Protein AF-A0A7S4MD15-F1 (afdb_monomer)

Structure (mmCIF, N/CA/C/O backbone):
data_AF-A0A7S4MD15-F1
#
_entry.id   AF-A0A7S4MD15-F1
#
loop_
_atom_site.group_PDB
_atom_site.id
_atom_site.type_symbol
_atom_site.label_atom_id
_atom_site.label_alt_id
_atom_site.label_comp_id
_atom_site.label_asym_id
_atom_site.label_entity_id
_atom_site.label_seq_id
_atom_site.pdbx_PDB_ins_code
_atom_site.Cartn_x
_atom_site.Cartn_y
_atom_site.Cartn_z
_atom_site.occupancy
_atom_site.B_iso_or_equiv
_atom_site.auth_seq_id
_atom_site.auth_comp_id
_atom_site.auth_asym_id
_atom_site.auth_atom_id
_atom_site.pdbx_PDB_model_num
ATOM 1 N N . MET A 1 1 ? -12.686 -16.341 -34.103 1.00 61.38 1 MET A N 1
ATOM 2 C CA . MET A 1 1 ? -11.749 -16.685 -33.010 1.00 61.38 1 MET A CA 1
ATOM 3 C C . MET A 1 1 ? -11.426 -15.470 -32.142 1.00 61.38 1 MET A C 1
ATOM 5 O O . MET A 1 1 ? -11.755 -15.505 -30.967 1.00 61.38 1 MET A O 1
ATOM 9 N N . THR A 1 2 ? -10.901 -14.372 -32.701 1.00 49.69 2 THR A N 1
ATOM 10 C CA . THR A 1 2 ? -10.567 -13.130 -31.967 1.00 49.69 2 THR A CA 1
ATOM 11 C C . THR A 1 2 ? -11.712 -12.609 -31.090 1.00 49.69 2 THR A C 1
ATOM 13 O O . THR A 1 2 ? -11.538 -12.438 -29.891 1.00 49.69 2 THR A O 1
ATOM 16 N N . THR A 1 3 ? -12.925 -12.476 -31.640 1.00 55.09 3 THR A N 1
ATOM 17 C CA . THR A 1 3 ? -14.119 -12.029 -30.894 1.00 55.09 3 THR A CA 1
ATOM 18 C C . THR A 1 3 ? -14.516 -12.965 -29.745 1.00 55.09 3 THR A C 1
ATOM 20 O O . THR A 1 3 ? -15.057 -12.510 -28.748 1.00 55.09 3 THR A O 1
ATOM 23 N N . ALA A 1 4 ? -14.245 -14.269 -29.855 1.00 62.50 4 ALA A N 1
ATOM 24 C CA . ALA A 1 4 ? -14.555 -15.234 -28.798 1.00 62.50 4 ALA A CA 1
ATOM 25 C C . ALA A 1 4 ? -13.522 -15.184 -27.659 1.00 62.50 4 ALA A C 1
ATOM 27 O O . ALA A 1 4 ? -13.896 -15.294 -26.497 1.00 62.50 4 ALA A O 1
ATOM 28 N N . LEU A 1 5 ? -12.244 -14.962 -27.989 1.00 56.09 5 LEU A N 1
ATOM 29 C CA . LEU A 1 5 ? -11.154 -14.868 -27.014 1.00 56.09 5 LEU A CA 1
ATOM 30 C C . LEU A 1 5 ? -11.167 -13.540 -26.239 1.00 56.09 5 LEU A C 1
ATOM 32 O O . LEU A 1 5 ? -10.925 -13.555 -25.039 1.00 56.09 5 LEU A O 1
ATOM 36 N N . ILE A 1 6 ? -11.534 -12.425 -26.884 1.00 55.38 6 ILE A N 1
ATOM 37 C CA . ILE A 1 6 ? -11.714 -11.112 -26.225 1.00 55.38 6 ILE A CA 1
ATOM 38 C C . ILE A 1 6 ? -12.856 -11.141 -25.189 1.00 55.38 6 ILE A C 1
ATOM 40 O O . ILE A 1 6 ? -12.842 -10.393 -24.218 1.00 55.38 6 ILE A O 1
ATOM 44 N N . ASN A 1 7 ? -13.847 -12.023 -25.358 1.00 52.41 7 ASN A N 1
ATOM 45 C CA . ASN A 1 7 ? -14.974 -12.151 -24.428 1.00 52.41 7 ASN A CA 1
ATOM 46 C C . ASN A 1 7 ? -14.646 -12.960 -23.157 1.00 52.41 7 ASN A C 1
ATOM 48 O O . ASN A 1 7 ? -15.477 -13.035 -22.245 1.00 52.41 7 ASN A O 1
ATOM 52 N N . LEU A 1 8 ? -13.455 -13.561 -23.060 1.00 55.12 8 LEU A N 1
ATOM 53 C CA . LEU A 1 8 ? -12.979 -14.170 -21.820 1.00 55.12 8 LEU A CA 1
ATOM 54 C C . LEU A 1 8 ? -12.539 -13.043 -20.879 1.00 55.12 8 LEU A C 1
ATOM 56 O O . LEU A 1 8 ? -11.544 -12.374 -21.131 1.00 55.12 8 LEU A O 1
ATOM 60 N N . ARG A 1 9 ? -13.287 -12.832 -19.783 1.00 44.56 9 ARG A N 1
ATOM 61 C CA . ARG A 1 9 ? -13.148 -11.683 -18.856 1.00 44.56 9 ARG A CA 1
ATOM 62 C C . ARG A 1 9 ? -11.728 -11.441 -18.304 1.00 44.56 9 ARG A C 1
ATOM 64 O O . ARG A 1 9 ? -11.487 -10.373 -17.750 1.00 44.56 9 ARG A O 1
ATOM 71 N N . SER A 1 10 ? -10.821 -12.410 -18.438 1.00 50.78 10 SER A N 1
ATOM 72 C CA . SER A 1 10 ? -9.427 -12.394 -17.979 1.00 50.78 10 SER A CA 1
ATOM 73 C C . SER A 1 10 ? -8.385 -12.013 -19.045 1.00 50.78 10 SER A C 1
ATOM 75 O O . SER A 1 10 ? -7.219 -11.864 -18.693 1.00 50.78 10 SER A O 1
ATOM 77 N N . ILE A 1 11 ? -8.750 -11.854 -20.323 1.00 53.38 11 ILE A N 1
ATOM 78 C CA . ILE A 1 11 ? -7.788 -11.651 -21.420 1.00 53.38 11 ILE A CA 1
ATOM 79 C C . ILE A 1 11 ? -8.135 -10.355 -22.152 1.00 53.38 11 ILE A C 1
ATOM 81 O O . ILE A 1 11 ? -9.026 -10.320 -22.994 1.00 53.38 11 ILE A O 1
ATOM 85 N N . TRP A 1 12 ? -7.441 -9.271 -21.803 1.00 48.28 12 TRP A N 1
ATOM 86 C CA . TRP A 1 12 ? -7.848 -7.917 -22.197 1.00 48.28 12 TRP A CA 1
ATOM 87 C C . TRP A 1 12 ? -7.183 -7.344 -23.447 1.00 48.28 12 TRP A C 1
ATOM 89 O O . TRP A 1 12 ? -7.439 -6.193 -23.751 1.00 48.28 12 TRP A O 1
ATOM 99 N N . ASN A 1 13 ? -6.391 -8.122 -24.191 1.00 59.69 13 ASN A N 1
ATOM 100 C CA . ASN A 1 13 ? -6.026 -7.847 -25.587 1.00 59.69 13 ASN A CA 1
ATOM 101 C C . ASN A 1 13 ? -5.335 -9.084 -26.178 1.00 59.69 13 ASN A C 1
ATOM 103 O O . ASN A 1 13 ? -4.403 -9.630 -25.580 1.00 59.69 13 ASN A O 1
ATOM 107 N N . VAL A 1 14 ? -5.836 -9.560 -27.319 1.00 63.28 14 VAL A N 1
ATOM 108 C CA . VAL A 1 14 ? -5.324 -10.757 -27.990 1.00 63.28 14 VAL A CA 1
ATOM 109 C C . VAL A 1 14 ? -5.261 -10.527 -29.493 1.00 63.28 14 VAL A C 1
ATOM 111 O O . VAL A 1 14 ? -6.265 -10.212 -30.142 1.00 63.28 14 VAL A O 1
ATOM 114 N N . THR A 1 15 ? -4.080 -10.731 -30.056 1.00 72.69 15 THR A N 1
ATOM 115 C CA . THR A 1 15 ? -3.855 -10.691 -31.493 1.00 72.69 15 THR A CA 1
ATOM 116 C C . THR A 1 15 ? -3.943 -12.113 -32.035 1.00 72.69 15 THR A C 1
ATOM 118 O O . THR A 1 15 ? -3.223 -13.009 -31.601 1.00 72.69 15 THR A O 1
ATOM 121 N N . VAL A 1 16 ? -4.854 -12.348 -32.983 1.00 74.50 16 VAL A N 1
ATOM 122 C CA . VAL A 1 16 ? -4.986 -13.650 -33.653 1.00 74.50 16 VAL A CA 1
ATOM 123 C C . VAL A 1 16 ? -4.600 -13.497 -35.113 1.00 74.50 16 VAL A C 1
ATOM 125 O O . VAL A 1 16 ? -5.238 -12.745 -35.851 1.00 74.50 16 VAL A O 1
ATOM 128 N N . THR A 1 17 ? -3.591 -14.245 -35.544 1.00 75.88 17 THR A N 1
ATOM 129 C CA . THR A 1 17 ? -3.115 -14.248 -36.930 1.00 75.88 17 THR A CA 1
ATOM 130 C C . THR A 1 17 ? -3.320 -15.628 -37.538 1.00 75.88 17 THR A C 1
ATOM 132 O O . THR A 1 17 ? -2.905 -16.632 -36.968 1.00 75.88 17 THR A O 1
ATOM 135 N N . SER A 1 18 ? -3.952 -15.704 -38.708 1.00 78.75 18 SER A N 1
ATOM 136 C CA . SER A 1 18 ? -4.009 -16.955 -39.473 1.00 78.75 18 SER A CA 1
ATOM 137 C C . SER A 1 18 ? -2.627 -17.247 -40.059 1.00 78.75 18 SER A C 1
ATOM 139 O O . SER A 1 18 ? -2.087 -16.405 -40.773 1.00 78.75 18 SER A O 1
ATOM 141 N N . ILE A 1 19 ? -2.057 -18.415 -39.760 1.00 72.88 19 ILE A N 1
ATOM 142 C CA . ILE A 1 19 ? -0.758 -18.854 -40.301 1.00 72.88 19 ILE A CA 1
ATOM 143 C C . ILE A 1 19 ? -0.983 -19.700 -41.556 1.00 72.88 19 ILE A C 1
ATOM 145 O O . ILE A 1 19 ? -0.360 -19.462 -42.587 1.00 72.88 19 ILE A O 1
ATOM 149 N N . VAL A 1 20 ? -1.904 -20.662 -41.476 1.00 75.25 20 VAL A N 1
ATOM 150 C CA . VAL A 1 20 ? -2.281 -21.545 -42.585 1.00 75.25 20 VAL A CA 1
ATOM 151 C C . VAL A 1 20 ? -3.797 -21.627 -42.625 1.00 75.25 20 VAL A C 1
ATOM 153 O O . VAL A 1 20 ? -4.434 -21.817 -41.592 1.00 75.25 20 VAL A O 1
ATOM 156 N N . HIS A 1 21 ? -4.372 -21.464 -43.808 1.00 76.31 21 HIS A N 1
ATOM 157 C CA . HIS A 1 21 ? -5.778 -21.747 -44.055 1.00 76.31 21 HIS A CA 1
ATOM 158 C C . HIS A 1 21 ? -5.893 -22.301 -45.471 1.00 76.31 21 HIS A C 1
ATOM 160 O O . HIS A 1 21 ? -5.922 -21.549 -46.447 1.00 76.31 21 HIS A O 1
ATOM 166 N N . ASP A 1 22 ? -5.869 -23.623 -45.575 1.00 73.06 22 ASP A N 1
ATOM 167 C CA . ASP A 1 22 ? -6.112 -24.343 -46.819 1.00 73.06 22 ASP A CA 1
ATOM 168 C C . ASP A 1 22 ? -7.320 -25.278 -46.659 1.00 73.06 22 ASP A C 1
ATOM 170 O O . ASP A 1 22 ? -7.957 -25.326 -45.607 1.00 73.06 22 ASP A O 1
ATOM 174 N N . GLY A 1 23 ? -7.677 -26.001 -47.722 1.00 66.19 23 GLY A N 1
ATOM 175 C CA . GLY A 1 23 ? -8.837 -26.899 -47.713 1.00 66.19 23 GLY A CA 1
ATOM 176 C C . GLY A 1 23 ? -8.727 -28.092 -46.752 1.00 66.19 23 GLY A C 1
ATOM 177 O O . GLY A 1 23 ? -9.689 -28.847 -46.645 1.00 66.19 23 GLY A O 1
ATOM 178 N N . PHE A 1 24 ? -7.587 -28.287 -46.077 1.00 68.56 24 PHE A N 1
ATOM 179 C CA . PHE A 1 24 ? -7.312 -29.457 -45.234 1.00 68.56 24 PHE A CA 1
ATOM 180 C C . PHE A 1 24 ? -6.833 -29.100 -43.820 1.00 68.56 24 PHE A C 1
ATOM 182 O O . PHE A 1 24 ? -6.907 -29.935 -42.919 1.00 68.56 24 PHE A O 1
ATOM 189 N N . SER A 1 25 ? -6.332 -27.885 -43.604 1.00 73.94 25 SER A N 1
ATOM 190 C CA . SER A 1 25 ? -5.732 -27.452 -42.351 1.00 73.94 25 SER A CA 1
ATOM 191 C C . SER A 1 25 ? -6.003 -25.978 -42.078 1.00 73.94 25 SER A C 1
ATOM 193 O O . SER A 1 25 ? -6.014 -25.119 -42.962 1.00 73.94 25 SER A O 1
ATOM 195 N N . SER A 1 26 ? -6.228 -25.673 -40.806 1.00 75.44 26 SER A N 1
ATOM 196 C CA . SER A 1 26 ? -6.315 -24.302 -40.329 1.00 75.44 26 SER A CA 1
ATOM 197 C C . SER A 1 26 ? -5.453 -24.146 -39.089 1.00 75.44 26 SER A C 1
ATOM 199 O O . SER A 1 26 ? -5.591 -24.897 -38.123 1.00 75.44 26 SER A O 1
ATOM 201 N N . GLN A 1 27 ? -4.542 -23.181 -39.135 1.00 76.62 27 GLN A N 1
ATOM 202 C CA . GLN A 1 27 ? -3.613 -22.873 -38.062 1.00 76.62 27 GLN A CA 1
ATOM 203 C C . GLN A 1 27 ? -3.693 -21.390 -37.728 1.00 76.62 27 GLN A C 1
ATOM 205 O O . GLN A 1 27 ? -3.542 -20.528 -38.597 1.00 76.62 27 GLN A O 1
ATOM 210 N N . TRP A 1 28 ? -3.845 -21.099 -36.442 1.00 75.38 28 TRP A N 1
ATOM 211 C CA . TRP A 1 28 ? -3.885 -19.743 -35.915 1.00 75.38 28 TRP A CA 1
ATOM 212 C C . TRP A 1 28 ? -2.765 -19.544 -34.900 1.00 75.38 28 TRP A C 1
ATOM 214 O O . TRP A 1 28 ? -2.524 -20.400 -34.048 1.00 75.38 28 TRP A O 1
ATOM 224 N N . LYS A 1 29 ? -2.093 -18.399 -34.989 1.00 75.19 29 LYS A N 1
ATOM 225 C CA . LYS A 1 29 ? -1.221 -17.863 -33.949 1.00 75.19 29 LYS A CA 1
ATOM 226 C C . LYS A 1 29 ? -2.071 -16.993 -33.036 1.00 75.19 29 LYS A C 1
ATOM 228 O O . LYS A 1 29 ? -2.796 -16.134 -33.531 1.00 75.19 29 LYS A O 1
ATOM 233 N N . VAL A 1 30 ? -1.978 -17.213 -31.731 1.00 71.69 30 VAL A N 1
ATOM 234 C CA . VAL A 1 30 ? -2.624 -16.378 -30.716 1.00 71.69 30 VAL A CA 1
ATOM 235 C C . VAL A 1 30 ? -1.515 -15.741 -29.892 1.00 71.69 30 VAL A C 1
ATOM 237 O O . VAL A 1 30 ? -0.723 -16.453 -29.277 1.00 71.69 30 VAL A O 1
ATOM 240 N N . GLU A 1 31 ? -1.437 -14.418 -29.920 1.00 66.31 31 GLU A N 1
ATOM 241 C CA . GLU A 1 31 ? -0.481 -13.623 -29.154 1.00 66.31 31 GLU A CA 1
ATOM 242 C C . GLU A 1 31 ? -1.244 -12.777 -28.141 1.00 66.31 31 GLU A C 1
ATOM 244 O O . GLU A 1 31 ? -2.257 -12.159 -28.468 1.00 66.31 31 GLU A O 1
ATOM 249 N N . PHE A 1 32 ? -0.777 -12.784 -26.897 1.00 64.75 32 PHE A N 1
ATOM 250 C CA . PHE A 1 32 ? -1.325 -11.946 -25.842 1.00 64.75 32 PHE A CA 1
ATOM 251 C C . PHE A 1 32 ? -0.464 -10.700 -25.728 1.00 64.75 32 PHE A C 1
ATOM 253 O O . PHE A 1 32 ? 0.747 -10.800 -25.534 1.00 64.75 32 PHE A O 1
ATOM 260 N N . ASP A 1 33 ? -1.093 -9.534 -25.824 1.00 55.00 33 ASP A N 1
ATOM 261 C CA . ASP A 1 33 ? -0.360 -8.266 -25.876 1.00 55.00 33 ASP A CA 1
ATOM 262 C C . ASP A 1 33 ? 0.156 -7.833 -24.484 1.00 55.00 33 ASP A C 1
ATOM 264 O O . ASP A 1 33 ? 0.935 -6.892 -24.369 1.00 55.00 33 ASP A O 1
ATOM 268 N N . ASN A 1 34 ? -0.251 -8.542 -23.421 1.00 50.91 34 ASN A N 1
ATOM 269 C CA . ASN A 1 34 ? 0.148 -8.319 -22.030 1.00 50.91 34 ASN A CA 1
ATOM 270 C C . ASN A 1 34 ? 0.521 -9.640 -21.335 1.00 50.91 34 ASN A C 1
ATOM 272 O O . ASN A 1 34 ? 0.054 -10.715 -21.714 1.00 50.91 34 ASN A O 1
ATOM 276 N N . ASN A 1 35 ? 1.317 -9.560 -20.262 1.00 55.25 35 ASN A N 1
ATOM 277 C CA . ASN A 1 35 ? 1.574 -10.710 -19.394 1.00 55.25 35 ASN A CA 1
ATOM 278 C C . ASN A 1 35 ? 0.301 -11.063 -18.605 1.00 55.25 35 ASN A C 1
ATOM 280 O O . ASN A 1 35 ? -0.037 -10.401 -17.628 1.00 55.25 35 ASN A O 1
ATOM 284 N N . ILE A 1 36 ? -0.397 -12.110 -19.041 1.00 49.56 36 ILE A N 1
ATOM 285 C CA . ILE A 1 36 ? -1.657 -12.585 -18.447 1.00 49.56 36 ILE A CA 1
ATOM 286 C C . ILE A 1 36 ? -1.459 -13.649 -17.353 1.00 49.56 36 ILE A C 1
ATOM 288 O O . ILE A 1 36 ? -2.423 -14.268 -16.904 1.00 49.56 36 ILE A O 1
ATOM 292 N N . GLY A 1 37 ? -0.218 -13.858 -16.900 1.00 48.72 37 GLY A N 1
ATOM 293 C CA . GLY A 1 37 ? 0.111 -14.854 -15.882 1.00 48.72 37 GLY A CA 1
ATOM 294 C C . GLY A 1 37 ? -0.018 -16.298 -16.384 1.00 48.72 37 GLY A C 1
ATOM 295 O O . GLY A 1 37 ? 0.007 -16.571 -17.584 1.00 48.72 37 GLY A O 1
ATOM 296 N N . ASN A 1 38 ? -0.120 -17.252 -15.453 1.00 56.00 38 ASN A N 1
ATOM 297 C CA . ASN A 1 38 ? -0.305 -18.661 -15.796 1.00 56.00 38 ASN A CA 1
ATOM 298 C C . ASN A 1 38 ? -1.757 -18.917 -16.235 1.00 56.00 38 ASN A C 1
ATOM 300 O O . ASN A 1 38 ? -2.657 -18.981 -15.401 1.00 56.00 38 ASN A O 1
ATOM 304 N N . ILE A 1 39 ? -1.971 -19.098 -17.537 1.00 54.91 39 ILE A N 1
ATOM 305 C CA . ILE A 1 39 ? -3.289 -19.378 -18.131 1.00 54.91 39 ILE A CA 1
ATOM 306 C C . ILE A 1 39 ? -3.748 -20.837 -17.996 1.00 54.91 39 ILE A C 1
ATOM 308 O O . ILE A 1 39 ? -4.838 -21.182 -18.452 1.00 54.91 39 ILE A O 1
ATOM 312 N N . GLY A 1 40 ? -2.942 -21.698 -17.368 1.00 60.12 40 GLY A N 1
ATOM 313 C CA . GLY A 1 40 ? -3.213 -23.131 -17.292 1.00 60.12 40 GLY A CA 1
ATOM 314 C C . GLY A 1 40 ? -3.122 -23.815 -18.662 1.00 60.12 40 GLY A C 1
ATOM 315 O O . GLY A 1 40 ? -2.496 -23.308 -19.592 1.00 60.12 40 GLY A O 1
ATOM 316 N N . SER A 1 41 ? -3.720 -25.001 -18.791 1.00 59.91 41 SER A N 1
ATOM 317 C CA . SER A 1 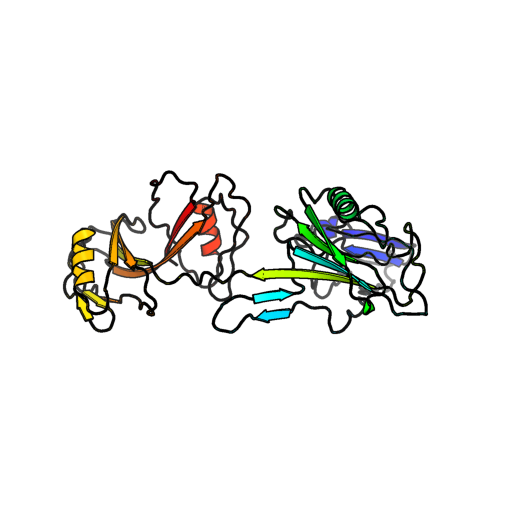41 ? -3.751 -25.745 -20.054 1.00 59.91 41 SER A CA 1
ATOM 318 C C . SER A 1 41 ? -4.893 -25.257 -20.945 1.00 59.91 41 SER A C 1
ATOM 320 O O . SER A 1 41 ? -6.061 -25.439 -20.599 1.00 59.91 41 SER A O 1
ATOM 322 N N . LEU A 1 42 ? -4.568 -24.689 -22.106 1.00 63.00 42 LEU A N 1
ATOM 323 C CA . LEU A 1 42 ? -5.551 -24.365 -23.137 1.00 63.00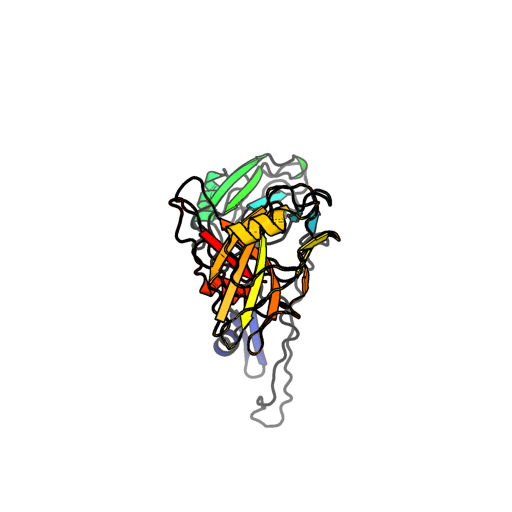 42 LEU A CA 1
ATOM 324 C C . LEU A 1 42 ? -5.888 -25.635 -23.936 1.00 63.00 42 LEU A C 1
ATOM 326 O O . LEU A 1 42 ? -4.991 -26.288 -24.469 1.00 63.00 42 LEU A O 1
ATOM 330 N N . SER A 1 43 ? -7.171 -25.979 -24.034 1.00 67.56 43 SER A N 1
ATOM 331 C CA . SER A 1 43 ? -7.669 -27.081 -24.863 1.00 67.56 43 SER A CA 1
ATOM 332 C C . SER A 1 43 ? -8.619 -26.561 -25.943 1.00 67.56 43 SER A C 1
ATOM 334 O O . SER A 1 43 ? -9.240 -25.509 -25.796 1.00 67.56 43 SER A O 1
ATOM 336 N N . ILE A 1 44 ? -8.711 -27.295 -27.052 1.00 71.44 44 ILE A N 1
ATOM 337 C CA . ILE A 1 44 ? -9.674 -27.034 -28.124 1.00 71.44 44 ILE A CA 1
ATOM 338 C C . ILE A 1 44 ? -10.790 -28.065 -27.992 1.00 71.44 44 ILE A C 1
ATOM 340 O O . ILE A 1 44 ? -10.521 -29.266 -28.034 1.00 71.44 44 ILE A O 1
ATOM 344 N N . ASP A 1 45 ? -12.029 -27.598 -27.863 1.00 72.31 45 ASP A N 1
ATOM 345 C CA . ASP A 1 45 ? -13.195 -28.443 -28.098 1.00 72.31 45 ASP A CA 1
ATOM 346 C C . ASP A 1 45 ? -13.426 -28.537 -29.610 1.00 72.31 45 ASP A C 1
ATOM 348 O O . ASP A 1 45 ? -13.612 -27.527 -30.289 1.00 72.31 45 ASP A O 1
ATOM 352 N N . SER A 1 46 ? -13.334 -29.755 -30.139 1.00 75.06 46 SER A N 1
ATOM 353 C CA . SER A 1 46 ? -13.481 -30.051 -31.568 1.00 75.06 46 SER A CA 1
ATOM 354 C C . SER A 1 46 ? -14.692 -30.939 -31.857 1.00 75.06 46 SER A C 1
ATOM 356 O O . SER A 1 46 ? -14.800 -31.465 -32.961 1.00 75.06 46 SER A O 1
ATOM 358 N N . ALA A 1 47 ? -15.610 -31.092 -30.892 1.00 73.06 47 ALA A N 1
ATOM 359 C CA . ALA A 1 47 ? -16.763 -31.987 -31.006 1.00 73.06 47 ALA A CA 1
ATOM 360 C C . ALA A 1 47 ? -17.681 -31.669 -32.201 1.00 73.06 47 ALA A C 1
ATOM 362 O O . ALA A 1 47 ? -18.236 -32.587 -32.800 1.00 73.06 47 ALA A O 1
ATOM 363 N N . ASP A 1 48 ? -17.791 -30.391 -32.572 1.00 76.75 48 ASP A N 1
ATOM 364 C CA . ASP A 1 48 ? -18.634 -29.925 -33.682 1.00 76.75 48 ASP A CA 1
ATOM 365 C C . ASP A 1 48 ? -17.869 -29.756 -35.008 1.00 76.75 48 ASP A C 1
ATOM 367 O O . ASP A 1 48 ? -18.425 -29.287 -36.003 1.00 76.75 48 ASP A O 1
ATOM 371 N N . VAL A 1 49 ? -16.584 -30.120 -35.051 1.00 73.62 49 VAL A N 1
ATOM 372 C CA . VAL A 1 49 ? -15.813 -30.129 -36.298 1.00 73.62 49 VAL A CA 1
ATOM 373 C C . VAL A 1 49 ? -16.053 -31.475 -36.976 1.00 73.62 49 VAL A C 1
ATOM 375 O O . VAL A 1 49 ? -15.859 -32.524 -36.366 1.00 73.62 49 VAL A O 1
ATOM 378 N N . ALA A 1 50 ? -16.464 -31.460 -38.243 1.00 73.62 50 ALA A N 1
ATOM 379 C CA . ALA A 1 50 ? -16.753 -32.666 -39.014 1.00 73.62 50 ALA A CA 1
ATOM 380 C C . ALA A 1 50 ? -16.165 -32.573 -40.428 1.00 73.62 50 ALA A C 1
ATOM 382 O O . ALA A 1 50 ? -16.086 -31.492 -41.010 1.00 73.62 50 ALA A O 1
ATOM 383 N N . SER A 1 51 ? -15.769 -33.718 -40.992 1.00 72.12 51 SER A N 1
ATOM 384 C CA . SER A 1 51 ? -15.473 -33.818 -42.423 1.00 72.12 51 SER A CA 1
ATOM 385 C C . SER A 1 51 ? -16.785 -33.771 -43.200 1.00 72.12 51 SER A C 1
ATOM 387 O O . SER A 1 51 ? -17.685 -34.561 -42.918 1.00 72.12 51 SER A O 1
ATOM 389 N N . GLU A 1 52 ? -16.888 -32.902 -44.207 1.00 72.69 52 GLU A N 1
ATOM 390 C CA . GLU A 1 52 ? -18.079 -32.808 -45.069 1.00 72.69 52 GLU A CA 1
ATOM 391 C C . GLU A 1 52 ? -18.360 -34.113 -45.838 1.00 72.69 52 GLU A C 1
ATOM 393 O O . GLU A 1 52 ? -19.509 -34.406 -46.161 1.00 72.69 52 GLU A O 1
ATOM 398 N N . ASN A 1 53 ? -17.327 -34.934 -46.066 1.00 71.38 53 ASN A N 1
ATOM 399 C CA . ASN A 1 53 ? -17.447 -36.257 -46.690 1.00 71.38 53 ASN A CA 1
ATOM 400 C C . ASN A 1 53 ? -17.685 -37.395 -45.675 1.00 71.38 53 ASN A C 1
ATOM 402 O O . ASN A 1 53 ? -17.878 -38.543 -46.071 1.00 71.38 53 ASN A O 1
ATOM 406 N N . GLY A 1 54 ? -17.694 -37.096 -44.369 1.00 62.91 54 GLY A N 1
ATOM 407 C CA . GLY A 1 54 ? -18.043 -38.037 -43.297 1.00 62.91 54 GLY A CA 1
ATOM 408 C C . GLY A 1 54 ? -16.982 -39.086 -42.932 1.00 62.91 54 GLY A C 1
ATOM 409 O O . GLY A 1 54 ? -17.216 -39.875 -42.020 1.00 62.91 54 GLY A O 1
ATOM 410 N N . ASP A 1 55 ? -15.825 -39.100 -43.597 1.00 65.38 55 ASP A N 1
ATOM 411 C CA . ASP A 1 55 ? -14.760 -40.108 -43.439 1.00 65.38 55 ASP A CA 1
ATOM 412 C C . ASP A 1 55 ? -13.405 -39.538 -42.969 1.00 65.38 55 ASP A C 1
ATOM 414 O O . ASP A 1 55 ? -12.439 -40.278 -42.779 1.00 65.38 55 ASP A O 1
ATOM 418 N N . GLY A 1 56 ? -13.320 -38.222 -42.768 1.00 61.72 56 GLY A N 1
ATOM 419 C CA . GLY A 1 56 ? -12.076 -37.549 -42.398 1.00 61.72 56 GLY A CA 1
ATOM 420 C C . GLY A 1 56 ? -11.741 -37.696 -40.913 1.00 61.72 56 GLY A C 1
ATOM 421 O O . GLY A 1 56 ? -12.581 -37.451 -40.049 1.00 61.72 56 GLY A O 1
ATOM 422 N N . SER A 1 57 ? -10.490 -38.044 -40.605 1.00 67.25 57 SER A N 1
ATOM 423 C CA . SER A 1 57 ? -9.958 -37.994 -39.241 1.00 67.25 57 SER A CA 1
ATOM 424 C C . SER A 1 57 ? -9.619 -36.555 -38.857 1.00 67.25 57 SER A C 1
ATOM 426 O O . SER A 1 57 ? -8.810 -35.917 -39.531 1.00 67.25 57 SER A O 1
ATOM 428 N N . ILE A 1 58 ? -10.187 -36.062 -37.759 1.00 70.31 58 ILE A N 1
ATOM 429 C CA . ILE A 1 58 ? -9.945 -34.703 -37.265 1.00 70.31 58 ILE A CA 1
ATOM 430 C C . ILE A 1 58 ? -9.000 -34.776 -36.074 1.00 70.31 58 ILE A C 1
ATOM 432 O O . ILE A 1 58 ? -9.259 -35.482 -35.102 1.00 70.31 58 ILE A O 1
ATOM 436 N N . SER A 1 59 ? -7.904 -34.028 -36.144 1.00 71.00 59 SER A N 1
ATOM 437 C CA . SER A 1 59 ? -6.968 -33.854 -35.035 1.00 71.00 59 SER A CA 1
ATOM 438 C C . SER A 1 59 ? -6.828 -32.373 -34.720 1.00 71.00 59 SER A C 1
ATOM 440 O O . SER A 1 59 ? -6.498 -31.584 -35.604 1.00 71.00 59 SER A O 1
ATOM 442 N N . SER A 1 60 ? -7.041 -32.003 -33.461 1.00 70.69 60 SER A N 1
ATOM 443 C CA . SER A 1 60 ? -6.800 -30.653 -32.952 1.00 70.69 60 SER A CA 1
ATOM 444 C C . SER A 1 60 ? -5.719 -30.711 -31.883 1.00 70.69 60 SER A C 1
ATOM 446 O O . SER A 1 60 ? -5.729 -31.599 -31.033 1.00 70.69 60 SER A O 1
ATOM 448 N N . GLN A 1 61 ? -4.776 -29.776 -31.926 1.00 71.94 61 GLN A N 1
ATOM 449 C CA . GLN A 1 61 ? -3.686 -29.687 -30.960 1.00 71.94 61 GLN A CA 1
ATOM 450 C C . GLN A 1 61 ? -3.417 -28.227 -30.618 1.00 71.94 61 GLN A C 1
ATOM 452 O O . GLN A 1 61 ? -3.480 -27.354 -31.485 1.00 71.94 61 GLN A O 1
ATOM 457 N N . VAL A 1 62 ? -3.102 -27.977 -29.351 1.00 69.25 62 VAL A N 1
ATOM 458 C CA . VAL A 1 62 ? -2.599 -26.687 -28.884 1.00 69.25 62 VAL A CA 1
ATOM 459 C C . VAL A 1 62 ? -1.133 -26.874 -28.545 1.00 69.25 62 VAL A C 1
ATOM 461 O O . VAL A 1 62 ? -0.795 -27.630 -27.638 1.00 69.25 62 VAL A O 1
ATOM 464 N N . THR A 1 63 ? -0.265 -26.171 -29.263 1.00 64.69 63 THR A N 1
ATOM 465 C CA . THR A 1 63 ? 1.165 -26.142 -28.962 1.00 64.69 63 THR A CA 1
ATOM 466 C C . THR A 1 63 ? 1.499 -24.788 -28.362 1.00 64.69 63 THR A C 1
ATOM 468 O O . THR A 1 63 ? 1.504 -23.776 -29.061 1.00 64.69 63 THR A O 1
ATOM 471 N N . THR A 1 64 ? 1.790 -24.757 -27.065 1.00 59.50 64 THR A N 1
ATOM 472 C CA . THR A 1 64 ? 2.381 -23.580 -26.423 1.00 59.50 64 THR A CA 1
ATOM 473 C C . THR A 1 64 ? 3.845 -23.489 -26.832 1.00 59.50 64 THR A C 1
ATOM 475 O O . THR A 1 64 ? 4.621 -24.406 -26.557 1.00 59.50 64 THR A O 1
ATOM 478 N N . LEU A 1 65 ? 4.237 -22.399 -27.492 1.00 55.94 65 LEU A N 1
ATOM 479 C CA . LEU A 1 65 ? 5.650 -22.112 -27.725 1.00 55.94 65 LEU A CA 1
ATOM 480 C C . LEU A 1 65 ? 6.318 -21.917 -26.360 1.00 55.94 65 LEU A C 1
ATOM 482 O O . LEU A 1 65 ? 5.894 -21.065 -25.581 1.00 55.94 65 LEU A O 1
ATOM 486 N N . ALA A 1 66 ? 7.318 -22.743 -26.048 1.00 42.38 66 ALA A N 1
ATOM 487 C CA . ALA A 1 66 ? 8.051 -22.632 -24.796 1.00 42.38 66 ALA A CA 1
ATOM 488 C C . ALA A 1 66 ? 8.688 -21.239 -24.717 1.00 42.38 66 ALA A C 1
ATOM 490 O O . ALA A 1 66 ? 9.448 -20.850 -25.607 1.00 42.38 66 ALA A O 1
ATOM 491 N N . HIS A 1 67 ? 8.363 -20.481 -23.669 1.00 43.53 67 HIS A N 1
ATOM 492 C CA . HIS A 1 67 ? 9.079 -19.246 -23.376 1.00 43.53 67 HIS A CA 1
ATOM 493 C C . HIS A 1 67 ? 10.565 -19.568 -23.202 1.00 43.53 67 HIS A C 1
ATOM 495 O O . HIS A 1 67 ? 10.920 -20.623 -22.669 1.00 43.53 67 HIS A O 1
ATOM 501 N N . GLY A 1 68 ? 11.431 -18.646 -23.631 1.00 40.56 68 GLY A N 1
ATOM 502 C CA . GLY A 1 68 ? 12.837 -18.699 -23.251 1.00 40.56 68 GLY A CA 1
ATOM 503 C C . GLY A 1 68 ? 12.938 -18.825 -21.732 1.00 40.56 68 GLY A C 1
ATOM 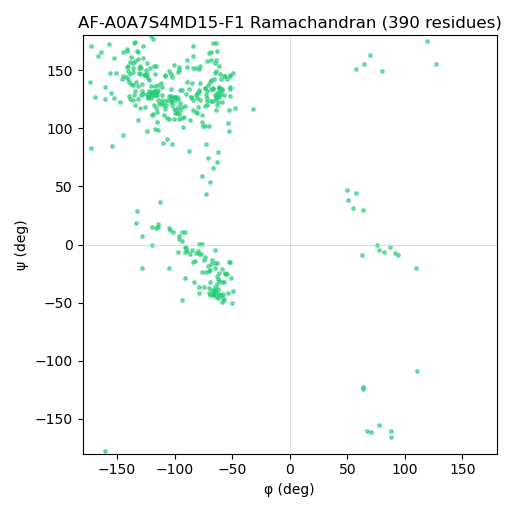504 O O . GLY A 1 68 ? 12.221 -18.143 -20.998 1.00 40.56 68 GLY A O 1
ATOM 505 N N . THR A 1 69 ? 13.778 -19.737 -21.254 1.00 34.62 69 THR A N 1
ATOM 506 C CA . THR A 1 69 ? 14.052 -19.850 -19.824 1.00 34.62 69 THR A CA 1
ATOM 507 C C . THR A 1 69 ? 14.726 -18.563 -19.380 1.00 34.62 69 THR A C 1
ATOM 509 O O . THR A 1 69 ? 15.822 -18.245 -19.849 1.00 34.62 69 THR A O 1
ATOM 512 N N . TRP A 1 70 ? 14.062 -17.809 -18.507 1.00 33.53 70 TRP A N 1
ATOM 513 C CA . TRP A 1 70 ? 14.686 -16.677 -17.838 1.00 33.53 70 TRP A CA 1
ATOM 514 C C . TRP A 1 70 ? 15.973 -17.148 -17.140 1.00 33.53 70 TRP A C 1
ATOM 516 O O . TRP A 1 70 ? 15.993 -18.267 -16.617 1.00 33.53 70 TRP A O 1
ATOM 526 N N . PRO A 1 71 ? 17.052 -16.343 -17.129 1.00 37.53 71 PRO A N 1
ATOM 527 C CA . PRO A 1 71 ? 18.230 -16.646 -16.322 1.00 37.53 71 PRO A CA 1
ATOM 528 C C . PRO A 1 71 ? 17.817 -16.909 -14.866 1.00 37.53 71 PRO A C 1
ATOM 530 O O . PRO A 1 71 ? 16.910 -16.241 -14.376 1.00 37.53 71 PRO A O 1
ATOM 533 N N . GLU A 1 72 ? 18.494 -17.826 -14.166 1.00 33.22 72 GLU A N 1
ATOM 534 C CA . GLU A 1 72 ? 18.157 -18.273 -12.792 1.00 33.22 72 GLU A CA 1
ATOM 535 C C . GLU A 1 72 ? 17.975 -17.140 -11.760 1.00 33.22 72 GLU A C 1
ATOM 537 O O . GLU A 1 72 ? 17.388 -17.358 -10.707 1.00 33.22 72 GLU A O 1
ATOM 542 N N . ASN A 1 73 ? 18.425 -15.923 -12.073 1.00 37.88 73 ASN A N 1
ATOM 543 C CA . ASN A 1 73 ? 18.375 -14.753 -11.198 1.00 37.88 73 ASN A CA 1
ATOM 544 C C . ASN A 1 73 ? 17.276 -13.740 -11.575 1.00 37.88 73 ASN A C 1
ATOM 546 O O . ASN A 1 73 ? 17.310 -12.602 -11.109 1.00 37.88 73 ASN A O 1
ATOM 550 N N . TYR A 1 74 ? 16.335 -14.104 -12.451 1.00 34.72 74 TYR A N 1
ATOM 551 C CA . TYR A 1 74 ? 15.187 -13.259 -12.786 1.00 34.72 74 TYR A CA 1
ATOM 552 C C . TYR A 1 74 ? 13.998 -13.614 -11.878 1.00 34.72 74 TYR A C 1
ATOM 554 O O . TYR A 1 74 ? 13.309 -14.611 -12.088 1.00 34.72 74 TYR A O 1
ATOM 562 N N . GLY A 1 75 ? 13.773 -12.799 -10.847 1.00 39.09 75 GLY A N 1
ATOM 563 C CA . GLY A 1 75 ? 12.714 -12.962 -9.852 1.00 39.09 75 GLY A CA 1
ATOM 564 C C . GLY A 1 75 ? 12.645 -11.747 -8.927 1.00 39.09 75 GLY A C 1
ATOM 565 O O . GLY A 1 75 ? 13.508 -10.872 -8.986 1.00 39.09 75 GLY A O 1
ATOM 566 N N . SER A 1 76 ? 11.606 -11.670 -8.098 1.00 37.88 76 SER A N 1
ATOM 567 C CA . SER A 1 76 ? 11.528 -10.658 -7.049 1.00 37.88 76 SER A CA 1
ATOM 568 C C . SER A 1 76 ? 12.079 -11.210 -5.739 1.00 37.88 76 SER A C 1
ATOM 570 O O . SER A 1 76 ? 11.678 -12.306 -5.348 1.00 37.88 76 SER A O 1
ATOM 572 N N . ASP A 1 77 ? 12.938 -10.460 -5.058 1.00 37.66 77 ASP A N 1
ATOM 573 C CA . ASP A 1 77 ? 13.507 -10.850 -3.766 1.00 37.66 77 ASP A CA 1
ATOM 574 C C . ASP A 1 77 ? 13.359 -9.717 -2.744 1.00 37.66 77 ASP A C 1
ATOM 576 O O . ASP A 1 77 ? 13.376 -8.530 -3.094 1.00 37.66 77 ASP A O 1
ATOM 580 N N . TYR A 1 78 ? 13.178 -10.089 -1.480 1.00 39.00 78 TYR A N 1
ATOM 581 C CA . TYR A 1 78 ? 13.010 -9.152 -0.375 1.00 39.00 78 TYR A CA 1
ATOM 582 C C . TYR A 1 78 ? 14.348 -8.945 0.325 1.00 39.00 78 TYR A C 1
ATOM 584 O O . TYR A 1 78 ? 14.899 -9.867 0.926 1.00 39.00 78 TYR A O 1
ATOM 592 N N . ILE A 1 79 ? 14.846 -7.710 0.325 1.00 44.69 79 ILE A N 1
ATOM 593 C CA . ILE A 1 79 ? 15.947 -7.326 1.207 1.00 44.69 79 ILE A CA 1
ATOM 594 C C . ILE A 1 79 ? 15.341 -6.735 2.478 1.00 44.69 79 ILE A C 1
ATOM 596 O O . ILE A 1 79 ? 14.778 -5.643 2.462 1.00 44.69 79 ILE A O 1
ATOM 600 N N . TYR A 1 80 ? 15.442 -7.465 3.586 1.00 39.09 80 TYR A N 1
ATOM 601 C CA . TYR A 1 80 ? 14.975 -7.003 4.893 1.00 39.09 80 TYR A CA 1
ATOM 602 C C . TYR A 1 80 ? 16.013 -6.089 5.554 1.00 39.09 80 TYR A C 1
ATOM 604 O O . TYR A 1 80 ? 17.174 -6.480 5.711 1.00 39.09 80 TYR A O 1
ATOM 612 N N . SER A 1 81 ? 15.599 -4.906 6.012 1.00 35.72 81 SER A N 1
ATOM 613 C CA . SER A 1 81 ? 16.407 -4.072 6.905 1.00 35.72 81 SER A CA 1
ATOM 614 C C . SER A 1 81 ? 16.149 -4.472 8.360 1.00 35.72 81 SER A C 1
ATOM 616 O O . SER A 1 81 ? 15.375 -3.829 9.043 1.00 35.72 81 SER A O 1
ATOM 618 N N . ASP A 1 82 ? 16.787 -5.543 8.835 1.00 38.50 82 ASP A N 1
ATOM 619 C CA . ASP A 1 82 ? 16.647 -6.076 10.204 1.00 38.50 82 ASP A CA 1
ATOM 620 C C . ASP A 1 82 ? 15.209 -6.470 10.644 1.00 38.50 82 ASP A C 1
ATOM 622 O O . ASP A 1 82 ? 14.193 -5.968 10.187 1.00 38.50 82 ASP A O 1
ATOM 626 N N . THR A 1 83 ? 15.077 -7.442 11.548 1.00 40.75 83 THR A N 1
ATOM 627 C CA . THR A 1 83 ? 13.759 -7.936 12.005 1.00 40.75 83 THR A CA 1
ATOM 628 C C . THR A 1 83 ? 13.051 -6.991 12.987 1.00 40.75 83 THR A C 1
ATOM 630 O O . THR A 1 83 ? 11.985 -7.330 13.501 1.00 40.75 83 THR A O 1
ATOM 633 N N . SER A 1 84 ? 13.653 -5.845 13.319 1.00 39.28 84 SER A N 1
ATOM 634 C CA . SER A 1 84 ? 13.156 -4.880 14.308 1.00 39.28 84 SER A CA 1
ATOM 635 C C . SER A 1 84 ? 12.546 -3.626 13.675 1.00 39.28 84 SER A C 1
ATOM 637 O O . SER A 1 84 ? 11.723 -2.955 14.304 1.00 39.28 84 SER A O 1
ATOM 639 N N . THR A 1 85 ? 12.880 -3.352 12.416 1.00 36.62 85 THR A N 1
ATOM 640 C CA . THR A 1 85 ? 12.259 -2.332 11.582 1.00 36.62 85 THR A CA 1
ATOM 641 C C . THR A 1 85 ? 11.645 -3.034 10.381 1.00 36.62 85 THR A C 1
ATOM 643 O O . THR A 1 85 ? 12.342 -3.610 9.564 1.00 36.62 85 THR A O 1
ATOM 646 N N . CYS A 1 86 ? 10.315 -3.045 10.269 1.00 36.28 86 CYS A N 1
ATOM 647 C CA . CYS A 1 86 ? 9.615 -3.604 9.107 1.00 36.28 86 CYS A CA 1
ATOM 648 C C . CYS A 1 86 ? 9.829 -2.745 7.839 1.00 36.28 86 CYS A C 1
ATOM 650 O O . CYS A 1 86 ? 8.851 -2.291 7.246 1.00 36.28 86 CYS A O 1
ATOM 652 N N . GLY A 1 87 ? 11.082 -2.471 7.471 1.00 38.78 87 GLY A N 1
ATOM 653 C CA . GLY A 1 87 ? 11.502 -1.973 6.172 1.00 38.78 87 GLY A CA 1
ATOM 654 C C . GLY A 1 87 ? 11.914 -3.170 5.327 1.00 38.78 87 GLY A C 1
ATOM 655 O O . GLY A 1 87 ? 12.834 -3.916 5.671 1.00 38.78 87 GLY A O 1
ATOM 656 N N . SER A 1 88 ? 11.185 -3.400 4.246 1.00 43.38 88 SER A N 1
ATOM 657 C CA . SER A 1 88 ? 11.572 -4.387 3.251 1.00 43.38 88 SER A CA 1
ATOM 658 C C . SER A 1 88 ? 11.754 -3.650 1.931 1.00 43.38 88 SER A C 1
ATOM 660 O O . SER A 1 88 ? 10.916 -2.845 1.527 1.00 43.38 88 SER A O 1
ATOM 662 N N . THR A 1 89 ? 12.892 -3.847 1.279 1.00 44.28 89 THR A N 1
ATOM 663 C CA . THR A 1 89 ? 13.082 -3.370 -0.086 1.00 44.28 89 THR A CA 1
ATOM 664 C C . THR A 1 89 ? 12.763 -4.544 -0.993 1.00 44.28 89 THR A C 1
ATOM 666 O O . THR A 1 89 ? 13.522 -5.514 -1.054 1.00 44.28 89 THR A O 1
ATOM 669 N N . LEU A 1 90 ? 11.623 -4.475 -1.681 1.00 42.12 90 LEU A N 1
ATOM 670 C CA . LEU A 1 90 ? 11.277 -5.456 -2.703 1.00 42.12 90 LEU A CA 1
ATOM 671 C C . LEU A 1 90 ? 12.026 -5.089 -3.985 1.00 42.12 90 LEU A C 1
ATOM 673 O O . LEU A 1 90 ? 11.754 -4.056 -4.607 1.00 42.12 90 LEU A O 1
ATOM 677 N N . ILE A 1 91 ? 12.960 -5.947 -4.382 1.00 45.41 91 ILE A N 1
ATOM 678 C CA . ILE A 1 91 ? 13.664 -5.843 -5.660 1.00 45.41 91 ILE A CA 1
ATOM 679 C C . ILE A 1 91 ? 12.948 -6.740 -6.662 1.00 45.41 91 ILE A C 1
ATOM 681 O O . ILE A 1 91 ? 12.631 -7.879 -6.344 1.00 45.41 91 ILE A O 1
ATOM 685 N N . GLY A 1 92 ? 12.672 -6.235 -7.866 1.00 41.41 92 GLY A N 1
ATOM 686 C CA . GLY A 1 92 ? 12.103 -7.033 -8.963 1.00 41.41 92 GLY A CA 1
ATOM 687 C C . GLY A 1 92 ? 10.570 -7.143 -8.997 1.00 41.41 92 GLY A C 1
ATOM 688 O O . GLY A 1 92 ? 10.033 -7.729 -9.934 1.00 41.41 92 GLY A O 1
ATOM 689 N N . GLY A 1 93 ? 9.848 -6.568 -8.026 1.00 56.25 93 GLY A N 1
ATOM 690 C CA . GLY A 1 93 ? 8.385 -6.381 -8.083 1.00 56.25 93 GLY A CA 1
ATOM 691 C C . GLY A 1 93 ? 7.971 -5.108 -8.843 1.00 56.25 93 GLY A C 1
ATOM 692 O O . GLY A 1 93 ? 8.810 -4.281 -9.152 1.00 56.25 93 GLY A O 1
ATOM 693 N N . SER A 1 94 ? 6.686 -4.891 -9.148 1.00 63.81 94 SER A N 1
ATOM 694 C CA . SER A 1 94 ? 6.243 -3.619 -9.770 1.00 63.81 94 SER A CA 1
ATOM 695 C C . SER A 1 94 ? 6.530 -2.419 -8.847 1.00 63.81 94 SER A C 1
ATOM 697 O O . SER A 1 94 ? 6.213 -2.472 -7.657 1.00 63.81 94 SER A O 1
ATOM 699 N N . SER A 1 95 ? 7.148 -1.354 -9.374 1.00 67.38 95 SER A N 1
ATOM 700 C CA . SER A 1 95 ? 7.536 -0.155 -8.611 1.00 67.38 95 SER A CA 1
ATOM 701 C C . SER A 1 95 ? 7.536 1.105 -9.480 1.00 67.38 95 SER A C 1
ATOM 703 O O . SER A 1 95 ? 7.882 1.051 -10.662 1.00 67.38 95 SER A O 1
ATOM 705 N N . SER A 1 96 ? 7.201 2.251 -8.879 1.00 75.44 96 SER A N 1
ATOM 706 C CA . SER A 1 96 ? 7.345 3.577 -9.497 1.00 75.44 96 SER A CA 1
ATOM 707 C C . SER A 1 96 ? 8.805 4.007 -9.648 1.00 75.44 96 SER A C 1
ATOM 709 O O . SER A 1 96 ? 9.102 4.816 -10.525 1.00 75.44 96 SER A O 1
ATOM 711 N N . THR A 1 97 ? 9.717 3.452 -8.844 1.00 78.56 97 THR A N 1
ATOM 712 C CA . THR A 1 97 ? 11.163 3.671 -8.968 1.00 78.56 97 THR A CA 1
ATOM 713 C C . THR A 1 97 ? 11.811 2.472 -9.645 1.00 78.56 97 THR A C 1
ATOM 715 O O . THR A 1 97 ? 11.713 1.343 -9.160 1.00 78.56 97 THR A O 1
ATOM 718 N N . GLN A 1 98 ? 12.497 2.706 -10.760 1.00 83.75 98 GLN A N 1
ATOM 719 C CA . GLN A 1 98 ? 13.142 1.656 -11.544 1.00 83.75 98 GLN A CA 1
ATOM 720 C C . GLN A 1 98 ? 14.526 2.089 -12.016 1.00 83.75 98 GLN A C 1
ATOM 722 O O . GLN A 1 98 ? 14.717 3.215 -12.466 1.00 83.75 98 GLN A O 1
ATOM 727 N N . TYR A 1 99 ? 15.494 1.181 -11.942 1.00 82.06 99 TYR A N 1
ATOM 728 C CA . TYR A 1 99 ? 16.856 1.398 -12.412 1.00 82.06 99 TYR A CA 1
ATOM 729 C C . TYR A 1 99 ? 17.070 0.705 -13.750 1.00 82.06 99 TYR A C 1
ATOM 731 O O . TYR A 1 99 ? 16.962 -0.514 -13.843 1.00 82.06 99 TYR A O 1
ATOM 739 N N . VAL A 1 100 ? 17.418 1.473 -14.775 1.00 85.69 100 VAL A N 1
ATOM 740 C CA . VAL A 1 100 ? 17.757 0.977 -16.108 1.00 85.69 100 VAL A CA 1
ATOM 741 C C . VAL A 1 100 ? 19.274 0.962 -16.244 1.00 85.69 100 VAL A C 1
ATOM 743 O O . VAL A 1 100 ? 19.923 2.010 -16.203 1.00 85.69 100 VAL A O 1
ATOM 746 N N . SER A 1 101 ? 19.842 -0.227 -16.422 1.00 84.12 101 SER A N 1
ATOM 747 C CA . SER A 1 101 ? 21.280 -0.425 -16.604 1.00 84.12 101 SER A CA 1
ATOM 748 C C . SER A 1 101 ? 21.553 -1.267 -17.840 1.00 84.12 101 SER A C 1
ATOM 750 O O . SER A 1 101 ? 20.966 -2.330 -18.026 1.00 84.12 101 SER A O 1
ATOM 752 N N . LEU A 1 102 ? 22.477 -0.805 -18.675 1.00 85.44 102 LEU A N 1
ATOM 753 C CA . LEU A 1 102 ? 22.962 -1.559 -19.825 1.00 85.44 102 LEU A CA 1
ATOM 754 C C . LEU A 1 102 ? 24.327 -2.153 -19.495 1.00 85.44 102 LEU A C 1
ATOM 756 O O . LEU A 1 102 ? 25.122 -1.533 -18.785 1.00 85.44 102 LEU A O 1
ATOM 760 N N . LEU A 1 103 ? 24.603 -3.357 -19.983 1.00 82.38 103 LEU A N 1
ATOM 761 C CA . LEU A 1 103 ? 25.879 -4.028 -19.793 1.00 82.38 103 LEU A CA 1
ATOM 762 C C . LEU A 1 103 ? 26.360 -4.668 -21.094 1.00 82.38 103 LEU A C 1
ATOM 764 O O . LEU A 1 103 ? 25.557 -5.074 -21.928 1.00 82.38 103 LEU A O 1
ATOM 768 N N . ALA A 1 104 ? 27.668 -4.799 -21.242 1.00 81.88 104 ALA A N 1
ATOM 769 C CA . ALA A 1 104 ? 28.311 -5.626 -22.252 1.00 81.88 104 ALA A CA 1
ATOM 770 C C . ALA A 1 104 ? 29.543 -6.303 -21.641 1.00 81.88 104 ALA A C 1
ATOM 772 O O . ALA A 1 104 ? 30.005 -5.938 -20.558 1.00 81.88 104 ALA A O 1
ATOM 773 N N . ASP A 1 105 ? 30.072 -7.297 -22.333 1.00 83.69 105 ASP A N 1
ATOM 774 C CA . ASP A 1 105 ? 31.357 -7.908 -22.033 1.00 83.69 105 ASP A CA 1
ATOM 775 C C . ASP A 1 105 ? 32.456 -7.148 -22.776 1.00 83.69 105 ASP A C 1
ATOM 777 O O . ASP A 1 105 ? 32.286 -6.732 -23.924 1.00 83.69 105 ASP A O 1
ATOM 781 N N . PHE A 1 106 ? 33.590 -6.937 -22.110 1.00 85.75 106 PHE A N 1
ATOM 782 C CA . PHE A 1 106 ? 34.701 -6.192 -22.689 1.00 85.75 106 PHE A CA 1
ATOM 783 C C . PHE A 1 106 ? 35.397 -7.000 -23.791 1.00 85.75 106 PHE A C 1
ATOM 785 O O . PHE A 1 106 ? 35.863 -8.111 -23.544 1.00 85.75 106 PHE A O 1
ATOM 792 N N . ASP A 1 107 ? 35.526 -6.416 -24.982 1.00 84.25 107 ASP A N 1
ATOM 793 C CA . ASP A 1 107 ? 36.174 -7.018 -26.158 1.00 84.25 107 ASP A CA 1
ATOM 794 C C . ASP A 1 107 ? 37.383 -6.206 -26.664 1.00 84.25 107 ASP A C 1
ATOM 796 O O . ASP A 1 107 ? 37.869 -6.402 -27.777 1.00 84.25 107 ASP A O 1
ATOM 800 N N . GLY A 1 108 ? 37.879 -5.281 -25.838 1.00 87.12 108 GLY A N 1
ATOM 801 C CA . GLY A 1 108 ? 38.949 -4.346 -26.184 1.00 87.12 108 GLY A CA 1
ATOM 802 C C . GLY A 1 108 ? 38.473 -2.903 -26.332 1.00 87.12 108 GLY A C 1
ATOM 803 O O . GLY A 1 108 ? 39.291 -1.995 -26.183 1.00 87.12 108 GLY A O 1
ATOM 804 N N . THR A 1 109 ? 37.176 -2.664 -26.558 1.00 92.00 109 THR A N 1
ATOM 805 C CA . THR A 1 109 ? 36.602 -1.308 -26.616 1.00 92.00 109 THR A CA 1
ATOM 806 C C . THR A 1 109 ? 35.301 -1.250 -25.818 1.00 92.00 109 THR A C 1
ATOM 808 O O . THR A 1 109 ? 34.415 -2.069 -26.020 1.00 92.00 109 THR A O 1
ATOM 811 N N . ALA A 1 110 ? 35.166 -0.284 -24.906 1.00 91.00 110 ALA A N 1
ATOM 812 C CA . ALA A 1 110 ? 33.885 -0.031 -24.241 1.00 91.00 110 ALA A CA 1
ATOM 813 C C . ALA A 1 110 ? 32.831 0.434 -25.260 1.00 91.00 110 ALA A C 1
ATOM 815 O O . ALA A 1 110 ? 33.183 0.942 -26.328 1.00 91.00 110 ALA A O 1
ATOM 816 N N . VAL A 1 111 ? 31.547 0.296 -24.929 1.00 92.00 111 VAL A N 1
ATOM 817 C CA . VAL A 1 111 ? 30.475 0.687 -25.849 1.00 92.00 111 VAL A CA 1
ATOM 818 C C . VAL A 1 111 ? 30.570 2.188 -26.122 1.00 92.00 111 VAL A C 1
ATOM 820 O O . VAL A 1 111 ? 30.544 2.997 -25.194 1.00 92.00 111 VAL A O 1
ATOM 823 N N . ASN A 1 112 ? 30.708 2.555 -27.396 1.00 95.06 112 ASN A N 1
ATOM 824 C CA . ASN A 1 112 ? 30.934 3.937 -27.839 1.00 95.06 112 ASN A CA 1
ATOM 825 C C . ASN A 1 112 ? 29.949 4.405 -28.924 1.00 95.06 112 ASN A C 1
ATOM 827 O O . ASN A 1 112 ? 30.090 5.497 -29.478 1.00 95.06 112 ASN A O 1
ATOM 831 N N . GLY A 1 113 ? 28.946 3.585 -29.225 1.00 95.00 113 GLY A N 1
ATOM 832 C CA . GLY A 1 113 ? 27.903 3.890 -30.191 1.00 95.00 113 GLY A CA 1
ATOM 833 C C . GLY A 1 113 ? 26.742 2.914 -30.074 1.00 95.00 113 GLY A C 1
ATOM 834 O O . GLY A 1 113 ? 26.891 1.838 -29.501 1.00 95.00 113 GLY A O 1
ATOM 835 N N . GLY A 1 114 ? 25.596 3.302 -30.631 1.00 96.50 114 GLY A N 1
ATOM 836 C CA . GLY A 1 114 ? 24.374 2.502 -30.682 1.00 96.50 114 GLY A CA 1
ATOM 837 C C . GLY A 1 114 ? 23.198 3.153 -29.966 1.00 96.50 114 GLY A C 1
ATOM 838 O O . GLY A 1 114 ? 23.312 4.221 -29.360 1.00 96.50 114 GLY A O 1
ATOM 839 N N . SER A 1 115 ? 22.035 2.522 -30.070 1.00 96.75 115 SER A N 1
ATOM 840 C CA . SER A 1 115 ? 20.806 3.029 -29.457 1.00 96.75 115 SER A CA 1
ATOM 841 C C . SER A 1 115 ? 19.833 1.904 -29.125 1.00 96.75 115 SER A C 1
ATOM 843 O O . SER A 1 115 ? 19.926 0.805 -29.671 1.00 96.75 115 SER A O 1
ATOM 845 N N . TYR A 1 116 ? 18.898 2.187 -28.226 1.00 92.88 116 TYR A N 1
ATOM 846 C CA . TYR A 1 116 ? 17.912 1.233 -27.729 1.00 92.88 116 TYR A CA 1
ATOM 847 C C . TYR A 1 116 ? 16.539 1.880 -27.538 1.00 92.88 116 TYR A C 1
ATOM 849 O O . TYR A 1 116 ? 16.419 3.102 -27.571 1.00 92.88 116 TYR A O 1
ATOM 857 N N . ARG A 1 117 ? 15.490 1.086 -27.319 1.00 93.44 117 ARG A N 1
ATOM 858 C CA . ARG A 1 117 ? 14.162 1.588 -26.918 1.00 93.44 117 ARG A CA 1
ATOM 859 C C . ARG A 1 117 ? 13.806 1.079 -25.530 1.00 93.44 117 ARG A C 1
ATOM 861 O O . ARG A 1 117 ? 14.271 0.018 -25.117 1.00 93.44 117 ARG A O 1
ATOM 868 N N . LEU A 1 118 ? 12.958 1.832 -24.841 1.00 90.31 118 LEU A N 1
ATOM 869 C CA . LEU A 1 118 ? 12.259 1.370 -23.648 1.00 90.31 118 LEU A CA 1
ATOM 870 C C . LEU A 1 118 ? 10.800 1.083 -24.004 1.00 90.31 118 LEU A C 1
ATOM 872 O O . LEU A 1 118 ? 10.240 1.725 -24.896 1.00 90.31 118 LEU A O 1
ATOM 876 N N . ALA A 1 119 ? 10.199 0.119 -23.316 1.00 85.56 119 ALA A N 1
ATOM 877 C CA . ALA A 1 119 ? 8.801 -0.248 -23.476 1.00 85.56 119 ALA A CA 1
ATOM 878 C C . ALA A 1 119 ? 8.040 -0.132 -22.158 1.00 85.56 119 ALA A C 1
ATOM 880 O O . ALA A 1 119 ? 8.558 -0.508 -21.109 1.00 85.56 119 ALA A O 1
ATOM 881 N N . LEU A 1 120 ? 6.795 0.332 -22.219 1.00 82.75 120 LEU A N 1
ATOM 882 C CA . LEU A 1 120 ? 5.886 0.333 -21.077 1.00 82.75 120 LEU A CA 1
ATOM 883 C C . LEU A 1 120 ? 4.451 0.131 -21.567 1.00 82.75 120 LEU A C 1
ATOM 885 O O . LEU A 1 120 ? 3.960 0.922 -22.370 1.00 82.75 120 LEU A O 1
ATOM 889 N N . GLY A 1 121 ? 3.772 -0.913 -21.081 1.00 73.94 121 GLY A N 1
ATOM 890 C CA . GLY A 1 121 ? 2.355 -1.156 -21.387 1.00 73.94 121 GLY A CA 1
ATOM 891 C C . GLY A 1 121 ? 2.048 -1.285 -22.884 1.00 73.94 121 GLY A C 1
ATOM 892 O O . GLY A 1 121 ? 1.125 -0.644 -23.374 1.00 73.94 121 GLY A O 1
ATOM 893 N N . GLY A 1 122 ? 2.870 -2.034 -23.627 1.00 77.62 122 GLY A N 1
ATOM 894 C CA . GLY A 1 122 ? 2.701 -2.249 -25.072 1.00 77.62 122 GLY A CA 1
ATOM 895 C C . GLY A 1 122 ? 3.142 -1.083 -25.969 1.00 77.62 122 GLY A C 1
ATOM 896 O O . GLY A 1 122 ? 3.154 -1.225 -27.189 1.00 77.62 122 GLY A O 1
ATOM 897 N N . GLN A 1 123 ? 3.546 0.057 -25.400 1.00 82.81 123 GLN A N 1
ATOM 898 C CA . GLN A 1 123 ? 4.117 1.183 -26.144 1.00 82.81 123 GLN A CA 1
ATOM 899 C C . GLN A 1 123 ? 5.644 1.198 -26.043 1.00 82.81 123 GLN A C 1
ATOM 901 O O . GLN A 1 123 ? 6.216 0.703 -25.075 1.00 82.81 123 GLN A O 1
ATOM 906 N N . VAL A 1 124 ? 6.303 1.793 -27.041 1.00 89.81 124 VAL A N 1
ATOM 907 C CA . VAL A 1 124 ? 7.768 1.865 -27.155 1.00 89.81 124 VAL A CA 1
ATOM 908 C C . VAL A 1 124 ? 8.233 3.287 -27.459 1.00 89.81 124 VAL A C 1
ATOM 910 O O . VAL A 1 124 ? 7.668 3.957 -28.324 1.00 89.81 124 VAL A O 1
ATOM 913 N N . THR A 1 125 ? 9.291 3.740 -26.784 1.00 96.06 125 THR A N 1
ATOM 914 C CA . THR A 1 125 ? 9.846 5.103 -26.932 1.00 96.06 125 THR A CA 1
ATOM 915 C C . THR A 1 125 ? 10.449 5.323 -28.318 1.00 96.06 125 THR A C 1
ATOM 917 O O . THR A 1 125 ? 10.608 4.372 -29.066 1.00 96.06 125 THR A O 1
ATOM 920 N N . SER A 1 126 ? 10.891 6.520 -28.701 1.00 95.69 126 SER A N 1
ATOM 921 C CA . SER A 1 126 ? 11.862 6.644 -29.811 1.00 95.69 126 SER A CA 1
ATOM 922 C C . SER A 1 126 ? 13.201 5.957 -29.469 1.00 95.69 126 SER A C 1
ATOM 924 O O . SER A 1 126 ? 13.436 5.630 -28.304 1.00 95.69 126 SER A O 1
ATOM 926 N N . CYS A 1 127 ? 14.090 5.734 -30.451 1.00 97.50 127 CYS A N 1
ATOM 927 C CA . CYS A 1 127 ? 15.442 5.234 -30.159 1.00 97.50 127 CYS A CA 1
ATOM 928 C C . CYS A 1 127 ? 16.200 6.244 -29.278 1.00 97.50 127 CYS A C 1
ATOM 930 O O . CYS A 1 127 ? 16.298 7.428 -29.602 1.00 97.50 127 CYS A O 1
ATOM 932 N N . ILE A 1 128 ? 16.731 5.751 -28.166 1.00 98.00 128 ILE A N 1
ATOM 933 C CA . ILE A 1 128 ? 17.509 6.459 -27.155 1.00 98.00 128 ILE A CA 1
ATOM 934 C C . ILE A 1 128 ? 18.980 6.100 -27.379 1.00 98.00 128 ILE A C 1
ATOM 936 O O . ILE A 1 128 ? 19.323 4.922 -27.471 1.00 98.00 128 ILE A O 1
ATOM 940 N N . SER A 1 129 ? 19.856 7.101 -27.484 1.00 98.00 129 SER A N 1
ATOM 941 C CA . SER A 1 129 ? 21.304 6.869 -27.612 1.00 98.00 129 SER A CA 1
ATOM 942 C C . SER A 1 129 ? 21.857 6.119 -26.396 1.00 98.00 129 SER A C 1
ATOM 944 O O . SER A 1 129 ? 21.404 6.342 -25.272 1.00 98.00 129 SER A O 1
ATOM 946 N N . TYR A 1 130 ? 22.873 5.279 -26.603 1.00 94.88 130 TYR A N 1
ATOM 947 C CA . TYR A 1 130 ? 23.555 4.535 -25.534 1.00 94.88 130 TYR A CA 1
ATOM 948 C C . TYR A 1 130 ? 24.094 5.429 -24.393 1.00 94.88 130 TYR A C 1
ATOM 950 O O . TYR A 1 130 ? 24.244 4.963 -23.265 1.00 94.88 130 TYR A O 1
ATOM 958 N N . ASP A 1 131 ? 24.371 6.705 -24.682 1.00 95.62 131 ASP A N 1
ATOM 959 C CA . ASP A 1 131 ? 24.945 7.711 -23.782 1.00 95.62 131 ASP A CA 1
ATOM 960 C C . ASP A 1 131 ? 23.989 8.877 -23.456 1.00 95.62 131 ASP A C 1
ATOM 962 O O . ASP A 1 131 ? 24.416 9.922 -22.947 1.00 95.62 131 ASP A O 1
ATOM 966 N N . ALA A 1 132 ? 22.692 8.713 -23.744 1.00 97.69 132 ALA A N 1
ATOM 967 C CA . ALA A 1 132 ? 21.688 9.770 -23.652 1.00 97.69 132 ALA A CA 1
ATOM 968 C C . ALA A 1 132 ? 21.721 10.542 -22.315 1.00 97.69 132 ALA A C 1
ATOM 970 O O . ALA A 1 132 ? 22.021 10.009 -21.240 1.00 97.69 132 ALA A O 1
ATOM 971 N N . SER A 1 133 ? 21.389 11.834 -22.349 1.00 97.56 133 SER A N 1
ATOM 972 C CA . SER A 1 133 ? 21.193 12.602 -21.116 1.00 97.56 133 SER A CA 1
ATOM 973 C C . SER A 1 133 ? 19.899 12.179 -20.412 1.00 97.56 133 SER A C 1
ATOM 975 O O . SER A 1 133 ? 18.985 11.653 -21.044 1.00 97.56 133 SER A O 1
ATOM 977 N N . ALA A 1 134 ? 19.800 12.440 -19.104 1.00 93.62 134 ALA A N 1
ATOM 978 C CA . ALA A 1 134 ? 18.579 12.167 -18.343 1.00 93.62 134 ALA A CA 1
ATOM 979 C C . ALA A 1 134 ? 17.340 12.824 -18.979 1.00 93.62 134 ALA A C 1
ATOM 981 O O . ALA A 1 134 ? 16.319 12.169 -19.135 1.00 93.62 134 ALA A O 1
ATOM 982 N N . ALA A 1 135 ? 17.471 14.070 -19.450 1.00 94.81 135 ALA A N 1
ATOM 983 C CA . ALA A 1 135 ? 16.394 14.802 -20.114 1.00 94.81 135 ALA A CA 1
ATOM 984 C C . ALA A 1 135 ? 15.925 14.140 -21.424 1.00 94.81 135 ALA A C 1
ATOM 986 O O . ALA A 1 135 ? 14.743 14.187 -21.746 1.00 94.81 135 ALA A O 1
ATOM 987 N N . VAL A 1 136 ? 16.832 13.505 -22.178 1.00 97.88 136 VAL A N 1
ATOM 988 C CA . VAL A 1 136 ? 16.465 12.768 -23.399 1.00 97.88 136 VAL A CA 1
ATOM 989 C C . VAL A 1 136 ? 15.686 11.500 -23.052 1.00 97.88 136 VAL A C 1
ATOM 991 O O . VAL A 1 136 ? 14.692 11.206 -23.709 1.00 97.88 136 VAL A O 1
ATOM 994 N N . VAL A 1 137 ? 16.099 10.772 -22.010 1.00 96.38 137 VAL A N 1
ATOM 995 C CA . VAL A 1 137 ? 15.370 9.585 -21.531 1.00 96.38 137 VAL A CA 1
ATOM 996 C C . VAL A 1 137 ? 14.002 9.977 -20.966 1.00 96.38 137 VAL A C 1
ATOM 998 O O . VAL A 1 137 ? 13.007 9.333 -21.284 1.00 96.38 137 VAL A O 1
ATOM 1001 N N . GLU A 1 138 ? 13.931 11.063 -20.194 1.00 94.62 138 GLU A N 1
ATOM 1002 C CA . GLU A 1 138 ? 12.682 11.614 -19.656 1.00 94.62 138 GLU A CA 1
ATOM 1003 C C . GLU A 1 138 ? 11.709 11.993 -20.776 1.00 94.62 138 GLU A C 1
ATOM 1005 O O . GLU A 1 138 ? 10.569 11.536 -20.778 1.00 94.62 138 GLU A O 1
ATOM 1010 N N . ALA A 1 139 ? 12.168 12.743 -21.782 1.00 95.94 139 ALA A N 1
ATOM 1011 C CA . ALA A 1 139 ? 11.347 13.110 -22.935 1.00 95.94 139 ALA A CA 1
ATOM 1012 C C . ALA A 1 139 ? 10.887 11.884 -23.745 1.00 95.94 139 ALA A C 1
ATOM 1014 O O . ALA A 1 139 ? 9.750 11.840 -24.213 1.00 95.94 139 ALA A O 1
ATOM 1015 N N . ALA A 1 140 ? 11.751 10.876 -23.893 1.00 96.62 140 ALA A N 1
ATOM 1016 C CA . ALA A 1 140 ? 11.408 9.633 -24.575 1.00 96.62 140 ALA A CA 1
ATOM 1017 C C . ALA A 1 140 ? 10.314 8.857 -23.821 1.00 96.62 140 ALA A C 1
ATOM 1019 O O . ALA A 1 140 ? 9.383 8.360 -24.451 1.00 96.62 140 ALA A O 1
ATOM 1020 N N . LEU A 1 141 ? 10.379 8.802 -22.488 1.00 94.50 141 LEU A N 1
ATOM 1021 C CA . LEU A 1 141 ? 9.349 8.187 -21.647 1.00 94.50 141 LEU A CA 1
ATOM 1022 C C . LEU A 1 141 ? 8.042 8.996 -21.657 1.00 94.50 141 LEU A C 1
ATOM 1024 O O . LEU A 1 141 ? 6.984 8.416 -21.856 1.00 94.50 141 LEU A O 1
ATOM 1028 N N . LEU A 1 142 ? 8.095 10.327 -21.554 1.00 94.06 142 LEU A N 1
ATOM 1029 C CA . LEU A 1 142 ? 6.907 11.197 -21.645 1.00 94.06 142 LEU A CA 1
ATOM 1030 C C . LEU A 1 142 ? 6.205 11.147 -23.012 1.00 94.06 142 LEU A C 1
ATOM 1032 O O . LEU A 1 142 ? 5.068 11.593 -23.134 1.00 94.06 142 LEU A O 1
ATOM 1036 N N . SER A 1 143 ? 6.864 10.622 -24.050 1.00 93.06 143 SER A N 1
ATOM 1037 C CA . SER A 1 143 ? 6.224 10.388 -25.351 1.00 93.06 143 SER A CA 1
ATOM 1038 C C . SER A 1 143 ? 5.276 9.182 -25.358 1.00 93.06 143 SER A C 1
ATOM 1040 O O . SER A 1 143 ? 4.490 9.033 -26.295 1.00 93.06 143 SER A O 1
ATOM 1042 N N . LEU A 1 144 ? 5.335 8.328 -24.330 1.00 88.94 144 LEU A N 1
ATOM 1043 C CA . LEU A 1 144 ? 4.394 7.228 -24.147 1.00 88.94 144 LEU A CA 1
ATOM 1044 C C . LEU A 1 144 ? 3.090 7.783 -23.557 1.00 88.94 144 LEU A C 1
ATOM 1046 O O . LEU A 1 144 ? 3.098 8.534 -22.584 1.00 88.94 144 LEU A O 1
ATOM 1050 N N . GLY A 1 145 ? 1.950 7.420 -24.147 1.00 80.88 145 GLY A N 1
ATOM 1051 C CA . GLY A 1 145 ? 0.642 7.990 -23.796 1.00 80.88 145 GLY A CA 1
ATOM 1052 C C . GLY A 1 145 ? 0.149 7.621 -22.394 1.00 80.88 145 GLY A C 1
ATOM 1053 O O . GLY A 1 145 ? -0.793 8.229 -21.897 1.00 80.88 145 GLY A O 1
ATOM 1054 N N . ASN A 1 146 ? 0.792 6.642 -21.763 1.00 77.44 146 ASN A N 1
ATOM 1055 C CA . ASN A 1 146 ? 0.522 6.145 -20.417 1.00 77.44 146 ASN A CA 1
ATOM 1056 C C . ASN A 1 146 ? 1.384 6.808 -19.322 1.00 77.44 146 ASN A C 1
ATOM 1058 O O . ASN A 1 146 ? 1.286 6.408 -18.162 1.00 77.44 146 ASN A O 1
ATOM 1062 N N . ILE A 1 147 ? 2.231 7.793 -19.655 1.00 82.62 147 ILE A N 1
ATOM 1063 C CA . ILE A 1 147 ? 3.089 8.493 -18.687 1.00 82.62 147 ILE A CA 1
ATOM 1064 C C . ILE A 1 147 ? 2.755 9.986 -18.674 1.00 82.62 147 ILE A C 1
ATOM 1066 O O . ILE A 1 147 ? 3.061 10.721 -19.608 1.00 82.62 147 ILE A O 1
ATOM 1070 N N . HIS A 1 148 ? 2.182 10.461 -17.568 1.00 79.44 148 HIS A N 1
ATOM 1071 C CA . HIS A 1 148 ? 1.853 11.881 -17.385 1.00 79.44 148 HIS A CA 1
ATOM 1072 C C . HIS A 1 148 ? 2.973 12.685 -16.718 1.00 79.44 148 HIS A C 1
ATOM 1074 O O . HIS A 1 148 ? 3.095 13.889 -16.940 1.00 79.44 148 HIS A O 1
ATOM 1080 N N . SER A 1 149 ? 3.785 12.040 -15.880 1.00 83.19 149 SER A N 1
ATOM 1081 C CA . SER A 1 149 ? 4.906 12.676 -15.198 1.00 83.19 149 SER A CA 1
ATOM 1082 C C . SER A 1 149 ? 5.962 11.635 -14.836 1.00 83.19 149 SER A C 1
ATOM 1084 O O . SER A 1 149 ? 5.659 10.588 -14.264 1.00 83.19 149 SER A O 1
ATOM 1086 N N . VAL A 1 150 ? 7.217 11.916 -15.176 1.00 88.00 150 VAL A N 1
ATOM 1087 C CA . VAL A 1 150 ? 8.366 11.061 -14.876 1.00 88.00 150 VAL A CA 1
ATOM 1088 C C . VAL A 1 150 ? 9.567 11.943 -14.580 1.00 88.00 150 VAL A C 1
ATOM 1090 O O . VAL A 1 150 ? 9.706 13.017 -15.155 1.00 88.00 150 VAL A O 1
ATOM 1093 N N . ASN A 1 151 ? 10.417 11.509 -13.661 1.00 81.62 151 ASN A N 1
ATOM 1094 C CA . ASN A 1 151 ? 11.689 12.148 -13.377 1.00 81.62 151 ASN A CA 1
ATOM 1095 C C . ASN A 1 151 ? 12.812 11.140 -13.605 1.00 81.62 151 ASN A C 1
ATOM 1097 O O . ASN A 1 151 ? 12.738 10.013 -13.116 1.00 81.62 151 ASN A O 1
ATOM 1101 N N . VAL A 1 152 ? 13.842 11.542 -14.349 1.00 93.06 152 VAL A N 1
ATOM 1102 C CA . VAL A 1 152 ? 14.991 10.678 -14.630 1.00 93.06 152 VAL A CA 1
ATOM 1103 C C . VAL A 1 152 ? 16.258 11.291 -14.053 1.00 93.06 152 VAL A C 1
ATOM 1105 O O . VAL A 1 152 ? 16.571 12.458 -14.286 1.00 93.06 152 VAL A O 1
ATOM 1108 N N . VAL A 1 153 ? 17.030 10.479 -13.338 1.00 86.06 153 VAL A N 1
ATOM 1109 C CA . VAL A 1 153 ? 18.369 10.825 -12.858 1.00 86.06 153 VAL A CA 1
ATOM 1110 C C . VAL A 1 153 ? 19.375 9.902 -13.528 1.00 86.06 153 VAL A C 1
ATOM 1112 O O . VAL A 1 153 ? 19.199 8.688 -13.560 1.00 86.06 153 VAL A O 1
ATOM 1115 N N . ARG A 1 154 ? 20.448 10.475 -14.078 1.00 94.31 154 ARG A N 1
ATOM 1116 C CA . ARG A 1 154 ? 21.546 9.726 -14.700 1.00 94.31 154 ARG A CA 1
ATOM 1117 C C . ARG A 1 154 ? 22.743 9.682 -13.760 1.00 94.31 154 ARG A C 1
ATOM 1119 O O . ARG A 1 154 ? 23.168 10.722 -13.257 1.00 94.31 154 ARG A O 1
ATOM 1126 N N . SER A 1 155 ? 23.341 8.510 -13.602 1.00 84.75 155 SER A N 1
ATOM 1127 C CA . SER A 1 155 ? 24.573 8.307 -12.834 1.00 84.75 155 SER A CA 1
ATOM 1128 C C . SER A 1 155 ? 25.615 7.568 -13.667 1.00 84.75 155 SER A C 1
ATOM 1130 O O . SER A 1 155 ? 25.284 6.951 -14.678 1.00 84.75 155 SER A O 1
ATOM 1132 N N . LEU A 1 156 ? 26.886 7.660 -13.271 1.00 87.88 156 LEU A N 1
ATOM 1133 C CA . LEU A 1 156 ? 27.954 6.888 -13.905 1.00 87.88 156 LEU A CA 1
ATOM 1134 C C . LEU A 1 156 ? 27.756 5.401 -13.619 1.00 87.88 156 LEU A C 1
ATOM 1136 O O . LEU A 1 156 ? 27.528 5.016 -12.471 1.00 87.88 156 LEU A O 1
ATOM 1140 N N . SER A 1 157 ? 27.878 4.581 -14.656 1.00 84.56 157 SER A N 1
ATOM 1141 C CA . SER A 1 157 ? 27.923 3.131 -14.492 1.00 84.56 157 SER A CA 1
ATOM 1142 C C . SER A 1 157 ? 29.313 2.675 -14.039 1.00 84.56 157 SER A C 1
ATOM 1144 O O . SER A 1 157 ? 30.316 3.310 -14.380 1.00 84.56 157 SER A O 1
ATOM 1146 N N . PRO A 1 158 ? 29.410 1.557 -13.297 1.00 77.94 158 PRO A N 1
ATOM 1147 C CA . PRO A 1 158 ? 30.691 0.913 -13.031 1.00 77.94 158 PRO A CA 1
ATOM 1148 C C . PRO A 1 158 ? 31.413 0.576 -14.340 1.00 77.94 158 PRO A C 1
ATOM 1150 O O . PRO A 1 158 ? 30.780 0.158 -15.308 1.00 77.94 158 PRO A O 1
ATOM 1153 N N . SER A 1 159 ? 32.746 0.662 -14.360 1.00 77.88 159 SER A N 1
ATOM 1154 C CA . SER A 1 159 ? 33.543 0.337 -15.555 1.00 77.88 159 SER A CA 1
ATOM 1155 C C . SER A 1 159 ? 33.338 -1.097 -16.054 1.00 77.88 159 SER A C 1
ATOM 1157 O O . SER A 1 159 ? 33.585 -1.373 -17.222 1.00 77.88 159 SER A O 1
ATOM 1159 N N . THR A 1 160 ? 32.855 -2.004 -15.202 1.00 73.31 160 THR A N 1
ATOM 1160 C CA . THR A 1 160 ? 32.505 -3.385 -15.554 1.00 73.31 160 THR A CA 1
ATOM 1161 C C . THR A 1 160 ? 31.272 -3.496 -16.451 1.00 73.31 160 THR A C 1
ATOM 1163 O O . THR A 1 160 ? 31.154 -4.489 -17.160 1.00 73.31 160 THR A O 1
ATOM 1166 N N . SER A 1 161 ? 30.383 -2.495 -16.472 1.00 77.88 161 SER A N 1
ATOM 1167 C CA . SER A 1 161 ? 29.195 -2.485 -17.340 1.00 77.88 161 SER A CA 1
ATOM 1168 C C . SER A 1 161 ? 29.548 -2.244 -18.813 1.00 77.88 161 SER A C 1
ATOM 1170 O O . SER A 1 161 ? 28.788 -2.650 -19.684 1.00 77.88 161 SER A O 1
ATOM 1172 N N . GLN A 1 162 ? 30.691 -1.623 -19.119 1.00 89.81 162 GLN A N 1
ATOM 1173 C CA . GLN A 1 162 ? 31.083 -1.180 -20.471 1.00 89.81 162 GLN A CA 1
ATOM 1174 C C . GLN A 1 162 ? 30.176 -0.114 -21.109 1.00 89.81 162 GLN A C 1
ATOM 1176 O O . GLN A 1 162 ? 30.560 0.451 -22.131 1.00 89.81 162 GLN A O 1
ATOM 1181 N N . PHE A 1 163 ? 29.028 0.209 -20.508 1.00 89.31 163 PHE A N 1
ATOM 1182 C CA . PHE A 1 163 ? 28.235 1.393 -20.825 1.00 89.31 163 PHE A CA 1
ATOM 1183 C C . PHE A 1 163 ? 28.572 2.529 -19.851 1.00 89.31 163 PHE A C 1
ATOM 1185 O O . PHE A 1 163 ? 28.918 2.271 -18.697 1.00 89.31 163 PHE A O 1
ATOM 1192 N N . PRO A 1 164 ? 28.460 3.798 -20.275 1.00 92.12 164 PRO A N 1
ATOM 1193 C CA . PRO A 1 164 ? 28.885 4.929 -19.452 1.00 92.12 164 PRO A CA 1
ATOM 1194 C C . PRO A 1 164 ? 27.911 5.277 -18.316 1.00 92.12 164 PRO A C 1
ATOM 1196 O O . PRO A 1 164 ? 28.330 5.881 -17.325 1.00 92.12 164 PRO A O 1
ATOM 1199 N N . TYR A 1 165 ? 26.626 4.919 -18.434 1.00 92.62 165 TYR A N 1
ATOM 1200 C CA . TYR A 1 165 ? 25.578 5.424 -17.544 1.00 92.62 165 TYR A CA 1
ATOM 1201 C C . TYR A 1 165 ? 24.533 4.388 -17.130 1.00 92.62 165 TYR A C 1
ATOM 1203 O O . TYR A 1 165 ? 24.248 3.431 -17.853 1.00 92.62 165 TYR A O 1
ATOM 1211 N N . THR A 1 166 ? 23.945 4.640 -15.962 1.00 85.50 166 THR A N 1
ATOM 1212 C CA . THR A 1 166 ? 22.725 4.013 -15.445 1.00 85.50 166 THR A CA 1
ATOM 1213 C C . THR A 1 166 ? 21.690 5.107 -15.18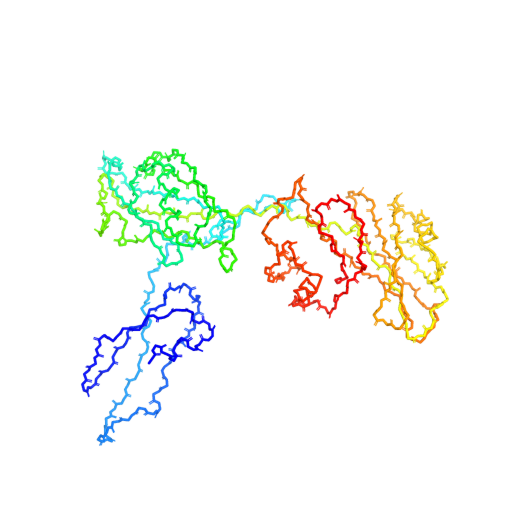7 1.00 85.50 166 THR A C 1
ATOM 1215 O O . THR A 1 166 ? 22.052 6.264 -14.929 1.00 85.50 166 THR A O 1
ATOM 1218 N N . TYR A 1 167 ? 20.409 4.761 -15.276 1.00 86.69 167 TYR A N 1
ATOM 1219 C CA . TYR A 1 167 ? 19.308 5.705 -15.112 1.00 86.69 167 TYR A CA 1
ATOM 1220 C C . TYR A 1 167 ? 18.380 5.248 -13.998 1.00 86.69 167 TYR A C 1
ATOM 1222 O O . TYR A 1 167 ? 17.863 4.136 -14.035 1.00 86.69 167 TYR A O 1
ATOM 1230 N N . GLN A 1 168 ? 18.127 6.130 -13.043 1.00 87.88 168 GLN A N 1
ATOM 1231 C CA . GLN A 1 168 ? 17.029 5.994 -12.102 1.00 87.88 168 GLN A CA 1
ATOM 1232 C C . GLN A 1 168 ? 15.812 6.705 -12.690 1.00 87.88 168 GLN A C 1
ATOM 1234 O O . GLN A 1 168 ? 15.849 7.910 -12.937 1.00 87.88 168 GLN A O 1
ATOM 1239 N N . VAL A 1 169 ? 14.745 5.954 -12.918 1.00 86.75 169 VAL A N 1
ATOM 1240 C CA . VAL A 1 169 ? 13.458 6.439 -13.408 1.00 86.75 169 VAL A CA 1
ATOM 1241 C C . VAL A 1 169 ? 12.480 6.438 -12.243 1.00 86.75 169 VAL A C 1
ATOM 1243 O O . VAL A 1 169 ? 12.274 5.404 -11.613 1.00 86.75 169 VAL A O 1
ATOM 1246 N N . LEU A 1 170 ? 11.881 7.591 -11.965 1.00 83.12 170 LEU A N 1
ATOM 1247 C CA . LEU A 1 170 ? 10.809 7.760 -10.993 1.00 83.12 170 LEU A CA 1
ATOM 1248 C C . LEU A 1 170 ? 9.543 8.193 -11.728 1.00 83.12 170 LEU A C 1
ATOM 1250 O O . LEU A 1 170 ? 9.418 9.349 -12.139 1.00 83.12 170 LEU A O 1
ATOM 1254 N N . PHE A 1 171 ? 8.592 7.281 -11.874 1.00 81.69 171 PHE A N 1
ATOM 1255 C CA . PHE A 1 171 ? 7.258 7.622 -12.349 1.00 81.69 171 PHE A CA 1
ATOM 1256 C C . PHE A 1 171 ? 6.475 8.345 -11.253 1.00 81.69 171 PHE A C 1
ATOM 1258 O O . PHE A 1 171 ? 6.492 7.936 -10.089 1.00 81.69 171 PHE A O 1
ATOM 1265 N N . ARG A 1 172 ? 5.791 9.432 -11.616 1.00 75.12 172 ARG A N 1
ATOM 1266 C CA . ARG A 1 172 ? 4.921 10.186 -10.709 1.00 75.12 172 ARG A CA 1
ATOM 1267 C C . ARG A 1 172 ? 3.461 9.957 -11.065 1.00 75.12 172 ARG A C 1
ATOM 1269 O O . ARG A 1 172 ? 3.101 9.856 -12.235 1.00 75.12 172 ARG A O 1
ATOM 1276 N N . GLY A 1 173 ? 2.624 9.934 -10.034 1.00 64.88 173 GLY A N 1
ATOM 1277 C CA . GLY A 1 173 ? 1.232 9.529 -10.165 1.00 64.88 173 GLY A CA 1
ATOM 1278 C C . GLY A 1 173 ? 1.105 8.012 -10.251 1.00 64.88 173 GLY A C 1
ATOM 1279 O O . GLY A 1 173 ? 1.961 7.269 -9.764 1.00 64.88 173 GLY A O 1
ATOM 1280 N N . GLU A 1 174 ? 0.025 7.557 -10.864 1.00 59.97 174 GLU A N 1
ATOM 1281 C CA . GLU A 1 174 ? -0.375 6.155 -10.859 1.00 59.97 174 GLU A CA 1
ATOM 1282 C C . GLU A 1 174 ? -0.537 5.639 -12.278 1.00 59.97 174 GLU A C 1
ATOM 1284 O O . GLU A 1 174 ? -0.887 6.386 -13.194 1.00 59.97 174 GLU A O 1
ATOM 1289 N N . TYR A 1 175 ? -0.286 4.346 -12.440 1.00 67.94 175 TYR A N 1
ATOM 1290 C CA . TYR A 1 175 ? -0.602 3.652 -13.672 1.00 67.94 175 TYR A CA 1
ATOM 1291 C C . TYR A 1 175 ? -2.090 3.275 -13.674 1.00 67.94 175 TYR A C 1
ATOM 1293 O O . TYR A 1 175 ? -2.670 3.048 -12.614 1.00 67.94 175 TYR A O 1
ATOM 1301 N N . GLU A 1 176 ? -2.712 3.167 -14.851 1.00 58.41 176 GLU A N 1
ATOM 1302 C CA . GLU A 1 176 ? -4.169 2.977 -15.019 1.00 58.41 176 GLU A CA 1
ATOM 1303 C C . GLU A 1 176 ? -4.758 1.816 -14.188 1.00 58.41 176 GLU A C 1
ATOM 1305 O O . GLU A 1 176 ? -5.908 1.872 -13.756 1.00 58.41 176 GLU A O 1
ATOM 1310 N N . TYR A 1 177 ? -3.953 0.787 -13.904 1.00 57.12 177 TYR A N 1
ATOM 1311 C CA . TYR A 1 177 ? -4.351 -0.409 -13.152 1.00 57.12 177 TYR A CA 1
ATOM 1312 C C . TYR A 1 177 ? -3.641 -0.557 -11.791 1.00 57.12 177 TYR A C 1
ATOM 1314 O O . TYR A 1 177 ? -3.633 -1.643 -11.207 1.00 57.12 177 TYR A O 1
ATOM 1322 N N . GLY A 1 178 ? -3.051 0.523 -11.267 1.00 64.50 178 GLY A N 1
ATOM 1323 C CA . GLY A 1 178 ? -2.400 0.569 -9.957 1.00 64.50 178 GLY A CA 1
ATOM 1324 C C . GLY A 1 178 ? -0.880 0.710 -10.034 1.00 64.50 178 GLY A C 1
ATOM 1325 O O . GLY A 1 178 ? -0.365 1.788 -10.327 1.00 64.50 178 GLY A O 1
ATOM 1326 N N . ASP A 1 179 ? -0.156 -0.364 -9.700 1.00 66.25 179 ASP A N 1
ATOM 1327 C CA . ASP A 1 179 ? 1.308 -0.338 -9.605 1.00 66.25 179 ASP A CA 1
ATOM 1328 C C . ASP A 1 179 ? 1.948 -0.150 -10.997 1.00 66.25 179 ASP A C 1
ATOM 1330 O O . ASP A 1 179 ? 1.489 -0.717 -11.990 1.00 66.25 179 ASP A O 1
ATOM 1334 N N . TRP A 1 180 ? 3.025 0.639 -11.073 1.00 73.44 180 TRP A N 1
ATOM 1335 C CA . TRP A 1 180 ? 3.736 0.889 -12.331 1.00 73.44 180 TRP A CA 1
ATOM 1336 C C . TRP A 1 180 ? 4.357 -0.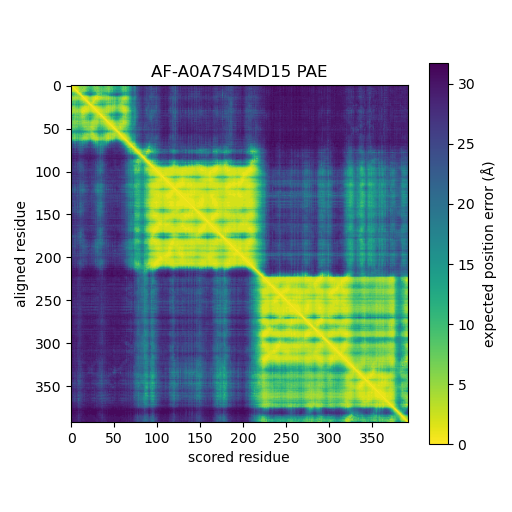404 -12.888 1.00 73.44 180 TRP A C 1
ATOM 1338 O O . TRP A 1 180 ? 5.144 -1.045 -12.179 1.00 73.44 180 TRP A O 1
ATOM 1348 N N . PRO A 1 181 ? 4.063 -0.781 -14.150 1.00 77.75 181 PRO A N 1
ATOM 1349 C CA . PRO A 1 181 ? 4.697 -1.923 -14.792 1.00 77.75 181 PRO A CA 1
ATOM 1350 C C . PRO A 1 181 ? 6.204 -1.721 -14.912 1.00 77.75 181 PRO A C 1
ATOM 1352 O O . PRO A 1 181 ? 6.697 -0.597 -15.004 1.00 77.75 181 PRO A O 1
ATOM 1355 N N . VAL A 1 182 ? 6.942 -2.825 -14.963 1.00 79.38 182 VAL A N 1
ATOM 1356 C CA . VAL A 1 182 ? 8.388 -2.793 -15.195 1.00 79.38 182 VAL A CA 1
ATOM 1357 C C . VAL A 1 182 ? 8.669 -2.331 -16.624 1.00 79.38 182 VAL A C 1
ATOM 1359 O O . VAL A 1 182 ? 8.051 -2.829 -17.567 1.00 79.38 182 VAL A O 1
ATOM 1362 N N . LEU A 1 183 ? 9.609 -1.399 -16.790 1.00 83.50 183 LEU A N 1
ATOM 1363 C CA . LEU A 1 183 ? 10.108 -1.007 -18.101 1.00 83.50 183 LEU A CA 1
ATOM 1364 C C . LEU A 1 183 ? 10.713 -2.223 -18.808 1.00 83.50 183 LEU A C 1
ATOM 1366 O O . LEU A 1 183 ? 11.560 -2.931 -18.265 1.00 83.50 183 LEU A O 1
ATOM 1370 N N . GLY A 1 184 ? 10.290 -2.446 -20.044 1.00 81.50 184 GLY A N 1
ATOM 1371 C CA . GLY A 1 184 ? 10.882 -3.432 -20.934 1.00 81.50 184 GLY A CA 1
ATOM 1372 C C . GLY A 1 184 ? 12.022 -2.836 -21.754 1.00 81.50 184 GLY A C 1
ATOM 1373 O O . GLY A 1 184 ? 12.023 -1.646 -22.072 1.00 81.50 184 GLY A O 1
ATOM 1374 N N . ILE A 1 185 ? 12.965 -3.688 -22.152 1.00 82.00 185 ILE A N 1
ATOM 1375 C CA . ILE A 1 185 ? 13.974 -3.385 -23.172 1.00 82.00 185 ILE A CA 1
ATOM 1376 C C . ILE A 1 185 ? 13.725 -4.360 -24.329 1.00 82.00 185 ILE A C 1
ATOM 1378 O O . ILE A 1 185 ? 14.108 -5.527 -24.220 1.00 82.00 185 ILE A O 1
ATOM 1382 N N . PRO A 1 186 ? 13.036 -3.935 -25.402 1.00 79.38 186 PRO A N 1
ATOM 1383 C CA . PRO A 1 186 ? 12.688 -4.832 -26.499 1.00 79.38 186 PRO A CA 1
ATOM 1384 C C . PRO A 1 186 ? 13.934 -5.299 -27.257 1.00 79.38 186 PRO A C 1
ATOM 1386 O O . PRO A 1 186 ? 14.704 -4.476 -27.760 1.00 79.38 186 PRO A O 1
ATOM 1389 N N . ILE A 1 187 ? 14.133 -6.616 -27.346 1.00 76.06 187 ILE A N 1
ATOM 1390 C CA . ILE A 1 187 ? 15.328 -7.244 -27.942 1.00 76.06 187 ILE A CA 1
ATOM 1391 C C . ILE A 1 187 ? 15.490 -6.880 -29.429 1.00 76.06 187 ILE A C 1
ATOM 1393 O O . ILE A 1 187 ? 16.604 -6.738 -29.935 1.00 76.06 187 ILE A O 1
ATOM 1397 N N . GLU A 1 188 ? 14.375 -6.670 -30.125 1.00 80.69 188 GLU A N 1
ATOM 1398 C CA . GLU A 1 188 ? 14.296 -6.294 -31.535 1.00 80.69 188 GLU A CA 1
ATOM 1399 C C . GLU A 1 188 ? 14.680 -4.834 -31.810 1.00 80.69 188 GLU A C 1
ATOM 1401 O O . GLU A 1 188 ? 14.809 -4.435 -32.967 1.00 80.69 188 GLU A O 1
ATOM 1406 N N . SER A 1 189 ? 14.821 -4.022 -30.760 1.00 85.25 189 SER A N 1
ATOM 1407 C CA . SER A 1 189 ? 15.230 -2.617 -30.834 1.00 85.25 189 SER A CA 1
ATOM 1408 C C . SER A 1 189 ? 16.330 -2.289 -29.822 1.00 85.25 189 SER A C 1
ATOM 1410 O O . SER A 1 189 ? 16.426 -1.153 -29.356 1.00 85.25 189 SER A O 1
ATOM 1412 N N . PHE A 1 190 ? 17.155 -3.274 -29.465 1.00 87.12 190 PHE A N 1
ATOM 1413 C CA . PHE A 1 190 ? 18.273 -3.132 -28.536 1.00 87.12 190 PHE A CA 1
ATOM 1414 C C . PHE A 1 190 ? 19.596 -3.249 -29.299 1.00 87.12 190 PHE A C 1
ATOM 1416 O O . PHE A 1 190 ? 20.138 -4.340 -29.460 1.00 87.12 190 PHE A O 1
ATOM 1423 N N . GLY A 1 191 ? 20.090 -2.127 -29.835 1.00 87.06 191 GLY A N 1
ATOM 1424 C CA . GLY A 1 191 ? 21.220 -2.153 -30.770 1.00 87.06 191 GLY A CA 1
ATOM 1425 C C . GLY A 1 191 ? 20.888 -2.903 -32.064 1.00 87.06 191 GLY A C 1
ATOM 1426 O O . GLY A 1 191 ? 21.748 -3.560 -32.649 1.00 87.06 191 GLY A O 1
ATOM 1427 N N . SER A 1 192 ? 19.622 -2.882 -32.471 1.00 84.50 192 SER A N 1
ATOM 1428 C CA . SER A 1 192 ? 19.093 -3.687 -33.568 1.00 84.50 192 SER A CA 1
ATOM 1429 C C . SER A 1 192 ? 17.825 -3.054 -34.157 1.00 84.50 192 SER A C 1
ATOM 1431 O O . SER A 1 192 ? 17.302 -2.056 -33.647 1.00 84.50 192 SER A O 1
ATOM 1433 N N . GLY A 1 193 ? 17.338 -3.622 -35.265 1.00 88.88 193 GLY A N 1
ATOM 1434 C CA . GLY A 1 193 ? 16.104 -3.186 -35.917 1.00 88.88 193 GLY A CA 1
ATOM 1435 C C . GLY A 1 193 ? 16.194 -1.755 -36.448 1.00 88.88 193 GLY A C 1
ATOM 1436 O O . GLY A 1 193 ? 17.079 -1.429 -37.237 1.00 88.88 193 GLY A O 1
ATOM 1437 N N . SER A 1 194 ? 15.260 -0.897 -36.028 1.00 88.75 194 SER A N 1
ATOM 1438 C CA . SER A 1 194 ? 15.250 0.527 -36.391 1.00 88.75 194 SER A CA 1
ATOM 1439 C C . SER A 1 194 ? 16.239 1.374 -35.583 1.00 88.75 194 SER A C 1
ATOM 1441 O O . SER A 1 194 ? 16.394 2.559 -35.875 1.00 88.75 194 SER A O 1
ATOM 1443 N N . CYS A 1 195 ? 16.867 0.804 -34.552 1.00 94.56 195 CYS A N 1
ATOM 1444 C CA . CYS A 1 195 ? 17.871 1.484 -33.748 1.00 94.56 195 CYS A CA 1
ATOM 1445 C C . CYS A 1 195 ? 19.283 1.132 -34.227 1.00 94.56 195 CYS A C 1
ATOM 1447 O O . CYS A 1 195 ? 19.547 0.045 -34.738 1.00 94.56 195 CYS A O 1
ATOM 1449 N N . LEU A 1 196 ? 20.203 2.084 -34.073 1.00 96.94 196 LEU A N 1
ATOM 1450 C CA . LEU A 1 196 ? 21.601 1.919 -34.462 1.00 96.94 196 LEU A CA 1
ATOM 1451 C C . LEU A 1 196 ? 22.259 0.777 -33.672 1.00 96.94 196 LEU A C 1
ATOM 1453 O O . LEU A 1 196 ? 22.087 0.743 -32.447 1.00 96.94 196 LEU A O 1
ATOM 1457 N N . PRO A 1 197 ? 23.040 -0.098 -34.335 1.00 93.81 197 PRO A N 1
ATOM 1458 C CA . PRO A 1 197 ? 23.741 -1.184 -33.669 1.00 93.81 197 PRO A CA 1
ATOM 1459 C C . PRO A 1 197 ? 24.778 -0.677 -32.677 1.00 93.81 197 PRO A C 1
ATOM 1461 O O . PRO A 1 197 ? 25.358 0.394 -32.869 1.00 93.81 197 PRO A O 1
ATOM 1464 N N . PHE A 1 198 ? 25.002 -1.449 -31.613 1.00 95.00 198 PHE A N 1
ATOM 1465 C CA . PHE A 1 198 ? 26.048 -1.127 -30.652 1.00 95.00 198 PHE A CA 1
ATOM 1466 C C . PHE A 1 198 ? 27.437 -1.314 -31.264 1.00 95.00 198 PHE A C 1
ATOM 1468 O O . PHE A 1 198 ? 27.688 -2.284 -31.981 1.00 95.00 198 PHE A O 1
ATOM 1475 N N . THR A 1 199 ? 28.339 -0.388 -30.944 1.00 95.81 199 THR A N 1
ATOM 1476 C CA . THR A 1 199 ? 29.753 -0.442 -31.333 1.00 95.81 199 THR A CA 1
ATOM 1477 C C . THR A 1 199 ? 30.611 -0.544 -30.080 1.00 95.81 199 THR A C 1
ATOM 1479 O O . THR A 1 199 ? 30.434 0.245 -29.151 1.00 95.81 199 THR A O 1
ATOM 1482 N N . GLY A 1 200 ? 31.554 -1.489 -30.074 1.00 91.88 200 GLY A N 1
ATOM 1483 C CA . GLY A 1 200 ? 32.345 -1.842 -28.894 1.00 91.88 200 GLY A CA 1
ATOM 1484 C C . GLY A 1 200 ? 31.581 -2.765 -27.944 1.00 91.88 200 GLY A C 1
ATOM 1485 O O . GLY A 1 200 ? 30.349 -2.711 -27.856 1.00 91.88 200 GLY A O 1
ATOM 1486 N N . GLY A 1 201 ? 32.315 -3.616 -27.237 1.00 89.06 201 GLY A N 1
ATOM 1487 C CA . GLY A 1 201 ? 31.767 -4.643 -26.367 1.00 89.06 201 GLY A CA 1
ATOM 1488 C C . GLY A 1 201 ? 31.071 -5.775 -27.128 1.00 89.06 201 GLY A C 1
ATOM 1489 O O . GLY A 1 201 ? 30.680 -5.659 -28.289 1.00 89.06 201 GLY A O 1
ATOM 1490 N N . THR A 1 202 ? 30.862 -6.884 -26.428 1.00 83.94 202 THR A N 1
ATOM 1491 C CA . THR A 1 202 ? 30.089 -8.045 -26.904 1.00 83.94 202 THR A CA 1
ATOM 1492 C C . THR A 1 202 ? 29.017 -8.418 -25.884 1.00 83.94 202 THR A C 1
ATOM 1494 O O . THR A 1 202 ? 28.997 -7.869 -24.788 1.00 83.94 202 THR A O 1
ATOM 1497 N N . ASN A 1 203 ? 28.095 -9.329 -26.214 1.00 80.19 203 ASN A N 1
ATOM 1498 C CA . ASN A 1 203 ? 27.053 -9.798 -25.284 1.00 80.19 203 ASN A CA 1
ATOM 1499 C C . ASN A 1 203 ? 26.283 -8.653 -24.590 1.00 80.19 203 ASN A C 1
ATOM 1501 O O . ASN A 1 203 ? 26.108 -8.646 -23.362 1.00 80.19 203 ASN A O 1
ATOM 1505 N N . HIS A 1 204 ? 25.854 -7.662 -25.381 1.00 81.44 204 HIS A N 1
ATOM 1506 C CA . HIS A 1 204 ? 25.075 -6.530 -24.888 1.00 81.44 204 HIS A CA 1
ATOM 1507 C C . HIS A 1 204 ? 23.779 -7.028 -24.247 1.00 81.44 204 HIS A C 1
ATOM 1509 O O . HIS A 1 204 ? 23.044 -7.831 -24.821 1.00 81.44 204 HIS A O 1
ATOM 1515 N N . ARG A 1 205 ? 23.478 -6.517 -23.058 1.00 81.19 205 ARG A N 1
ATOM 1516 C CA . ARG A 1 205 ? 22.313 -6.879 -22.251 1.00 81.19 205 ARG A CA 1
ATOM 1517 C C . ARG A 1 205 ? 21.757 -5.646 -21.554 1.00 81.19 205 ARG A C 1
ATOM 1519 O O . ARG A 1 205 ? 22.505 -4.769 -21.131 1.00 81.19 205 ARG A O 1
ATOM 1526 N N . GLY A 1 206 ? 20.441 -5.582 -21.430 1.00 76.38 206 GLY A N 1
ATOM 1527 C CA . GLY A 1 206 ? 19.745 -4.551 -20.674 1.00 76.38 206 GLY A CA 1
ATOM 1528 C C . GLY A 1 206 ? 19.094 -5.156 -19.441 1.00 76.38 206 GLY A C 1
ATOM 1529 O O . GLY A 1 206 ? 18.537 -6.250 -19.511 1.00 76.38 206 GLY A O 1
ATOM 1530 N N . VAL A 1 207 ? 19.166 -4.456 -18.316 1.00 77.69 207 VAL A N 1
ATOM 1531 C CA . VAL A 1 207 ? 18.547 -4.866 -17.057 1.00 77.69 207 VAL A CA 1
ATOM 1532 C C . VAL A 1 207 ? 17.731 -3.701 -16.521 1.00 77.69 207 VAL A C 1
ATOM 1534 O O . VAL A 1 207 ? 18.237 -2.585 -16.391 1.00 77.69 207 VAL A O 1
ATOM 1537 N N . VAL A 1 208 ? 16.473 -3.977 -16.195 1.00 77.62 208 VAL A N 1
ATOM 1538 C CA . VAL A 1 208 ? 15.610 -3.057 -15.459 1.00 77.62 208 VAL A CA 1
ATOM 1539 C C . VAL A 1 208 ? 15.352 -3.654 -14.086 1.00 77.62 208 VAL A C 1
ATOM 1541 O O . VAL A 1 208 ? 14.850 -4.770 -13.978 1.00 77.62 208 VAL A O 1
ATOM 1544 N N . LEU A 1 209 ? 15.714 -2.913 -13.044 1.00 73.75 209 LEU A N 1
ATOM 1545 C CA . LEU A 1 209 ? 15.515 -3.292 -11.650 1.00 73.75 209 LEU A CA 1
ATOM 1546 C C . LEU A 1 209 ? 14.530 -2.320 -11.004 1.00 73.75 209 LEU A C 1
ATOM 1548 O O . LEU A 1 209 ? 14.921 -1.225 -10.593 1.00 73.75 209 LEU A O 1
ATOM 1552 N N . PRO A 1 210 ? 13.250 -2.690 -10.904 1.00 71.06 210 PRO A N 1
ATOM 1553 C CA . PRO A 1 210 ? 12.333 -2.011 -10.012 1.00 71.06 210 PRO A CA 1
ATOM 1554 C C . PRO A 1 210 ? 12.802 -2.149 -8.567 1.00 71.06 210 PRO A C 1
ATOM 1556 O O . PRO A 1 210 ? 13.146 -3.248 -8.120 1.00 71.06 210 PRO A O 1
ATOM 1559 N N . VAL A 1 211 ? 12.771 -1.042 -7.838 1.00 62.19 211 VAL A N 1
ATOM 1560 C CA . VAL A 1 211 ? 13.076 -1.010 -6.410 1.00 62.19 211 VAL A CA 1
ATOM 1561 C C . VAL A 1 211 ? 11.895 -0.372 -5.719 1.00 62.19 211 VAL A C 1
ATOM 1563 O O . VAL A 1 211 ? 11.544 0.772 -6.012 1.00 62.19 211 VAL A O 1
ATOM 1566 N N . ARG A 1 212 ? 11.243 -1.120 -4.835 1.00 61.28 212 ARG A N 1
ATOM 1567 C CA . ARG A 1 212 ? 10.180 -0.590 -3.991 1.00 61.28 212 ARG A CA 1
ATOM 1568 C C . ARG A 1 212 ? 10.691 -0.528 -2.564 1.00 61.28 212 ARG A C 1
ATOM 1570 O O . ARG A 1 212 ? 10.875 -1.563 -1.931 1.00 61.28 212 ARG A O 1
ATOM 1577 N N . ASP A 1 213 ? 10.878 0.689 -2.076 1.00 51.59 213 ASP A N 1
ATOM 1578 C CA . ASP A 1 213 ? 11.077 0.926 -0.655 1.00 51.59 213 ASP A CA 1
ATOM 1579 C C . ASP A 1 213 ? 9.719 0.779 0.026 1.00 51.59 213 ASP A C 1
ATOM 1581 O O . ASP A 1 213 ? 8.858 1.662 -0.059 1.00 51.59 213 ASP A O 1
ATOM 1585 N N . GLU A 1 214 ? 9.482 -0.361 0.671 1.00 47.06 214 GLU A N 1
ATOM 1586 C CA . GLU A 1 214 ? 8.383 -0.442 1.619 1.00 47.06 214 GLU A CA 1
ATOM 1587 C C . GLU A 1 214 ? 8.828 0.341 2.851 1.00 47.06 214 GLU A C 1
ATOM 1589 O O . GLU A 1 214 ? 9.662 -0.110 3.639 1.00 47.06 214 GLU A O 1
ATOM 1594 N N . MET A 1 215 ? 8.314 1.570 2.982 1.00 40.25 215 MET A N 1
ATOM 1595 C CA . MET A 1 215 ? 8.466 2.322 4.223 1.00 40.25 215 MET A CA 1
ATOM 1596 C C . MET A 1 215 ? 7.999 1.458 5.381 1.00 40.25 215 MET A C 1
ATOM 1598 O O . MET A 1 215 ? 7.042 0.690 5.233 1.00 40.25 215 MET A O 1
ATOM 1602 N N . SER A 1 216 ? 8.673 1.640 6.522 1.00 39.97 216 SER A N 1
ATOM 1603 C CA . SER A 1 216 ? 8.337 1.041 7.804 1.00 39.97 216 SER A CA 1
ATOM 1604 C C . SER A 1 216 ? 6.836 0.872 7.886 1.00 39.97 216 SER A C 1
ATOM 1606 O O . SER A 1 216 ? 6.114 1.876 7.859 1.00 39.97 216 SER A O 1
ATOM 1608 N N . CYS A 1 217 ? 6.361 -0.373 7.972 1.00 39.41 217 CYS A N 1
ATOM 1609 C CA . CYS A 1 217 ? 4.980 -0.582 8.360 1.00 39.41 217 CYS A CA 1
ATOM 1610 C C . CYS A 1 217 ? 4.770 0.306 9.586 1.00 39.41 217 CYS A C 1
ATOM 1612 O O . CYS A 1 217 ? 5.430 0.128 10.616 1.00 39.41 217 CYS A O 1
ATOM 1614 N N . SER A 1 218 ? 3.870 1.283 9.483 1.00 43.12 218 SER A N 1
ATOM 1615 C CA . SER A 1 218 ? 3.161 1.742 10.658 1.00 43.12 218 SER A CA 1
ATOM 1616 C C . SER A 1 218 ? 2.393 0.505 11.102 1.00 43.12 218 SER A C 1
ATOM 1618 O O . SER A 1 218 ? 1.218 0.343 10.778 1.00 43.12 218 SER A O 1
ATOM 1620 N N . SER A 1 219 ? 3.076 -0.414 11.788 1.00 45.00 219 SER A N 1
ATOM 1621 C CA . SER A 1 219 ? 2.457 -1.368 12.677 1.00 45.00 219 SER A CA 1
ATOM 1622 C C . SER A 1 219 ? 1.640 -0.469 13.570 1.00 45.00 219 SER A C 1
ATOM 1624 O O . SER A 1 219 ? 2.209 0.230 14.412 1.00 45.00 219 SER A O 1
ATOM 1626 N N . GLY A 1 220 ? 0.347 -0.343 13.268 1.00 45.56 220 GLY A N 1
ATOM 1627 C CA . GLY A 1 220 ? -0.539 0.508 14.026 1.00 45.56 220 GLY A CA 1
ATOM 1628 C C . GLY A 1 220 ? -0.373 0.051 15.458 1.00 45.56 220 GLY A C 1
ATOM 1629 O O . GLY A 1 220 ? -0.801 -1.046 15.812 1.00 45.56 220 GLY A O 1
ATOM 1630 N N . ARG A 1 221 ? 0.349 0.824 16.280 1.00 49.72 221 ARG A N 1
ATOM 1631 C CA . ARG A 1 221 ? 0.392 0.530 17.708 1.00 49.72 221 ARG A CA 1
ATOM 1632 C C . ARG A 1 221 ? -1.075 0.558 18.113 1.00 49.72 221 ARG A C 1
ATOM 1634 O O . ARG A 1 221 ? -1.758 1.516 17.742 1.00 49.72 221 ARG A O 1
ATOM 1641 N N . LYS A 1 222 ? -1.562 -0.484 18.800 1.00 55.00 222 LYS A N 1
ATOM 1642 C CA . LYS A 1 222 ? -2.938 -0.575 19.317 1.00 55.00 222 LYS A CA 1
ATOM 1643 C C . LYS A 1 222 ? -3.157 0.530 20.354 1.00 55.00 222 LYS A C 1
ATOM 1645 O O . LYS A 1 222 ? -3.181 0.288 21.550 1.00 55.00 222 LYS A O 1
ATOM 1650 N N . LYS A 1 223 ? -3.227 1.773 19.888 1.00 68.31 223 LYS A N 1
ATOM 1651 C CA . LYS A 1 223 ? -3.384 2.980 20.694 1.00 68.31 223 LYS A CA 1
ATOM 1652 C C . LYS A 1 223 ? -4.850 3.303 20.902 1.00 68.31 223 LYS A C 1
ATOM 1654 O O . LYS A 1 223 ? -5.131 4.238 21.632 1.00 68.31 223 LYS A O 1
ATOM 1659 N N . THR A 1 224 ? -5.765 2.571 20.269 1.00 81.62 224 THR A N 1
ATOM 1660 C CA . THR A 1 224 ? -7.194 2.825 20.396 1.00 81.62 224 THR A CA 1
ATOM 1661 C C . THR A 1 224 ? -7.958 1.514 20.498 1.00 81.62 224 THR A C 1
ATOM 1663 O O . THR A 1 224 ? -7.789 0.624 19.663 1.00 81.62 224 THR A O 1
ATOM 1666 N N . GLN A 1 225 ? -8.790 1.403 21.527 1.00 87.00 225 GLN A N 1
ATOM 1667 C CA . GLN A 1 225 ? -9.728 0.302 21.730 1.00 87.00 225 GLN A CA 1
ATOM 1668 C C . GLN A 1 225 ? -11.130 0.886 21.893 1.00 87.00 225 GLN A C 1
ATOM 1670 O O . GLN A 1 225 ? -11.285 1.971 22.453 1.00 87.00 225 GLN A O 1
ATOM 1675 N N . ALA A 1 226 ? -12.143 0.187 21.397 1.00 88.38 226 ALA A N 1
ATOM 1676 C CA . ALA A 1 226 ? -13.536 0.554 21.600 1.00 88.38 226 ALA A CA 1
ATOM 1677 C C . ALA A 1 226 ? -14.179 -0.442 22.555 1.00 88.38 226 ALA A C 1
ATOM 1679 O O . ALA A 1 226 ? -14.189 -1.639 22.274 1.00 88.38 226 ALA A O 1
ATOM 1680 N N . ILE A 1 227 ? -14.733 0.060 23.654 1.00 91.56 227 ILE A N 1
ATOM 1681 C CA . ILE A 1 227 ? -15.650 -0.697 24.505 1.00 91.56 227 ILE A CA 1
ATOM 1682 C C . ILE A 1 227 ? -17.052 -0.365 24.014 1.00 91.56 227 ILE A C 1
ATOM 1684 O O . ILE A 1 227 ? -17.447 0.801 24.024 1.00 91.56 227 ILE A O 1
ATOM 1688 N N . ILE A 1 228 ? -17.784 -1.366 23.546 1.00 89.75 228 ILE A N 1
ATOM 1689 C CA . ILE A 1 228 ? -19.098 -1.192 22.928 1.00 89.75 228 ILE A CA 1
ATOM 1690 C C . ILE A 1 228 ? -20.121 -1.950 23.734 1.00 89.75 228 ILE A C 1
ATOM 1692 O O . ILE A 1 228 ? -19.924 -3.131 24.007 1.00 89.75 228 ILE A O 1
ATOM 1696 N N . ALA A 1 229 ? -21.211 -1.269 24.058 1.00 91.12 229 ALA A N 1
ATOM 1697 C CA . ALA A 1 229 ? -22.384 -1.875 24.643 1.00 91.12 229 ALA A CA 1
ATOM 1698 C C . ALA A 1 229 ? -23.587 -1.637 23.730 1.00 91.12 229 ALA A C 1
ATOM 1700 O O . ALA A 1 229 ? -23.871 -0.492 23.370 1.00 91.12 229 ALA A O 1
ATOM 1701 N N . ASP A 1 230 ? -24.283 -2.700 23.350 1.00 89.50 230 ASP A N 1
ATOM 1702 C CA . ASP A 1 230 ? -25.436 -2.670 22.452 1.00 89.50 230 ASP A CA 1
ATOM 1703 C C . ASP A 1 230 ? -26.526 -3.656 22.893 1.00 89.50 230 ASP A C 1
ATOM 1705 O O . ASP A 1 230 ? -26.264 -4.625 23.604 1.00 89.50 230 ASP A O 1
ATOM 1709 N N . SER A 1 231 ? -27.778 -3.345 22.546 1.00 87.94 231 SER A N 1
ATOM 1710 C CA . SER A 1 231 ? -28.965 -4.125 22.919 1.00 87.94 231 SER A CA 1
ATOM 1711 C C . SER A 1 231 ? -30.192 -3.764 22.064 1.00 87.94 231 SER A C 1
ATOM 1713 O O . SER A 1 231 ? -30.241 -2.722 21.399 1.00 87.94 231 SER A O 1
ATOM 1715 N N . ASN A 1 232 ? -31.223 -4.611 22.114 1.00 86.50 232 ASN A N 1
ATOM 1716 C CA . ASN A 1 232 ? -32.501 -4.423 21.412 1.00 86.50 232 ASN A CA 1
ATOM 1717 C C . ASN A 1 232 ? -33.535 -3.589 22.202 1.00 86.50 232 ASN A C 1
ATOM 1719 O O . ASN A 1 232 ? -34.579 -3.221 21.664 1.00 86.50 232 ASN A O 1
ATOM 1723 N N . SER A 1 233 ? -33.263 -3.265 23.468 1.00 89.06 233 SER A N 1
ATOM 1724 C CA . SER A 1 233 ? -34.108 -2.427 24.337 1.00 89.06 233 SER A CA 1
ATOM 1725 C C . SER A 1 233 ? -33.245 -1.391 25.071 1.00 89.06 233 SER A C 1
ATOM 1727 O O . SER A 1 233 ? -32.032 -1.485 24.975 1.00 89.06 233 SER A O 1
ATOM 1729 N N . PRO A 1 234 ? -33.794 -0.426 25.833 1.00 90.56 234 PRO A N 1
ATOM 1730 C CA . PRO A 1 234 ? -32.964 0.511 26.591 1.00 90.56 234 PRO A CA 1
ATOM 1731 C C . PRO A 1 234 ? -31.918 -0.205 27.459 1.00 90.56 234 PRO A C 1
ATOM 1733 O O . PRO A 1 234 ? -32.262 -1.107 28.224 1.00 90.56 234 PRO A O 1
ATOM 1736 N N . ILE A 1 235 ? -30.656 0.203 27.307 1.00 88.62 235 ILE A N 1
ATOM 1737 C CA . ILE A 1 235 ? -29.500 -0.407 27.968 1.00 88.62 235 ILE A CA 1
ATOM 1738 C C . ILE A 1 235 ? -29.300 0.168 29.377 1.00 88.62 235 ILE A C 1
ATOM 1740 O O . ILE A 1 235 ? -29.427 1.377 29.589 1.00 88.62 235 ILE A O 1
ATOM 1744 N N . GLY A 1 236 ? -28.968 -0.682 30.350 1.00 89.88 236 GLY A N 1
ATOM 1745 C CA . GLY A 1 236 ? -28.727 -0.260 31.735 1.00 89.88 236 GLY A CA 1
ATOM 1746 C C . GLY A 1 236 ? -27.926 -1.274 32.550 1.00 89.88 236 GLY A C 1
ATOM 1747 O O . GLY A 1 236 ? -27.549 -2.326 32.044 1.00 89.88 236 GLY A O 1
ATOM 1748 N N . GLY A 1 237 ? -27.707 -0.995 33.834 1.00 92.69 237 GLY A N 1
ATOM 1749 C CA . GLY A 1 237 ? -26.900 -1.850 34.711 1.00 92.69 237 GLY A CA 1
ATOM 1750 C C . GLY A 1 237 ? -25.412 -1.501 34.674 1.00 92.69 237 GLY A C 1
ATOM 1751 O O . GLY A 1 237 ? -25.034 -0.378 34.311 1.00 92.69 237 GLY A O 1
ATOM 1752 N N . THR A 1 238 ? -24.578 -2.449 35.095 1.00 94.25 238 THR A N 1
ATOM 1753 C CA . THR A 1 238 ? -23.129 -2.255 35.233 1.00 94.25 238 THR A CA 1
ATOM 1754 C C . THR A 1 238 ? -22.339 -3.385 34.587 1.00 94.25 238 THR A C 1
ATOM 1756 O O . THR A 1 238 ? -22.852 -4.479 34.361 1.00 94.25 238 THR A O 1
ATOM 1759 N N . PHE A 1 239 ? -21.075 -3.110 34.291 1.00 94.94 239 PHE A N 1
ATOM 1760 C CA . PHE A 1 239 ? -20.114 -4.095 33.807 1.00 94.94 239 PHE A CA 1
ATOM 1761 C C . PHE A 1 239 ? -18.758 -3.887 34.487 1.00 94.94 239 PHE A C 1
ATOM 1763 O O . PHE A 1 239 ? -18.495 -2.823 35.059 1.00 94.94 239 PHE A O 1
ATOM 1770 N N . SER A 1 240 ? -17.908 -4.912 34.453 1.00 92.81 240 SER A N 1
ATOM 1771 C CA . SER A 1 240 ? -16.530 -4.828 34.948 1.00 92.81 240 SER A CA 1
ATOM 1772 C C . SER A 1 240 ? -15.535 -4.706 33.800 1.00 92.81 240 SER A C 1
ATOM 1774 O O . SER A 1 240 ? -15.751 -5.294 32.743 1.00 92.81 240 SER A O 1
ATOM 1776 N N . ILE A 1 241 ? -14.434 -3.984 34.019 1.00 93.81 241 ILE A N 1
ATOM 1777 C CA . ILE A 1 241 ? -13.318 -3.859 33.067 1.00 93.81 241 ILE A CA 1
ATOM 1778 C C . ILE A 1 241 ? -12.062 -4.444 33.703 1.00 93.81 241 ILE A C 1
ATOM 1780 O O . ILE A 1 241 ? -11.698 -4.054 34.810 1.00 93.81 241 ILE A O 1
ATOM 1784 N N . HIS A 1 242 ? -11.384 -5.339 32.994 1.00 90.38 242 HIS A N 1
ATOM 1785 C CA . HIS A 1 242 ? -10.123 -5.945 33.399 1.00 90.38 242 HIS A CA 1
ATOM 1786 C C . HIS A 1 242 ? -8.976 -5.459 32.509 1.00 90.38 242 HIS A C 1
ATOM 1788 O O . HIS A 1 242 ? -9.122 -5.405 31.285 1.00 90.38 242 HIS A O 1
ATOM 1794 N N . TYR A 1 243 ? -7.846 -5.124 33.137 1.00 88.69 243 TYR A N 1
ATOM 1795 C CA . TYR A 1 243 ? -6.605 -4.725 32.467 1.00 88.69 243 TYR A CA 1
ATOM 1796 C C . TYR A 1 243 ? -5.382 -5.051 33.334 1.00 88.69 243 TYR A C 1
ATOM 1798 O O . TYR A 1 243 ? -5.302 -4.636 34.490 1.00 88.69 243 TYR A O 1
ATOM 1806 N N . SER A 1 244 ? -4.419 -5.776 32.783 1.00 84.31 244 SER A N 1
ATOM 1807 C CA . SER A 1 244 ? -3.141 -6.194 33.356 1.00 84.31 244 SER A CA 1
ATOM 1808 C C . SER A 1 244 ? -3.289 -6.840 34.734 1.00 84.31 244 SER A C 1
ATOM 1810 O O . SER A 1 244 ? -2.496 -6.603 35.641 1.00 84.31 244 SER A O 1
ATOM 1812 N N . GLY A 1 245 ? -4.348 -7.637 34.912 1.00 84.31 245 GLY A N 1
ATOM 1813 C CA . GLY A 1 245 ? -4.693 -8.284 36.183 1.00 84.31 245 GLY A CA 1
ATOM 1814 C C . GLY A 1 245 ? -5.456 -7.403 37.183 1.00 84.31 245 GLY A C 1
ATOM 1815 O O . GLY A 1 245 ? -5.932 -7.921 38.192 1.00 84.31 245 GLY A O 1
ATOM 1816 N N . ASN A 1 246 ? -5.633 -6.111 36.902 1.00 88.25 246 ASN A N 1
ATOM 1817 C CA . ASN A 1 246 ? -6.459 -5.196 37.689 1.00 88.25 246 ASN A CA 1
ATOM 1818 C C . ASN A 1 246 ? -7.912 -5.195 37.194 1.00 88.25 246 ASN A C 1
ATOM 1820 O O . ASN A 1 246 ? -8.190 -5.566 36.052 1.00 88.25 246 ASN A O 1
ATOM 1824 N N . VAL A 1 247 ? -8.844 -4.769 38.053 1.00 91.12 247 VAL A N 1
ATOM 1825 C CA . VAL A 1 247 ? -10.282 -4.737 37.747 1.00 91.12 247 VAL A CA 1
ATOM 1826 C C . VAL A 1 247 ? -10.941 -3.435 38.200 1.00 91.12 247 VAL A C 1
ATOM 1828 O O . VAL A 1 247 ? -10.717 -2.970 39.317 1.00 91.12 247 VAL A O 1
ATOM 1831 N N . VAL A 1 248 ? -11.813 -2.887 37.353 1.00 93.25 248 VAL A N 1
ATOM 1832 C CA . VAL A 1 248 ? -12.842 -1.915 37.735 1.00 93.25 248 VAL A CA 1
ATOM 1833 C C . VAL A 1 248 ? -14.169 -2.670 37.850 1.00 93.25 248 VAL A C 1
ATOM 1835 O O . VAL A 1 248 ? -14.704 -3.073 36.821 1.00 93.25 248 VAL A O 1
ATOM 1838 N N . PRO A 1 249 ? -14.712 -2.897 39.059 1.00 87.88 249 PRO A N 1
ATOM 1839 C CA . PRO A 1 249 ? -15.778 -3.884 39.268 1.00 87.88 249 PRO A CA 1
ATOM 1840 C C . PRO A 1 249 ? -17.198 -3.400 38.935 1.00 87.88 249 PRO A C 1
ATOM 1842 O O . PRO A 1 249 ? -18.126 -4.204 38.904 1.00 87.88 249 PRO A O 1
ATOM 1845 N N . SER A 1 250 ? -17.423 -2.094 38.775 1.00 91.31 250 SER A N 1
ATOM 1846 C CA . SER A 1 250 ? -18.779 -1.571 38.570 1.00 91.31 250 SER A CA 1
ATOM 1847 C C . SER A 1 250 ? -18.763 -0.252 37.810 1.00 91.31 250 SER A C 1
ATOM 1849 O O . SER A 1 250 ? -18.781 0.829 38.401 1.00 91.31 250 SER A O 1
ATOM 1851 N N . VAL A 1 251 ? -18.713 -0.353 36.485 1.00 94.81 251 VAL A N 1
ATOM 1852 C CA . VAL A 1 251 ? -18.859 0.780 35.572 1.00 94.81 251 VAL A CA 1
ATOM 1853 C C . VAL A 1 251 ? -20.296 0.821 35.068 1.00 94.81 251 VAL A C 1
ATOM 1855 O O . VAL A 1 251 ? -20.820 -0.179 34.580 1.00 94.81 251 VAL A O 1
ATOM 1858 N N . LEU A 1 252 ? -20.955 1.972 35.198 1.00 94.00 252 LEU A N 1
ATOM 1859 C CA . LEU A 1 252 ? -22.322 2.165 34.710 1.00 94.00 252 LEU A CA 1
ATOM 1860 C C . LEU A 1 252 ? -22.353 2.220 33.180 1.00 94.00 252 LEU A C 1
ATOM 1862 O O . LEU A 1 252 ? -21.575 2.950 32.569 1.00 94.00 252 LEU A O 1
ATOM 1866 N N . LEU A 1 253 ? -23.329 1.559 32.552 1.00 90.38 253 LEU A N 1
ATOM 1867 C CA . LEU A 1 253 ? -23.539 1.679 31.099 1.00 90.38 253 LEU A CA 1
ATOM 1868 C C . LEU A 1 253 ? -23.954 3.090 30.657 1.00 90.38 253 LEU A C 1
ATOM 1870 O O . LEU A 1 253 ? -23.774 3.481 29.505 1.00 90.38 253 LEU A O 1
ATOM 1874 N N . THR A 1 254 ? -24.474 3.895 31.580 1.00 89.25 254 THR A N 1
ATOM 1875 C CA . THR A 1 254 ? -24.798 5.301 31.331 1.00 89.25 254 THR A CA 1
ATOM 1876 C C . THR A 1 254 ? -23.605 6.236 31.524 1.00 89.25 254 THR A C 1
ATOM 1878 O O . THR A 1 254 ? -23.741 7.418 31.206 1.00 89.25 254 THR A O 1
ATOM 1881 N N . ALA A 1 255 ? -22.448 5.736 31.982 1.00 93.12 255 ALA A N 1
ATOM 1882 C CA . ALA A 1 255 ? -21.279 6.551 32.306 1.00 93.12 255 ALA A CA 1
ATOM 1883 C C . ALA A 1 255 ? -20.889 7.487 31.153 1.00 93.12 255 ALA A C 1
ATOM 1885 O O . ALA A 1 255 ? -20.870 7.119 29.968 1.00 93.12 255 ALA A O 1
ATOM 1886 N N . THR A 1 256 ? -20.601 8.732 31.502 1.00 94.00 256 THR A N 1
ATOM 1887 C CA . THR A 1 256 ? -20.040 9.741 30.605 1.00 94.00 256 THR A CA 1
ATOM 1888 C C . THR A 1 256 ? -18.603 9.379 30.219 1.00 94.00 256 THR A C 1
ATOM 1890 O O . THR A 1 256 ? -17.976 8.509 30.823 1.00 94.00 256 THR A O 1
ATOM 1893 N N . ALA A 1 257 ? -18.065 10.043 29.193 1.00 91.94 257 ALA A N 1
ATOM 1894 C CA . ALA A 1 257 ? -16.673 9.851 28.789 1.00 91.94 257 ALA A CA 1
ATOM 1895 C C . ALA A 1 257 ? -15.695 10.151 29.944 1.00 91.94 257 ALA A C 1
ATOM 1897 O O . ALA A 1 257 ? -14.794 9.361 30.202 1.00 91.94 257 ALA A O 1
ATOM 1898 N N . ALA A 1 258 ? -15.940 11.230 30.696 1.00 92.19 258 ALA A N 1
ATOM 1899 C CA . ALA A 1 258 ? -15.112 11.635 31.830 1.00 92.19 258 ALA A CA 1
ATOM 1900 C C . ALA A 1 258 ? -15.161 10.634 32.999 1.00 92.19 258 ALA A C 1
ATOM 1902 O O . ALA A 1 258 ? -14.134 10.346 33.609 1.00 92.19 258 ALA A O 1
ATOM 1903 N N . GLU A 1 259 ? -16.335 10.073 33.302 1.00 95.06 259 GLU A N 1
ATOM 1904 C CA . GLU A 1 259 ? -16.467 9.034 34.334 1.00 95.06 259 GLU A CA 1
ATOM 1905 C C . GLU A 1 259 ? -15.745 7.747 33.921 1.00 95.06 259 GLU A C 1
ATOM 1907 O O . GLU A 1 259 ? -15.006 7.172 34.719 1.00 95.06 259 GLU A O 1
ATOM 1912 N N . MET A 1 260 ? -15.897 7.323 32.661 1.00 95.06 260 MET A N 1
ATOM 1913 C CA . MET A 1 260 ? -15.173 6.172 32.114 1.00 95.06 260 MET A CA 1
ATOM 1914 C C . MET A 1 260 ? -13.655 6.381 32.176 1.00 95.06 260 MET A C 1
ATOM 1916 O O . MET A 1 260 ? -12.916 5.492 32.589 1.00 95.06 260 MET A O 1
ATOM 1920 N N . GLU A 1 261 ? -13.180 7.572 31.816 1.00 93.12 261 GLU A N 1
ATOM 1921 C CA . GLU A 1 261 ? -11.767 7.934 31.909 1.00 93.12 261 GLU A CA 1
ATOM 1922 C C . GLU A 1 261 ? -11.249 7.876 33.350 1.00 93.12 261 GLU A C 1
ATOM 1924 O O . GLU A 1 261 ? -10.176 7.323 33.594 1.00 93.12 261 GLU A O 1
ATOM 1929 N N . ALA A 1 262 ? -12.019 8.387 34.314 1.00 92.00 262 ALA A N 1
ATOM 1930 C CA . ALA A 1 262 ? -11.665 8.323 35.730 1.00 92.00 262 ALA A CA 1
ATOM 1931 C C . ALA A 1 262 ? -11.566 6.873 36.234 1.00 92.00 262 ALA A C 1
ATOM 1933 O O . ALA A 1 262 ? -10.619 6.539 36.947 1.00 92.00 262 ALA A O 1
ATOM 1934 N N . HIS A 1 263 ? -12.493 6.004 35.819 1.00 93.38 263 HIS A N 1
ATOM 1935 C CA . HIS A 1 263 ? -12.443 4.571 36.114 1.00 93.38 263 HIS A CA 1
ATOM 1936 C C . HIS A 1 263 ? -11.206 3.892 35.517 1.00 93.38 263 HIS A C 1
ATOM 1938 O O . HIS A 1 263 ? -10.527 3.133 36.201 1.00 93.38 263 HIS A O 1
ATOM 1944 N N . LEU A 1 264 ? -10.874 4.167 34.255 1.00 92.19 264 LEU A N 1
ATOM 1945 C CA . LEU A 1 264 ? -9.713 3.545 33.614 1.00 92.19 264 LEU A CA 1
ATOM 1946 C C . LEU A 1 264 ? -8.385 4.043 34.195 1.00 92.19 264 LEU A C 1
ATOM 1948 O O . LEU A 1 264 ? -7.432 3.274 34.293 1.00 92.19 264 LEU A O 1
ATOM 1952 N N . ARG A 1 265 ? -8.320 5.306 34.631 1.00 89.88 265 ARG A N 1
ATOM 1953 C CA . ARG A 1 265 ? -7.135 5.880 35.291 1.00 89.88 265 ARG A CA 1
ATOM 1954 C C . ARG A 1 265 ? -6.858 5.300 36.675 1.00 89.88 265 ARG A C 1
ATOM 1956 O O . ARG A 1 265 ? -5.752 5.483 37.173 1.00 89.88 265 ARG A O 1
ATOM 1963 N N . SER A 1 266 ? -7.822 4.620 37.301 1.00 87.75 266 SER A N 1
ATOM 1964 C CA . SER A 1 266 ? -7.590 3.952 38.585 1.00 87.75 266 SER A CA 1
ATOM 1965 C C . SER A 1 266 ? -6.909 2.589 38.447 1.00 87.75 266 SER A C 1
ATOM 1967 O O . SER A 1 266 ? -6.5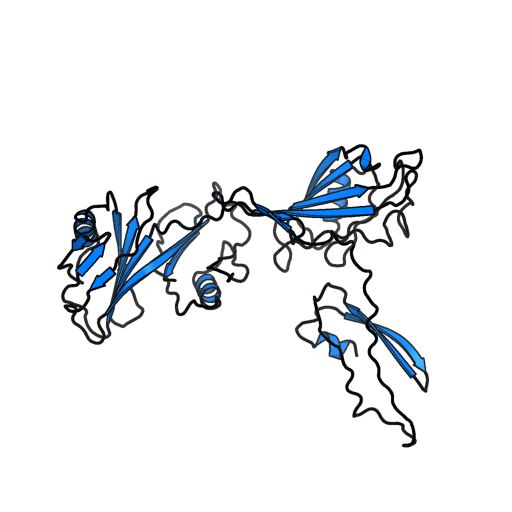92 1.978 39.462 1.00 87.75 266 SER A O 1
ATOM 1969 N N . LEU A 1 267 ? -6.734 2.076 37.225 1.00 86.69 267 LEU A N 1
ATOM 1970 C CA . LEU A 1 267 ? -6.072 0.797 36.970 1.00 86.69 267 LEU A CA 1
ATOM 1971 C C . LEU A 1 267 ? -4.549 0.977 36.928 1.00 86.69 267 LEU A C 1
ATOM 1973 O O . LEU A 1 267 ? -4.019 1.740 36.115 1.00 86.69 267 LEU A O 1
ATOM 1977 N N . ASP A 1 268 ? -3.832 0.215 37.755 1.00 81.31 268 ASP A N 1
ATOM 1978 C CA . ASP A 1 268 ? -2.371 0.202 37.731 1.00 81.31 268 ASP A CA 1
ATOM 1979 C C . ASP A 1 268 ? -1.855 -0.274 36.361 1.00 81.31 268 ASP A C 1
ATOM 1981 O O . ASP A 1 268 ? -2.341 -1.246 35.779 1.00 81.31 268 ASP A O 1
ATOM 1985 N N . GLY A 1 269 ? -0.861 0.438 35.825 1.00 72.94 269 GLY A N 1
ATOM 1986 C CA . GLY A 1 269 ? -0.324 0.206 34.478 1.00 72.94 269 GLY A CA 1
ATOM 1987 C C . GLY A 1 269 ? -0.944 1.078 33.378 1.00 72.94 269 GLY A C 1
ATOM 1988 O O . GLY A 1 269 ? -0.388 1.137 32.282 1.00 72.94 269 GLY A O 1
ATOM 1989 N N . LEU A 1 270 ? -2.016 1.832 33.656 1.00 76.81 270 LEU A N 1
ATOM 1990 C CA . LEU A 1 270 ? -2.571 2.837 32.738 1.00 76.81 270 LEU A CA 1
ATOM 1991 C C . LEU A 1 270 ? -2.173 4.253 33.163 1.00 76.81 270 LEU A C 1
ATOM 1993 O O . LEU A 1 270 ? -2.897 4.944 33.868 1.00 76.81 270 LEU A O 1
ATOM 1997 N N . LYS A 1 271 ? -0.996 4.710 32.711 1.00 68.25 271 LYS A N 1
ATOM 1998 C CA . LYS A 1 271 ? -0.456 6.034 33.087 1.00 68.25 271 LYS A CA 1
ATOM 1999 C C . LYS A 1 271 ? -1.294 7.206 32.572 1.00 68.25 271 LYS A C 1
ATOM 2001 O O . LYS A 1 271 ? -1.408 8.216 33.258 1.00 68.25 271 LYS A O 1
ATOM 2006 N N . SER A 1 272 ? -1.823 7.112 31.350 1.00 78.12 272 SER A N 1
ATOM 2007 C CA . SER A 1 272 ? -2.685 8.147 30.776 1.00 78.12 272 SER A CA 1
ATOM 2008 C C . SER A 1 272 ? -3.513 7.602 29.613 1.00 78.12 272 SER A C 1
ATOM 2010 O O . SER A 1 272 ? -2.972 7.055 28.646 1.00 78.12 272 SER A O 1
ATOM 2012 N N . VAL A 1 273 ? -4.827 7.772 29.734 1.00 87.88 273 VAL A N 1
ATOM 2013 C CA . VAL A 1 273 ? -5.832 7.462 28.717 1.00 87.88 273 VAL A CA 1
ATOM 2014 C C . VAL A 1 273 ? -6.739 8.672 28.513 1.00 87.88 273 VAL A C 1
ATOM 2016 O O . VAL A 1 273 ? -6.942 9.469 29.439 1.00 87.88 273 VAL A O 1
ATOM 2019 N N . GLU A 1 274 ? -7.266 8.773 27.302 1.00 88.31 274 GLU A N 1
ATOM 2020 C CA . GLU A 1 274 ? -8.289 9.725 26.882 1.00 88.31 274 GLU A CA 1
ATOM 2021 C C . GLU A 1 274 ? -9.500 8.930 26.394 1.00 88.31 274 GLU A C 1
ATOM 2023 O O . GLU A 1 274 ? -9.349 7.988 25.606 1.00 88.31 274 GLU A O 1
ATOM 2028 N N . VAL A 1 275 ? -10.694 9.273 26.874 1.00 90.50 275 VAL A N 1
ATOM 2029 C CA . VAL A 1 275 ? -11.925 8.579 26.479 1.00 90.50 275 VAL A CA 1
ATOM 2030 C C . VAL A 1 275 ? -12.862 9.538 25.764 1.00 90.50 275 VAL A C 1
ATOM 2032 O O . VAL A 1 275 ? -13.168 10.616 26.261 1.00 90.50 275 VAL A O 1
ATOM 2035 N N . SER A 1 276 ? -13.392 9.111 24.620 1.00 88.12 276 SER A N 1
ATOM 2036 C CA . SER A 1 276 ? -14.526 9.772 23.964 1.00 88.12 276 SER A CA 1
ATOM 2037 C C . SER A 1 276 ? -15.721 8.827 23.897 1.00 88.12 276 SER A C 1
ATOM 2039 O O . SER A 1 276 ? -15.562 7.613 23.796 1.00 88.12 276 SER A O 1
ATOM 2041 N N . LYS A 1 277 ? -16.935 9.373 23.993 1.00 87.88 277 LYS A N 1
ATOM 2042 C CA . LYS A 1 277 ? -18.184 8.604 23.937 1.00 87.88 277 LYS A CA 1
ATOM 2043 C C . LYS A 1 277 ? -18.904 8.931 22.637 1.00 87.88 277 LYS A C 1
ATOM 2045 O O . LYS A 1 277 ? -19.190 10.097 22.380 1.00 87.88 277 LYS A O 1
ATOM 2050 N N . VAL A 1 278 ? -19.214 7.912 21.844 1.00 84.56 278 VAL A N 1
ATOM 2051 C CA . VAL A 1 278 ? -19.942 8.046 20.576 1.00 84.56 278 VAL A CA 1
ATOM 2052 C C . VAL A 1 278 ? -21.188 7.162 20.578 1.00 84.56 278 VAL A C 1
ATOM 2054 O O . VAL A 1 278 ? -21.215 6.091 21.191 1.00 84.56 278 VAL A O 1
ATOM 2057 N N . SER A 1 279 ? -22.250 7.615 19.909 1.00 79.75 279 SER A N 1
ATOM 2058 C CA . SER A 1 279 ? -23.429 6.779 19.665 1.00 79.75 279 SER A CA 1
ATOM 2059 C C . SER A 1 279 ? -23.060 5.632 18.729 1.00 79.75 279 SER A C 1
ATOM 2061 O O . SER A 1 279 ? -22.418 5.868 17.704 1.00 79.75 279 SER A O 1
ATOM 2063 N N . TYR A 1 280 ? -23.499 4.416 19.045 1.00 79.12 280 TYR A N 1
ATOM 2064 C CA . TYR A 1 280 ? -23.258 3.238 18.216 1.00 79.12 280 TYR A CA 1
ATOM 2065 C C . TYR A 1 280 ? -24.598 2.672 17.743 1.00 79.12 280 TYR A C 1
ATOM 2067 O O . TYR A 1 280 ? -25.452 2.345 18.558 1.00 79.12 280 TYR A O 1
ATOM 2075 N N . GLN A 1 281 ? -24.805 2.610 16.427 1.00 71.69 281 GLN A N 1
ATOM 2076 C CA . GLN A 1 281 ? -26.122 2.348 15.823 1.00 71.69 281 GLN A CA 1
ATOM 2077 C C . GLN A 1 281 ? -26.201 0.994 15.110 1.00 71.69 281 GLN A C 1
ATOM 2079 O O . GLN A 1 281 ? -26.816 0.875 14.055 1.00 71.69 281 GLN A O 1
ATOM 2084 N N . ASP A 1 282 ? -25.552 -0.030 15.659 1.00 74.19 282 ASP A N 1
ATOM 2085 C CA . ASP A 1 282 ? -25.645 -1.380 15.093 1.00 74.19 282 ASP A CA 1
ATOM 2086 C C . ASP A 1 282 ? -26.901 -2.137 15.551 1.00 74.19 282 ASP A C 1
ATOM 2088 O O . ASP A 1 282 ? -27.482 -2.923 14.808 1.00 74.19 282 ASP A O 1
ATOM 2092 N N . MET A 1 283 ? -27.348 -1.857 16.777 1.00 77.94 283 MET A N 1
ATOM 2093 C CA . MET A 1 283 ? -28.643 -2.275 17.312 1.00 77.94 283 MET A CA 1
ATOM 2094 C C . MET A 1 283 ? -29.488 -1.047 17.667 1.00 77.94 283 MET A C 1
ATOM 2096 O O . MET A 1 283 ? -29.029 0.092 17.563 1.00 77.94 283 MET A O 1
ATOM 2100 N N . ALA A 1 284 ? -30.729 -1.280 18.107 1.00 80.19 284 ALA A N 1
ATOM 2101 C CA . ALA A 1 284 ? -31.669 -0.219 18.473 1.00 80.19 284 ALA A CA 1
ATOM 2102 C C . ALA A 1 284 ? -31.123 0.722 19.564 1.00 80.19 284 ALA A C 1
ATOM 2104 O O . ALA A 1 284 ? -31.439 1.911 19.560 1.00 80.19 284 ALA A O 1
ATOM 2105 N N . TRP A 1 285 ? -30.297 0.199 20.474 1.00 83.81 285 TRP A N 1
ATOM 2106 C CA . TRP A 1 285 ? -29.644 0.966 21.528 1.00 83.81 285 TRP A CA 1
ATOM 2107 C C . TRP A 1 285 ? -28.177 0.570 21.604 1.00 83.81 285 TRP A C 1
ATOM 2109 O O . TRP A 1 285 ? -27.872 -0.590 21.865 1.00 83.81 285 TRP A O 1
ATOM 2119 N N . GLY A 1 286 ? -27.270 1.525 21.407 1.00 85.50 286 GLY A N 1
ATOM 2120 C CA . GLY A 1 286 ? -25.844 1.251 21.484 1.00 85.50 286 GLY A CA 1
ATOM 2121 C C . GLY A 1 286 ? -24.995 2.475 21.801 1.00 85.50 286 GLY A C 1
ATOM 2122 O O . GLY A 1 286 ? -25.297 3.614 21.432 1.00 85.50 286 GLY A O 1
ATOM 2123 N N . VAL A 1 287 ? -23.902 2.222 22.507 1.00 88.12 287 VAL A N 1
ATOM 2124 C CA . VAL A 1 287 ? -22.920 3.215 22.926 1.00 88.12 287 VAL A CA 1
ATOM 2125 C C . VAL A 1 287 ? -21.520 2.637 22.778 1.00 88.12 287 VAL A C 1
ATOM 2127 O O . VAL A 1 287 ? -21.285 1.472 23.091 1.00 88.12 287 VAL A O 1
ATOM 2130 N N . ALA A 1 288 ? -20.587 3.457 22.303 1.00 89.62 288 ALA A N 1
ATOM 2131 C CA . ALA A 1 288 ? -19.181 3.098 22.234 1.00 89.62 288 ALA A CA 1
ATOM 2132 C C . ALA A 1 288 ? -18.333 4.124 22.992 1.00 89.62 288 ALA A C 1
ATOM 2134 O O . ALA A 1 288 ? -18.437 5.332 22.765 1.00 89.62 288 ALA A O 1
ATOM 2135 N N . TRP A 1 289 ? -17.471 3.633 23.878 1.00 91.62 289 TRP A N 1
ATOM 2136 C CA . TRP A 1 289 ? -16.395 4.409 24.482 1.00 91.62 289 TRP A CA 1
ATOM 2137 C C . TRP A 1 289 ? -15.103 4.109 23.730 1.00 91.62 289 TRP A C 1
ATOM 2139 O O . TRP A 1 289 ? -14.619 2.977 23.727 1.00 91.62 289 TRP A O 1
ATOM 2149 N N . ILE A 1 290 ? -14.555 5.128 23.079 1.00 88.06 290 ILE A N 1
ATOM 2150 C CA . ILE A 1 290 ? -13.291 5.057 22.355 1.00 88.06 290 ILE A CA 1
ATOM 2151 C C . ILE A 1 290 ? -12.188 5.459 23.321 1.00 88.06 290 ILE A C 1
ATOM 2153 O O . ILE A 1 290 ? -12.084 6.625 23.704 1.00 88.06 290 ILE A O 1
ATOM 2157 N N . VAL A 1 291 ? -11.380 4.481 23.713 1.00 88.88 291 VAL A N 1
ATOM 2158 C CA . VAL A 1 291 ? -10.273 4.642 24.651 1.00 88.88 291 VAL A CA 1
ATOM 2159 C C . VAL A 1 291 ? -8.984 4.792 23.862 1.00 88.88 291 VAL A C 1
ATOM 2161 O O . VAL A 1 291 ? -8.536 3.846 23.209 1.00 88.88 291 VAL A O 1
ATOM 2164 N N . ARG A 1 292 ? -8.380 5.979 23.927 1.00 85.00 292 ARG A N 1
ATOM 2165 C CA . ARG A 1 292 ? -7.081 6.287 23.333 1.00 85.00 292 ARG A CA 1
ATOM 2166 C C . ARG A 1 292 ? -5.994 6.227 24.402 1.00 85.00 292 ARG A C 1
ATOM 2168 O O . ARG A 1 292 ? -6.049 6.916 25.417 1.00 85.00 292 ARG A O 1
ATOM 2175 N N . PHE A 1 293 ? -4.978 5.416 24.149 1.00 83.38 293 PHE A N 1
ATOM 2176 C CA . PHE A 1 293 ? -3.789 5.305 24.981 1.00 83.38 293 PHE A CA 1
ATOM 2177 C C . PHE A 1 293 ? -2.758 6.345 24.545 1.00 83.38 293 PHE A C 1
ATOM 2179 O O . PHE A 1 293 ? -2.464 6.492 23.351 1.00 83.38 293 PHE A O 1
ATOM 2186 N N . MET A 1 294 ? -2.168 7.045 25.514 1.00 76.94 294 MET A N 1
ATOM 2187 C CA . MET A 1 294 ? -1.054 7.949 25.240 1.00 76.94 294 MET A CA 1
ATOM 2188 C C . MET A 1 294 ? 0.190 7.187 24.747 1.00 76.94 294 MET A C 1
ATOM 2190 O O . MET A 1 294 ? 0.330 5.991 25.019 1.00 76.94 294 MET A O 1
ATOM 2194 N N . PRO A 1 295 ? 1.108 7.844 24.005 1.00 66.75 295 PRO A N 1
ATOM 2195 C CA . PRO A 1 295 ? 2.313 7.199 23.494 1.00 66.75 295 PRO A CA 1
ATOM 2196 C C . PRO A 1 295 ? 3.102 6.489 24.602 1.00 66.75 295 PRO A C 1
ATOM 2198 O O . PRO A 1 295 ? 3.629 7.120 25.512 1.00 66.75 295 PRO A O 1
ATOM 2201 N N . THR A 1 296 ? 3.199 5.165 24.495 1.00 67.00 296 THR A N 1
ATOM 2202 C CA . THR A 1 296 ? 4.021 4.314 25.360 1.00 67.00 296 THR A CA 1
ATOM 2203 C C . THR A 1 296 ? 4.875 3.378 24.507 1.00 67.00 296 THR A C 1
ATOM 2205 O O . THR A 1 296 ? 4.525 3.070 23.361 1.00 67.00 296 THR A O 1
ATOM 2208 N N . ASN A 1 297 ? 6.016 2.958 25.053 1.00 66.75 297 ASN A N 1
ATOM 2209 C CA . ASN A 1 297 ? 6.888 1.935 24.467 1.00 66.75 297 ASN A CA 1
ATOM 2210 C C . ASN A 1 297 ? 6.539 0.520 24.948 1.00 66.75 297 ASN A C 1
ATOM 2212 O O . ASN A 1 297 ? 7.152 -0.443 24.501 1.00 66.75 297 ASN A O 1
ATOM 2216 N N . GLU A 1 298 ? 5.561 0.400 25.841 1.00 67.75 298 GLU A N 1
ATOM 2217 C CA . GLU A 1 298 ? 5.082 -0.873 26.368 1.00 67.75 298 GLU A CA 1
ATOM 2218 C C . GLU A 1 298 ? 4.044 -1.503 25.426 1.00 67.75 298 GLU A C 1
ATOM 2220 O O . GLU A 1 298 ? 3.324 -0.814 24.695 1.00 67.75 298 GLU A O 1
ATOM 2225 N N . THR A 1 299 ? 3.965 -2.832 25.441 1.00 69.44 299 THR A N 1
ATOM 2226 C CA . THR A 1 299 ? 2.913 -3.579 24.749 1.00 69.44 299 THR A CA 1
ATOM 2227 C C . THR A 1 299 ? 1.590 -3.396 25.484 1.00 69.44 299 THR A C 1
ATOM 2229 O O . THR A 1 299 ? 1.482 -3.762 26.651 1.00 69.44 299 THR A O 1
ATOM 2232 N N . LEU A 1 300 ? 0.587 -2.847 24.798 1.00 75.81 300 LEU A N 1
ATOM 2233 C CA . LEU A 1 300 ? -0.760 -2.671 25.337 1.00 75.81 300 LEU A CA 1
A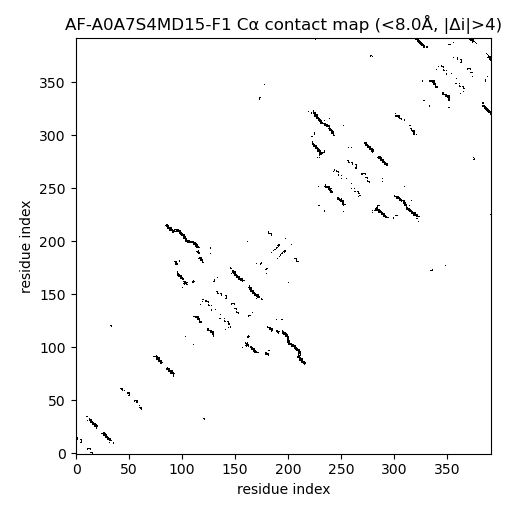TOM 2234 C C . LEU A 1 300 ? -1.584 -3.943 25.119 1.00 75.81 300 LEU A C 1
ATOM 2236 O O . LEU A 1 300 ? -1.690 -4.432 23.989 1.00 75.81 300 LEU A O 1
ATOM 2240 N N . GLU A 1 301 ? -2.176 -4.460 26.190 1.00 82.69 301 GLU A N 1
ATOM 2241 C CA . GLU A 1 301 ? -3.144 -5.552 26.114 1.00 82.69 301 GLU A CA 1
ATOM 2242 C C . GLU A 1 301 ? -4.559 -5.042 25.802 1.00 82.69 301 GLU A C 1
ATOM 2244 O O . GLU A 1 301 ? -4.856 -3.851 25.916 1.00 82.69 301 GLU A O 1
ATOM 2249 N N . MET A 1 302 ? -5.429 -5.948 25.354 1.00 84.25 302 MET A N 1
ATOM 2250 C CA . MET A 1 302 ? -6.846 -5.644 25.153 1.00 84.25 302 MET A CA 1
ATOM 2251 C C . MET A 1 302 ? -7.570 -5.652 26.496 1.00 84.25 302 MET A C 1
ATOM 2253 O O . MET A 1 302 ? -7.356 -6.569 27.287 1.00 84.25 302 MET A O 1
ATOM 2257 N N . PHE A 1 303 ? -8.473 -4.696 26.717 1.00 88.31 303 PHE A N 1
ATOM 2258 C CA . PHE A 1 303 ? -9.409 -4.794 27.832 1.00 88.31 303 PHE A CA 1
ATOM 2259 C C . PHE A 1 303 ? -10.255 -6.062 27.701 1.00 88.31 303 PHE A C 1
ATOM 2261 O O . PHE A 1 303 ? -10.696 -6.420 26.606 1.00 88.31 303 PHE A O 1
ATOM 2268 N N . ALA A 1 304 ? -10.537 -6.695 28.835 1.00 89.44 304 ALA A N 1
ATOM 2269 C CA . ALA A 1 304 ? -11.592 -7.691 28.944 1.00 89.44 304 ALA A CA 1
ATOM 2270 C C . ALA A 1 304 ? -12.759 -7.109 29.746 1.00 89.44 304 ALA A C 1
ATOM 2272 O O . ALA A 1 304 ? -12.555 -6.319 30.669 1.00 89.44 304 ALA A O 1
ATOM 2273 N N . VAL A 1 305 ? -13.982 -7.490 29.391 1.00 92.44 305 VAL A N 1
ATOM 2274 C CA . VAL A 1 305 ? -15.201 -7.016 30.052 1.00 92.44 305 VAL A CA 1
ATOM 2275 C C . VAL A 1 305 ? -16.020 -8.190 30.574 1.00 92.44 305 VAL A C 1
ATOM 2277 O O . VAL A 1 305 ? -16.060 -9.242 29.941 1.00 92.44 305 VAL A O 1
ATOM 2280 N N . ASP A 1 306 ? -16.651 -8.008 31.735 1.00 89.56 306 ASP A N 1
ATOM 2281 C CA . ASP A 1 306 ? -17.683 -8.912 32.264 1.00 89.56 306 ASP A CA 1
ATOM 2282 C C . ASP A 1 306 ? -19.006 -8.140 32.331 1.00 89.56 306 ASP A C 1
ATOM 2284 O O . ASP A 1 306 ? -19.133 -7.166 33.081 1.00 89.56 306 ASP A O 1
ATOM 2288 N N . ASP A 1 307 ? -19.971 -8.557 31.514 1.00 91.44 307 ASP A N 1
ATOM 2289 C CA . ASP A 1 307 ? -21.254 -7.897 31.287 1.00 91.44 307 ASP A CA 1
ATOM 2290 C C . ASP A 1 307 ? -22.440 -8.593 31.978 1.00 91.44 307 ASP A C 1
ATOM 2292 O O . ASP A 1 307 ? -23.597 -8.249 31.724 1.00 91.44 307 ASP A O 1
ATOM 2296 N N . LYS A 1 308 ? -22.191 -9.516 32.917 1.00 89.56 308 LYS A N 1
ATOM 2297 C CA . LYS A 1 308 ? -23.247 -10.280 33.619 1.00 89.56 308 LYS A CA 1
ATOM 2298 C C . LYS A 1 308 ? -24.303 -9.438 34.338 1.00 89.56 308 LYS A C 1
ATOM 2300 O O . LYS A 1 308 ? -25.387 -9.945 34.615 1.00 89.56 308 LYS A O 1
ATOM 2305 N N . LEU A 1 309 ? -23.975 -8.202 34.712 1.00 91.94 309 LEU A N 1
ATOM 2306 C CA . LEU A 1 309 ? -24.875 -7.286 35.424 1.00 91.94 309 LEU A CA 1
ATOM 2307 C C . LEU A 1 309 ? -25.504 -6.232 34.500 1.00 91.94 309 LEU A C 1
ATOM 2309 O O . LEU A 1 309 ? -26.124 -5.274 34.976 1.00 91.94 309 LEU A O 1
ATOM 2313 N N . THR A 1 310 ? -25.357 -6.400 33.187 1.00 92.19 310 THR A N 1
ATOM 2314 C CA . THR A 1 310 ? -26.034 -5.560 32.204 1.00 92.19 310 THR A CA 1
ATOM 2315 C C . THR A 1 310 ? -27.498 -5.963 32.052 1.00 92.19 310 THR A C 1
ATOM 2317 O O . THR A 1 310 ? -27.914 -7.084 32.346 1.00 92.19 310 THR A O 1
ATOM 2320 N N . THR A 1 311 ? -28.318 -4.999 31.648 1.00 91.00 311 THR A N 1
ATOM 2321 C CA . THR A 1 311 ? -29.764 -5.160 31.490 1.00 91.00 311 THR A CA 1
ATOM 2322 C C . THR A 1 311 ? -30.205 -4.624 30.137 1.00 91.00 311 THR A C 1
ATOM 2324 O O . THR A 1 311 ? -29.632 -3.665 29.616 1.00 91.00 311 THR A O 1
ATOM 2327 N N . GLY A 1 312 ? -31.241 -5.256 29.590 1.00 88.38 312 GLY A N 1
ATOM 2328 C CA . GLY A 1 312 ? -31.750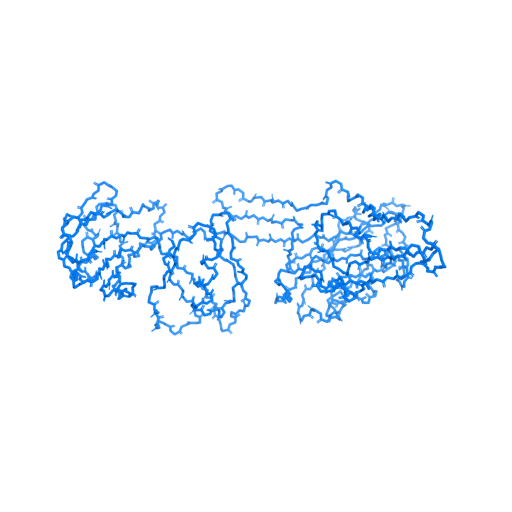 -5.023 28.244 1.00 88.38 312 GLY A CA 1
ATOM 2329 C C . GLY A 1 312 ? -31.841 -6.337 27.466 1.00 88.38 312 GLY A C 1
ATOM 2330 O O . GLY A 1 312 ? -31.153 -7.305 27.786 1.00 88.38 312 GLY A O 1
ATOM 2331 N N . SER A 1 313 ? -32.721 -6.402 26.467 1.00 87.44 313 SER A N 1
ATOM 2332 C CA . SER A 1 313 ? -32.831 -7.573 25.593 1.00 87.44 313 SER A CA 1
ATOM 2333 C C . SER A 1 313 ? -31.576 -7.689 24.737 1.00 87.44 313 SER A C 1
ATOM 2335 O O . SER A 1 313 ? -31.241 -6.744 24.023 1.00 87.44 313 SER A O 1
ATOM 2337 N N . ASP A 1 314 ? -30.907 -8.840 24.810 1.00 83.25 314 ASP A N 1
ATOM 2338 C CA . ASP A 1 314 ? -29.644 -9.127 24.114 1.00 83.25 314 ASP A CA 1
ATOM 2339 C C . ASP A 1 314 ? -28.535 -8.105 24.407 1.00 83.25 314 ASP A C 1
ATOM 2341 O O . ASP A 1 314 ? -27.704 -7.820 23.545 1.00 83.25 314 ASP A O 1
ATOM 2345 N N . ALA A 1 315 ? -28.542 -7.533 25.617 1.00 87.31 315 ALA A N 1
ATOM 2346 C CA . ALA A 1 315 ? -27.482 -6.643 26.059 1.00 87.31 315 ALA A CA 1
ATOM 2347 C C . ALA A 1 315 ? -26.148 -7.389 26.112 1.00 87.31 315 ALA A C 1
ATOM 2349 O O . ALA A 1 315 ? -26.046 -8.453 26.721 1.00 87.31 315 ALA A O 1
ATOM 2350 N N . LYS A 1 316 ? -25.139 -6.813 25.462 1.00 89.31 316 LYS A N 1
ATOM 2351 C CA . LYS A 1 316 ? -23.772 -7.332 25.447 1.00 89.31 316 LYS A CA 1
ATOM 2352 C C . LYS A 1 316 ? -22.779 -6.185 25.541 1.00 89.31 316 LYS A C 1
ATOM 2354 O O . LYS A 1 316 ? -23.046 -5.090 25.040 1.00 89.31 316 LYS A O 1
ATOM 2359 N N . VAL A 1 317 ? -21.625 -6.442 26.147 1.00 90.50 317 VAL A N 1
ATOM 2360 C CA . VAL A 1 317 ? -20.484 -5.519 26.124 1.00 90.50 317 VAL A CA 1
ATOM 2361 C C . VAL A 1 317 ? -19.284 -6.239 25.539 1.00 90.50 317 VAL A C 1
ATOM 2363 O O . VAL A 1 317 ? -18.938 -7.333 25.966 1.00 90.50 317 VAL A O 1
ATOM 2366 N N . ASN A 1 318 ? -18.636 -5.633 24.550 1.00 87.81 318 ASN A N 1
ATOM 2367 C CA . ASN A 1 318 ? -17.468 -6.210 23.892 1.00 87.81 318 ASN A CA 1
ATOM 2368 C C . ASN A 1 318 ? -16.378 -5.162 23.688 1.00 87.81 318 ASN A C 1
ATOM 2370 O O . ASN A 1 318 ? -16.652 -3.962 23.619 1.00 87.81 318 ASN A O 1
ATOM 2374 N N . VAL A 1 319 ? -15.138 -5.630 23.567 1.00 86.94 319 VAL A N 1
ATOM 2375 C CA . VAL A 1 319 ? -13.976 -4.781 23.299 1.00 86.94 319 VAL A CA 1
ATOM 2376 C C . VAL A 1 319 ? -13.400 -5.132 21.939 1.00 86.94 319 VAL A C 1
ATOM 2378 O O . VAL A 1 319 ? -13.100 -6.292 21.666 1.00 86.94 319 VAL A O 1
ATOM 2381 N N . TYR A 1 320 ? -13.203 -4.116 21.108 1.00 83.12 320 TYR A N 1
ATOM 2382 C CA . TYR A 1 320 ? -12.691 -4.267 19.751 1.00 83.12 320 TYR A CA 1
ATOM 2383 C C . TYR A 1 320 ? -11.473 -3.369 19.523 1.00 83.12 320 TYR A C 1
ATOM 2385 O O . TYR A 1 320 ? -11.413 -2.254 20.062 1.00 83.12 320 TYR A O 1
ATOM 2393 N N . PRO A 1 321 ? -10.493 -3.810 18.717 1.00 77.88 321 PRO A N 1
ATOM 2394 C CA . PRO A 1 321 ? -9.460 -2.912 18.236 1.00 77.88 321 PRO A CA 1
ATOM 2395 C C . PRO A 1 321 ? -10.085 -1.862 17.309 1.00 77.88 321 PRO A C 1
ATOM 2397 O O . PRO A 1 321 ? -10.978 -2.163 16.517 1.00 77.88 321 PRO A O 1
ATOM 2400 N N . VAL A 1 322 ? -9.597 -0.624 17.388 1.00 77.00 322 VAL A N 1
ATOM 2401 C CA . VAL A 1 322 ? -9.987 0.433 16.448 1.00 77.00 322 VAL A CA 1
ATOM 2402 C C . VAL A 1 322 ? -8.825 0.704 15.510 1.00 77.00 322 VAL A C 1
ATOM 2404 O O . VAL A 1 322 ? -7.743 1.116 15.940 1.00 77.00 322 VAL A O 1
ATOM 2407 N N . LEU A 1 323 ? -9.064 0.508 14.218 1.00 72.25 323 LEU A N 1
ATOM 2408 C CA . LEU A 1 323 ? -8.147 0.931 13.175 1.00 72.25 323 LEU A CA 1
ATOM 2409 C C . LEU A 1 323 ? -8.369 2.424 12.913 1.00 72.25 323 LEU A C 1
ATOM 2411 O O . LEU A 1 323 ? -9.434 2.818 12.441 1.00 72.25 323 LEU A O 1
ATOM 2415 N N . ASN A 1 324 ? -7.365 3.244 13.232 1.00 69.50 324 ASN A N 1
ATOM 2416 C CA . ASN A 1 324 ? -7.350 4.664 12.889 1.00 69.50 324 ASN A CA 1
ATOM 2417 C C . ASN A 1 324 ? -6.385 4.893 11.723 1.00 69.50 324 ASN A C 1
ATOM 2419 O O . ASN A 1 324 ? -5.170 4.817 11.916 1.00 69.50 324 ASN A O 1
ATOM 2423 N N . VAL A 1 325 ? -6.925 5.168 10.537 1.00 67.81 325 VAL A N 1
ATOM 2424 C CA . VAL A 1 325 ? -6.134 5.520 9.348 1.00 67.81 325 VAL A CA 1
ATOM 2425 C C . VAL A 1 325 ? -6.181 7.031 9.197 1.00 67.81 325 VAL A C 1
ATOM 2427 O O . VAL A 1 325 ? -7.258 7.629 9.213 1.00 67.81 325 VAL A O 1
ATOM 2430 N N . THR A 1 326 ? -5.007 7.647 9.103 1.00 65.88 326 THR A N 1
ATOM 2431 C CA . THR A 1 326 ? -4.873 9.091 8.922 1.00 65.88 326 THR A CA 1
ATOM 2432 C C . THR A 1 326 ? -3.819 9.358 7.866 1.00 65.88 326 THR A C 1
ATOM 2434 O O . THR A 1 326 ? -2.683 8.905 8.000 1.00 65.88 326 THR A O 1
ATOM 2437 N N . THR A 1 327 ? -4.204 10.094 6.830 1.00 61.47 327 THR A N 1
ATOM 2438 C CA . THR A 1 327 ? -3.289 10.651 5.833 1.00 61.47 327 THR A CA 1
ATOM 2439 C C . THR A 1 327 ? -3.265 12.159 6.004 1.00 61.47 327 THR A C 1
ATOM 2441 O O . THR A 1 327 ? -4.322 12.786 6.047 1.00 61.47 327 THR A O 1
ATOM 2444 N N . VAL A 1 328 ? -2.065 12.718 6.120 1.00 60.50 328 VAL A N 1
ATOM 2445 C CA . VAL A 1 328 ? -1.817 14.150 6.314 1.00 60.50 328 VAL A CA 1
ATOM 2446 C C . VAL A 1 328 ? -0.721 14.590 5.356 1.00 60.50 328 VAL A C 1
ATOM 2448 O O . VAL A 1 328 ? 0.270 13.875 5.192 1.00 60.50 328 VAL A O 1
ATOM 2451 N N . ALA A 1 329 ? -0.884 15.772 4.769 1.00 57.00 329 ALA A N 1
ATOM 2452 C CA . ALA A 1 329 ? 0.186 16.496 4.101 1.00 57.00 329 ALA A CA 1
ATOM 2453 C C . ALA A 1 329 ? 0.323 17.895 4.694 1.00 57.00 329 ALA A C 1
ATOM 2455 O O . ALA A 1 329 ? -0.601 18.437 5.294 1.00 57.00 329 ALA A O 1
ATOM 2456 N N . THR A 1 330 ? 1.516 18.466 4.546 1.00 62.59 330 THR A N 1
ATOM 2457 C CA . THR A 1 330 ? 1.825 19.819 5.024 1.00 62.59 330 THR A CA 1
ATOM 2458 C C . THR A 1 330 ? 1.120 20.899 4.191 1.00 62.59 330 THR A C 1
ATOM 2460 O O . THR A 1 330 ? 1.013 22.036 4.641 1.00 62.59 330 THR A O 1
ATOM 2463 N N . GLN A 1 331 ? 0.661 20.566 2.980 1.00 57.81 331 GLN A N 1
ATOM 2464 C CA . GLN A 1 331 ? -0.091 21.434 2.071 1.00 57.81 331 GLN A CA 1
ATOM 2465 C C . GLN A 1 331 ? -1.289 20.663 1.485 1.00 57.81 331 GLN A C 1
ATOM 2467 O O . GLN A 1 331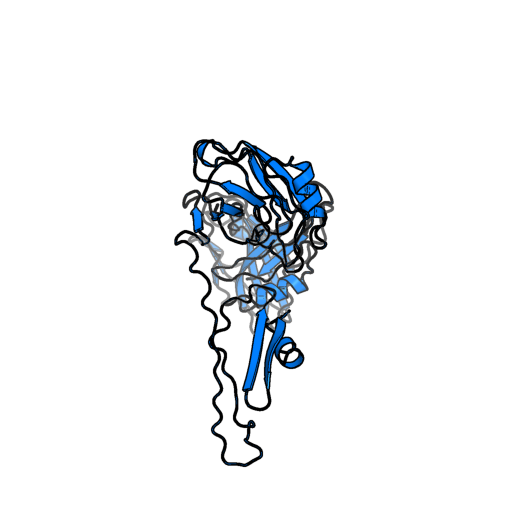 ? -1.434 19.466 1.725 1.00 57.81 331 GLN A O 1
ATOM 2472 N N . ASP A 1 332 ? -2.166 21.342 0.734 1.00 63.19 332 ASP A N 1
ATOM 2473 C CA . ASP A 1 332 ? -3.299 20.718 0.015 1.00 63.19 332 ASP A CA 1
ATOM 2474 C C . ASP A 1 332 ? -2.806 19.989 -1.240 1.00 63.19 332 ASP A C 1
ATOM 2476 O O . ASP A 1 332 ? -3.115 20.350 -2.375 1.00 63.19 332 ASP A O 1
ATOM 2480 N N . ASP A 1 333 ? -1.916 19.025 -1.028 1.00 60.66 333 ASP A N 1
ATOM 2481 C CA . ASP A 1 333 ? -1.204 18.301 -2.075 1.00 60.66 333 ASP A CA 1
ATOM 2482 C C . ASP A 1 333 ? -1.195 16.782 -1.850 1.00 60.66 333 ASP A C 1
ATOM 2484 O O . ASP A 1 333 ? -0.418 16.057 -2.482 1.00 60.66 333 ASP A O 1
ATOM 2488 N N . ILE A 1 334 ? -2.104 16.269 -1.008 1.00 65.50 334 ILE A N 1
ATOM 2489 C CA . ILE A 1 334 ? -2.335 14.823 -0.928 1.00 65.50 334 ILE A CA 1
ATOM 2490 C C . ILE A 1 334 ? -2.873 14.353 -2.279 1.00 65.50 334 ILE A C 1
ATOM 2492 O O . ILE A 1 334 ? -3.856 14.867 -2.804 1.00 65.50 334 ILE A O 1
ATOM 2496 N N . SER A 1 335 ? -2.218 13.347 -2.845 1.00 62.59 335 SER A N 1
ATOM 2497 C CA . SER A 1 335 ? -2.661 12.659 -4.051 1.00 62.59 335 SER A CA 1
ATOM 2498 C C . SER A 1 335 ? -2.310 11.173 -3.969 1.00 62.59 335 SER A C 1
ATOM 2500 O O . SER A 1 335 ? -1.522 10.754 -3.121 1.00 62.59 335 SER A O 1
ATOM 2502 N N . GLY A 1 336 ? -2.910 10.369 -4.847 1.00 63.12 336 GLY A N 1
ATOM 2503 C CA . GLY A 1 336 ? -2.660 8.930 -4.939 1.00 63.12 336 GLY A CA 1
ATOM 2504 C C . GLY A 1 336 ? -3.538 8.069 -4.029 1.00 63.12 336 GLY A C 1
ATOM 2505 O O . GLY A 1 336 ? -4.574 8.507 -3.515 1.00 63.12 336 GLY A O 1
ATOM 2506 N N . ASN A 1 337 ? -3.133 6.816 -3.869 1.00 65.38 337 ASN A N 1
ATOM 2507 C CA . ASN A 1 337 ? -3.910 5.776 -3.215 1.00 65.38 337 ASN A CA 1
ATOM 2508 C C . ASN A 1 337 ? -3.082 5.003 -2.170 1.00 65.38 337 ASN A C 1
ATOM 2510 O O . ASN A 1 337 ? -1.853 5.038 -2.146 1.00 65.38 337 ASN A O 1
ATOM 2514 N N . PHE A 1 338 ? -3.768 4.246 -1.320 1.00 68.75 338 PHE A N 1
ATOM 2515 C CA . PHE A 1 338 ? -3.194 3.354 -0.319 1.00 68.75 338 PHE A CA 1
ATOM 2516 C C . PHE A 1 338 ? -3.878 1.978 -0.348 1.00 68.75 338 PHE A C 1
ATOM 2518 O O . PHE A 1 338 ? -4.926 1.792 -0.961 1.00 68.75 338 PHE A O 1
ATOM 2525 N N . ARG A 1 339 ? -3.281 0.984 0.313 1.00 72.81 339 ARG A N 1
ATOM 2526 C CA . ARG A 1 339 ? -3.897 -0.326 0.585 1.00 72.81 339 ARG A CA 1
ATOM 2527 C C . ARG A 1 339 ? -3.821 -0.594 2.083 1.00 72.81 339 ARG A C 1
ATOM 2529 O O . ARG A 1 339 ? -2.854 -0.185 2.726 1.00 72.81 339 ARG A O 1
ATOM 2536 N N . ILE A 1 340 ? -4.810 -1.287 2.638 1.00 73.44 340 ILE A N 1
ATOM 2537 C CA . ILE A 1 340 ? -4.771 -1.754 4.027 1.00 73.44 340 ILE A CA 1
ATOM 2538 C C . ILE A 1 340 ? -4.362 -3.225 4.015 1.00 73.44 340 ILE A C 1
ATOM 2540 O O . ILE A 1 340 ? -4.969 -4.035 3.319 1.00 73.44 340 ILE A O 1
ATOM 2544 N N . HIS A 1 341 ? -3.328 -3.557 4.785 1.00 71.75 341 HIS A N 1
ATOM 2545 C CA . HIS A 1 341 ? -2.863 -4.925 4.992 1.00 71.75 341 HIS A CA 1
ATOM 2546 C C . HIS A 1 341 ? -3.288 -5.397 6.385 1.00 71.75 341 HIS A C 1
ATOM 2548 O O . HIS A 1 341 ? -3.015 -4.716 7.377 1.00 71.75 341 HIS A O 1
ATOM 2554 N N . LEU A 1 342 ? -3.942 -6.555 6.466 1.00 66.00 342 LEU A N 1
ATOM 2555 C CA . LEU A 1 342 ? -4.368 -7.168 7.723 1.00 66.00 342 LEU A CA 1
ATOM 2556 C C . LEU A 1 342 ? -3.964 -8.646 7.726 1.00 66.00 342 LEU A C 1
ATOM 2558 O O . LEU A 1 342 ? -4.547 -9.471 7.026 1.00 66.00 342 LEU A O 1
ATOM 2562 N N . GLY A 1 343 ? -2.942 -8.985 8.513 1.00 68.81 343 GLY A N 1
ATOM 2563 C CA . GLY A 1 343 ? -2.349 -10.321 8.465 1.00 68.81 343 GLY A CA 1
ATOM 2564 C C . GLY A 1 343 ? -1.723 -10.593 7.094 1.00 68.81 343 GLY A C 1
ATOM 2565 O O . GLY A 1 343 ? -0.842 -9.851 6.670 1.00 68.81 343 GLY A O 1
ATOM 2566 N N . GLY A 1 344 ? -2.171 -11.656 6.418 1.00 66.44 344 GLY A N 1
ATOM 2567 C CA . GLY A 1 344 ? -1.743 -12.005 5.054 1.00 66.44 344 GLY A CA 1
ATOM 2568 C C . GLY A 1 344 ? -2.612 -11.410 3.940 1.00 66.44 344 GLY A C 1
ATOM 2569 O O . GLY A 1 344 ? -2.265 -11.536 2.769 1.00 66.44 344 GLY A O 1
ATOM 2570 N N . GLU A 1 345 ? -3.724 -10.764 4.289 1.00 65.94 345 GLU A N 1
ATOM 2571 C CA . GLU A 1 345 ? -4.683 -10.212 3.334 1.00 65.94 345 GLU A CA 1
ATOM 2572 C C . GLU A 1 345 ? -4.417 -8.726 3.078 1.00 65.94 345 GLU A C 1
ATOM 2574 O O . GLU A 1 345 ? -3.896 -8.002 3.936 1.00 65.94 345 GLU A O 1
ATOM 2579 N N . LYS A 1 346 ? -4.804 -8.253 1.892 1.00 74.25 346 LYS A N 1
ATOM 2580 C CA . LYS A 1 346 ? -4.703 -6.842 1.506 1.00 74.25 346 LYS A CA 1
ATOM 2581 C C . LYS A 1 346 ? -5.942 -6.395 0.746 1.00 74.25 346 LYS A C 1
ATOM 2583 O O . LYS A 1 346 ? -6.524 -7.177 -0.002 1.00 74.25 346 LYS A O 1
ATOM 2588 N N . THR A 1 347 ? -6.320 -5.135 0.923 1.00 72.81 347 THR A N 1
ATOM 2589 C CA . THR A 1 347 ? -7.431 -4.539 0.175 1.00 72.81 347 THR A CA 1
ATOM 2590 C C . THR A 1 347 ? -7.062 -4.336 -1.294 1.00 72.81 347 THR A C 1
ATOM 2592 O O . THR A 1 347 ? -5.871 -4.295 -1.642 1.00 72.81 347 THR A O 1
ATOM 2595 N N . ASP A 1 348 ? -8.067 -4.090 -2.143 1.00 70.81 348 ASP A N 1
ATOM 2596 C CA . ASP A 1 348 ? -7.802 -3.413 -3.411 1.00 70.81 348 ASP A CA 1
ATOM 2597 C C . ASP A 1 348 ? -7.294 -1.983 -3.127 1.00 70.81 348 ASP A C 1
ATOM 2599 O O . ASP A 1 348 ? -7.212 -1.516 -1.983 1.00 70.81 348 ASP A O 1
ATOM 2603 N N . VAL A 1 349 ? -6.882 -1.286 -4.181 1.00 67.06 349 VAL A N 1
ATOM 2604 C CA . VAL A 1 349 ? -6.376 0.085 -4.083 1.00 67.06 349 VAL A CA 1
ATOM 2605 C C . VAL A 1 349 ? -7.494 1.029 -3.602 1.00 67.06 349 VAL A C 1
ATOM 2607 O O . VAL A 1 349 ? -8.598 1.041 -4.152 1.00 67.06 349 VAL A O 1
ATOM 2610 N N . ILE A 1 350 ? -7.209 1.820 -2.565 1.00 66.56 350 ILE A N 1
ATOM 2611 C CA . ILE A 1 350 ? -8.121 2.784 -1.937 1.00 66.56 350 ILE A CA 1
ATOM 2612 C C . ILE A 1 350 ? -7.584 4.192 -2.172 1.00 66.56 350 ILE A C 1
ATOM 2614 O O . ILE A 1 350 ? -6.465 4.499 -1.782 1.00 66.56 350 ILE A O 1
ATOM 2618 N N . SER A 1 351 ? -8.383 5.073 -2.765 1.00 67.69 351 SER A N 1
ATOM 2619 C CA . SER A 1 351 ? -7.966 6.464 -2.956 1.00 67.69 351 SER A CA 1
ATOM 2620 C C . SER A 1 351 ? -7.786 7.223 -1.648 1.00 67.69 351 SER A C 1
ATOM 2622 O O . SER A 1 351 ? -8.542 7.007 -0.705 1.00 67.69 351 SER A O 1
ATOM 2624 N N . HIS A 1 352 ? -6.846 8.172 -1.602 1.00 65.75 352 HIS A N 1
ATOM 2625 C CA . HIS A 1 352 ? -6.773 9.140 -0.501 1.00 65.75 352 HIS A CA 1
ATOM 2626 C C . HIS A 1 352 ? -8.094 9.917 -0.317 1.00 65.75 352 HIS A C 1
ATOM 2628 O O . HIS A 1 352 ? -8.399 10.335 0.791 1.00 65.75 352 HIS A O 1
ATOM 2634 N N . GLN A 1 353 ? -8.912 10.045 -1.372 1.00 61.47 353 GLN A N 1
ATOM 2635 C CA . GLN A 1 353 ? -10.259 10.640 -1.343 1.00 61.47 353 GLN A CA 1
ATOM 2636 C C . GLN A 1 353 ? -11.382 9.612 -1.133 1.00 61.47 353 GLN A C 1
ATOM 2638 O O . GLN A 1 353 ? -12.560 9.918 -1.338 1.00 61.47 353 GLN A O 1
ATOM 2643 N N . ALA A 1 354 ? -11.056 8.365 -0.789 1.00 61.53 354 ALA A N 1
ATOM 2644 C CA . ALA A 1 354 ? -12.059 7.323 -0.644 1.00 61.53 354 ALA A CA 1
ATOM 2645 C C . ALA A 1 354 ? -13.103 7.694 0.415 1.00 61.53 354 ALA A C 1
ATOM 2647 O O . ALA A 1 354 ? -12.792 8.096 1.534 1.00 61.53 354 ALA A O 1
ATOM 2648 N N . THR A 1 355 ? -14.373 7.498 0.064 1.00 61.81 355 THR A N 1
ATOM 2649 C CA . THR A 1 355 ? -15.471 7.673 1.011 1.00 61.81 355 THR A CA 1
ATOM 2650 C C . THR A 1 355 ? -15.429 6.589 2.087 1.00 61.81 355 THR A C 1
ATOM 2652 O O . THR A 1 355 ? -14.930 5.482 1.866 1.00 61.81 355 THR A O 1
ATOM 2655 N N . HIS A 1 356 ? -16.058 6.857 3.233 1.00 62.78 356 HIS A N 1
ATOM 2656 C CA . HIS A 1 356 ? -16.249 5.862 4.294 1.00 62.78 356 HIS A CA 1
ATOM 2657 C C . HIS A 1 356 ? -16.823 4.534 3.771 1.00 62.78 356 HIS A C 1
ATOM 2659 O O . HIS A 1 356 ? -16.372 3.462 4.166 1.00 62.78 356 HIS A O 1
ATOM 2665 N N . GLY A 1 357 ? -17.780 4.594 2.836 1.00 59.47 357 GLY A N 1
ATOM 2666 C CA . GLY A 1 357 ? -18.378 3.405 2.226 1.00 59.47 357 GLY A CA 1
ATOM 2667 C C . GLY A 1 357 ? -17.387 2.581 1.401 1.00 59.47 357 GLY A C 1
ATOM 2668 O O . GLY A 1 357 ? -17.431 1.354 1.453 1.00 59.47 357 GLY A O 1
ATOM 2669 N N . LYS A 1 358 ? -16.456 3.232 0.690 1.00 65.38 358 LYS A N 1
ATOM 2670 C CA . LYS A 1 358 ? -15.395 2.533 -0.049 1.00 65.38 358 LYS A CA 1
ATOM 2671 C C . LYS A 1 358 ? -14.439 1.819 0.905 1.00 65.38 358 LYS A C 1
ATOM 2673 O O . LYS A 1 358 ? -14.113 0.664 0.658 1.00 65.38 358 LYS A O 1
ATOM 2678 N N . ILE A 1 359 ? -14.044 2.463 2.004 1.00 70.81 359 ILE A N 1
ATOM 2679 C CA . ILE A 1 359 ? -13.160 1.835 2.999 1.00 70.81 359 ILE A CA 1
ATOM 2680 C C . ILE A 1 359 ? -13.848 0.626 3.651 1.00 70.81 359 ILE A C 1
ATOM 2682 O O . ILE A 1 359 ? -13.248 -0.442 3.741 1.00 70.81 359 ILE A O 1
ATOM 2686 N N . LEU A 1 360 ? -15.119 0.764 4.049 1.00 70.50 360 LEU A N 1
ATOM 2687 C CA . LEU A 1 360 ? -15.908 -0.350 4.588 1.00 70.50 360 LEU A CA 1
ATOM 2688 C C . LEU A 1 360 ? -15.985 -1.528 3.613 1.00 70.50 360 LEU A C 1
ATOM 2690 O O . LEU A 1 360 ? -15.740 -2.664 4.011 1.00 70.50 360 LEU A O 1
ATOM 2694 N N . HIS A 1 361 ? -16.295 -1.246 2.344 1.00 68.62 361 HIS A N 1
ATOM 2695 C CA . HIS A 1 361 ? -16.385 -2.268 1.306 1.00 68.62 361 HIS A CA 1
ATOM 2696 C C . HIS A 1 361 ? -15.076 -3.048 1.162 1.00 68.62 361 HIS A C 1
ATOM 2698 O O . HIS A 1 361 ? -15.098 -4.273 1.123 1.00 68.62 361 HIS A O 1
ATOM 2704 N N . GLU A 1 362 ? -13.942 -2.349 1.116 1.00 75.06 362 GLU A N 1
ATOM 2705 C CA . GLU A 1 362 ? -12.637 -2.993 0.975 1.00 75.06 362 GLU A CA 1
ATOM 2706 C C . GLU A 1 362 ? -12.246 -3.824 2.197 1.00 75.06 362 GLU A C 1
ATOM 2708 O O . GLU A 1 362 ? -11.723 -4.926 2.049 1.00 75.06 362 GLU A O 1
ATOM 2713 N N . LEU A 1 363 ? -12.541 -3.349 3.407 1.00 78.56 363 LEU A N 1
ATOM 2714 C CA . LEU A 1 363 ? -12.231 -4.108 4.616 1.00 78.56 363 LEU A CA 1
ATOM 2715 C C . LEU A 1 363 ? -13.107 -5.357 4.768 1.00 78.56 363 LEU A C 1
ATOM 2717 O O . LEU A 1 363 ? -12.598 -6.396 5.177 1.00 78.56 363 LEU A O 1
ATOM 2721 N N . HIS A 1 364 ? -14.392 -5.303 4.392 1.00 79.81 364 HIS A N 1
ATOM 2722 C CA . HIS A 1 364 ? -15.275 -6.484 4.387 1.00 79.81 364 HIS A CA 1
ATOM 2723 C C . HIS A 1 364 ? -14.855 -7.558 3.376 1.00 79.81 364 HIS A C 1
ATOM 2725 O O . HIS A 1 364 ? -15.332 -8.687 3.459 1.00 79.81 364 HIS A O 1
ATOM 2731 N N . ARG A 1 365 ? -13.987 -7.228 2.415 1.00 77.75 365 ARG A N 1
ATOM 2732 C CA . ARG A 1 365 ? -13.463 -8.198 1.444 1.00 77.75 365 ARG A CA 1
ATOM 2733 C C . ARG A 1 365 ? -12.273 -8.995 1.962 1.00 77.75 365 ARG A C 1
ATOM 2735 O O . ARG A 1 365 ? -11.936 -10.005 1.349 1.00 77.75 365 ARG A O 1
ATOM 2742 N N . LEU A 1 366 ? -11.644 -8.563 3.053 1.00 75.69 366 LEU A N 1
ATOM 2743 C CA . LEU A 1 366 ? -10.508 -9.271 3.633 1.00 75.69 366 LEU A CA 1
ATOM 2744 C C . LEU A 1 366 ? -10.976 -10.566 4.300 1.00 75.69 366 LEU A C 1
ATOM 2746 O O . LEU A 1 366 ? -11.920 -10.579 5.094 1.00 75.69 366 LEU A O 1
ATOM 2750 N N . VAL A 1 367 ? -10.283 -11.667 4.011 1.00 74.50 367 VAL A N 1
ATOM 2751 C CA . VAL A 1 367 ? -10.576 -12.957 4.642 1.00 74.50 367 VAL A CA 1
ATOM 2752 C C . VAL A 1 367 ? -10.332 -12.859 6.151 1.00 74.50 367 VAL A C 1
ATOM 2754 O O . VAL A 1 367 ? -9.289 -12.398 6.605 1.00 74.50 367 VAL A O 1
ATOM 2757 N N . GLY A 1 368 ? -11.311 -13.305 6.941 1.00 67.56 368 GLY A N 1
ATOM 2758 C CA . GLY A 1 368 ? -11.260 -13.251 8.406 1.00 67.56 368 GLY A CA 1
ATOM 2759 C C . GLY A 1 368 ? -11.867 -11.987 9.018 1.00 67.56 368 GLY A C 1
ATOM 2760 O O . GLY A 1 368 ? -12.065 -11.952 10.231 1.00 67.56 368 GLY A O 1
ATOM 2761 N N . VAL A 1 369 ? -12.241 -10.994 8.207 1.00 70.75 369 VAL A N 1
ATOM 2762 C CA . VAL A 1 369 ? -13.013 -9.837 8.669 1.00 70.75 369 VAL A CA 1
ATOM 2763 C C . VAL A 1 369 ? -14.501 -10.170 8.604 1.00 70.75 369 VAL A C 1
ATOM 2765 O O . VAL A 1 369 ? -15.093 -10.256 7.533 1.00 70.75 369 VAL A O 1
ATOM 2768 N N . GLY A 1 370 ? -15.118 -10.384 9.767 1.00 66.12 370 GLY A N 1
ATOM 2769 C CA . GLY A 1 370 ? -16.542 -10.723 9.847 1.00 66.12 370 GLY A CA 1
ATOM 2770 C C . GLY A 1 370 ? -17.458 -9.512 9.678 1.00 66.12 370 GLY A C 1
ATOM 2771 O O . GLY A 1 370 ? -18.492 -9.593 9.014 1.00 66.12 370 GLY A O 1
ATOM 2772 N N . LYS A 1 371 ? -17.094 -8.382 10.291 1.00 73.75 371 LYS A N 1
ATOM 2773 C CA . LYS A 1 371 ? -17.871 -7.144 10.239 1.00 73.75 371 LYS A CA 1
ATOM 2774 C C . LYS A 1 371 ? -17.001 -5.954 10.605 1.00 73.75 371 LYS A C 1
ATOM 2776 O O . LYS A 1 371 ? -16.306 -5.976 11.608 1.00 73.75 371 LYS A O 1
ATOM 2781 N N . VAL A 1 372 ? -17.141 -4.892 9.826 1.00 73.81 372 VAL A N 1
ATOM 2782 C CA . VAL A 1 372 ? -16.529 -3.583 10.082 1.00 73.81 372 VAL A CA 1
ATOM 2783 C C . VAL A 1 372 ? -17.625 -2.542 10.168 1.00 73.81 372 VAL A C 1
ATOM 2785 O O . VAL A 1 372 ? -18.504 -2.503 9.305 1.00 73.81 372 VAL A O 1
ATOM 2788 N N . VAL A 1 373 ? -17.566 -1.707 11.200 1.00 72.50 373 VAL A N 1
ATOM 2789 C CA . VAL A 1 373 ? -18.496 -0.594 11.413 1.00 72.50 373 VAL A CA 1
ATOM 2790 C C . VAL A 1 373 ? -17.691 0.676 11.652 1.00 72.50 373 VAL A C 1
ATOM 2792 O O . VAL A 1 373 ? -16.683 0.660 12.361 1.00 72.50 373 VAL A O 1
ATOM 2795 N N . MET A 1 374 ? -18.145 1.774 11.050 1.00 72.81 374 MET A N 1
ATOM 2796 C CA . MET A 1 374 ? -17.561 3.099 11.246 1.00 72.81 374 MET A CA 1
ATOM 2797 C C . MET A 1 374 ? -17.932 3.661 12.617 1.00 72.81 374 MET A C 1
ATOM 2799 O O . MET A 1 374 ? -19.098 3.637 13.010 1.00 72.81 374 MET A O 1
ATOM 2803 N N . LEU A 1 375 ? -16.950 4.225 13.317 1.00 70.31 375 LEU A N 1
ATOM 2804 C CA . LEU A 1 375 ? -17.149 4.876 14.610 1.00 70.31 375 LEU A CA 1
ATOM 2805 C C . LEU A 1 375 ? -17.055 6.394 14.480 1.00 70.31 375 LEU A C 1
ATOM 2807 O O . LEU A 1 375 ? -15.976 6.961 14.642 1.00 70.31 375 LEU A O 1
ATOM 2811 N N . GLY A 1 376 ? -18.208 7.029 14.243 1.00 58.91 376 GLY A N 1
ATOM 2812 C CA . GLY A 1 376 ? -18.355 8.483 14.161 1.00 58.91 376 GLY A CA 1
ATOM 2813 C C . GLY A 1 376 ? -17.591 9.129 12.996 1.00 58.91 376 GLY A C 1
ATOM 2814 O O . GLY A 1 376 ? -16.592 8.616 12.503 1.00 58.91 376 GLY A O 1
ATOM 2815 N N . SER A 1 377 ? -18.059 10.290 12.551 1.00 47.53 377 SER A N 1
ATOM 2816 C CA . SER A 1 377 ? -17.240 11.235 11.794 1.00 47.53 377 SER A CA 1
ATOM 2817 C C . SER A 1 377 ? -16.788 12.302 12.783 1.00 47.53 377 SER A C 1
ATOM 2819 O O . SER A 1 377 ? -17.637 13.055 13.261 1.00 47.53 377 SER A O 1
ATOM 2821 N N . SER A 1 378 ? -15.502 12.409 13.110 1.00 44.19 378 SER A N 1
ATOM 2822 C CA . SER A 1 378 ? -15.021 13.709 13.586 1.00 44.19 378 SER A CA 1
ATOM 2823 C C . SER A 1 378 ? -14.971 14.623 12.364 1.00 44.19 378 SER A C 1
ATOM 2825 O O . SER A 1 378 ? -13.967 14.694 11.666 1.00 44.19 378 SER A O 1
ATOM 2827 N N . TYR A 1 379 ? -16.103 15.263 12.069 1.00 41.06 379 TYR A N 1
ATOM 2828 C CA . TYR A 1 379 ? -16.120 16.544 11.370 1.00 41.06 379 TYR A CA 1
ATOM 2829 C C . TYR A 1 379 ? -15.589 17.575 12.366 1.00 41.06 379 TYR A C 1
ATOM 2831 O O . TYR A 1 379 ? -16.384 18.263 12.983 1.00 41.06 379 TYR A O 1
ATOM 2839 N N . GLU A 1 380 ? -14.284 17.579 12.626 1.00 37.94 380 GLU A N 1
ATOM 2840 C CA . GLU A 1 380 ? -13.613 18.595 13.449 1.00 37.94 380 GLU A CA 1
ATOM 2841 C C . GLU A 1 380 ? -12.096 18.358 13.356 1.00 37.94 380 GLU A C 1
ATOM 2843 O O . GLU A 1 380 ? -11.535 17.600 14.141 1.00 37.94 380 GLU A O 1
ATOM 2848 N N . ASP A 1 381 ? -11.464 18.872 12.296 1.00 32.06 381 ASP A N 1
ATOM 2849 C CA . ASP A 1 381 ? -10.407 19.891 12.411 1.00 32.06 381 ASP A CA 1
ATOM 2850 C C . ASP A 1 381 ? -9.982 20.399 11.018 1.00 32.06 381 ASP A C 1
ATOM 2852 O O . ASP A 1 381 ? -9.882 19.630 10.062 1.00 32.06 381 ASP A O 1
ATOM 2856 N N . ASP A 1 382 ? -9.758 21.708 10.924 1.00 32.34 382 ASP A N 1
ATOM 2857 C CA . ASP A 1 382 ? -9.466 22.521 9.729 1.00 32.34 382 ASP A CA 1
ATOM 2858 C C . ASP A 1 382 ? -8.040 22.320 9.153 1.00 32.34 382 ASP A C 1
ATOM 2860 O O . ASP A 1 382 ? -7.366 23.264 8.742 1.00 32.34 382 ASP A O 1
ATOM 2864 N N . GLU A 1 383 ? -7.562 21.082 9.061 1.00 34.50 383 GLU A N 1
ATOM 2865 C CA . GLU A 1 383 ? -6.372 20.748 8.273 1.00 34.50 383 GLU A CA 1
ATOM 2866 C C . GLU A 1 383 ? -6.676 19.554 7.371 1.00 34.50 383 GLU A C 1
ATOM 2868 O O . GLU A 1 383 ? -7.549 18.744 7.659 1.00 34.50 383 GLU A O 1
ATOM 2873 N N . LEU A 1 384 ? -5.983 19.475 6.238 1.00 37.09 384 LEU A N 1
ATOM 2874 C CA . LEU A 1 384 ? -6.223 18.580 5.101 1.00 37.09 384 LEU A CA 1
ATOM 2875 C C . LEU A 1 384 ? -5.988 17.102 5.452 1.00 37.09 384 LEU A C 1
ATOM 2877 O O . LEU A 1 384 ? -5.051 16.460 4.977 1.00 37.09 384 LEU A O 1
ATOM 2881 N N . ALA A 1 385 ? -6.824 16.565 6.329 1.00 36.06 385 ALA A N 1
ATOM 2882 C CA . ALA A 1 385 ? -6.675 15.267 6.947 1.00 36.06 385 ALA A CA 1
ATOM 2883 C C . ALA A 1 385 ? -7.913 14.415 6.668 1.00 36.06 385 ALA A C 1
ATOM 2885 O O . ALA A 1 385 ? -9.046 14.790 6.968 1.00 36.06 385 ALA A O 1
ATOM 2886 N N . VAL A 1 386 ? -7.689 13.214 6.136 1.00 40.88 386 VAL A N 1
ATOM 2887 C CA . VAL A 1 386 ? -8.724 12.177 6.074 1.00 40.88 386 VAL A CA 1
ATOM 2888 C C . VAL A 1 386 ? -8.525 11.274 7.279 1.00 40.88 386 VAL A C 1
ATOM 2890 O O . VAL A 1 386 ? -7.513 10.576 7.376 1.00 40.88 386 VAL A O 1
ATOM 2893 N N . GLN A 1 387 ? -9.475 11.303 8.215 1.00 46.16 387 GLN A N 1
ATOM 2894 C CA . GLN A 1 387 ? -9.464 10.438 9.388 1.00 46.16 387 GLN A CA 1
ATOM 2895 C C . GLN A 1 387 ? -10.575 9.393 9.300 1.00 46.16 387 GLN A C 1
ATOM 2897 O O . GLN A 1 387 ? -11.760 9.713 9.278 1.00 46.16 387 GLN A O 1
ATOM 2902 N N . PHE A 1 388 ? -10.178 8.125 9.318 1.00 50.12 388 PHE A N 1
ATOM 2903 C CA . PHE A 1 388 ? -11.084 6.984 9.362 1.00 50.12 388 PHE A CA 1
ATOM 2904 C C . PHE A 1 388 ? -10.907 6.227 10.679 1.00 50.12 388 PHE A C 1
ATOM 2906 O O . PHE A 1 388 ? -9.777 5.986 11.110 1.00 50.12 388 PHE A O 1
ATOM 2913 N N . ARG A 1 389 ? -12.026 5.814 11.289 1.00 55.72 389 ARG A N 1
ATOM 2914 C CA . ARG A 1 389 ? -12.065 4.944 12.471 1.00 55.72 389 ARG A CA 1
ATOM 2915 C C . ARG A 1 389 ? -13.035 3.797 12.236 1.00 55.72 389 ARG A C 1
ATOM 2917 O O . ARG A 1 389 ? -14.237 4.040 12.109 1.00 55.72 389 ARG A O 1
ATOM 2924 N N . ALA A 1 390 ? -12.543 2.563 12.245 1.00 53.75 390 ALA A N 1
ATOM 2925 C CA . ALA A 1 390 ? -13.430 1.406 12.237 1.00 53.75 390 ALA A CA 1
ATOM 2926 C C . ALA A 1 390 ? -12.994 0.275 13.157 1.00 53.75 390 ALA A C 1
ATOM 2928 O O . ALA A 1 390 ? -11.825 0.145 13.525 1.00 53.75 390 ALA A O 1
ATOM 2929 N N . LEU A 1 391 ? -13.992 -0.527 13.506 1.00 58.78 391 LEU A N 1
ATOM 2930 C CA . LEU A 1 391 ? -13.867 -1.776 14.247 1.00 58.78 391 LEU A CA 1
ATOM 2931 C C . LEU A 1 391 ? -13.450 -2.883 13.284 1.00 58.78 391 LEU A C 1
ATOM 2933 O O . LEU A 1 391 ? -14.077 -3.009 12.234 1.00 58.78 391 LEU A O 1
ATOM 2937 N N . VAL A 1 392 ? -12.416 -3.649 13.628 1.00 55.91 392 VAL A N 1
ATOM 2938 C CA . VAL A 1 392 ? -11.903 -4.763 12.810 1.00 55.91 392 VAL A CA 1
ATOM 2939 C C . VAL A 1 392 ? -12.023 -6.075 13.561 1.00 55.91 392 VAL A C 1
ATOM 2941 O O . VAL A 1 392 ? -11.679 -6.078 14.768 1.00 55.91 392 VAL A O 1
#

Organism: NCBI:txid265563

Foldseek 3Di:
DLVVQCPPPQQPDKDKDWPDDDPQDTDIDIDRLDCSDPPDDDDDDCVPPADPVRPDDDDDDDDDDDDDDDPPPQDWDWDAPDPVFRKTKIKNDFALKKKKAKAFAAPPAQWDWKWFWKDFSSDIFPTAILQHDQVSVQVRVCVDPQAPDKGKDWDADDVRRSGGIMIIIGGPAAGPQGGGDWIDTDPCGGCHDPMPHIDGGHPMDMDMMHIDTPHGPCPVQLQKKKKKKDAQFDKWWFKKKDFPNDIDHGDIPPDAQVRVQVSVCVDPPQVHKGWHKFFDPPHPGMIMIMIGGDDDPDRGDWMDMGCPGMDHHVIDIDMFRKDKDKDADPDPDDFAWDWDDDPPWIFRTATPPHDPVRVQVRQCPTPPCPHKDWTDDPPDDPGPMDITIITD

Sequence (392 aa):
MTTALINLRSIWNVTVTSIVHDGFSSQWKVEFDNNIGNIGSLSIDSADVASENGDGSISSQVTTLAHGTWPENYGSDYIYSDTSTCGSTLIGGSSSTQYVSLLADFDGTAVNGGSYRLALGGQVTSCISYDASAAVVEAALLSLGNIHSVNVVRSLSPSTSQFPYTYQVLFRGEYEYGDWPVLGIPIESFGSGSCLPFTGGTNHRGVVLPVRDEMSCSSGRKKTQAIIADSNSPIGGTFSIHYSGNVVPSVLLTATAAEMEAHLRSLDGLKSVEVSKVSYQDMAWGVAWIVRFMPTNETLEMFAVDDKLTTGSDAKVNVYPVLNVTTVATQDDISGNFRIHLGGEKTDVISHQATHGKILHELHRLVGVGKVVMLGSSYEDDELAVQFRALV

Secondary structure (DSSP, 8-state):
-HHHHHTSTT---EEEEEEEE-SS-EEEEEEESS------------TT---TTS-PPP-----PPPPP---TT-S-EEEESTTTS--EEEESS--SEEEEEEEEE-SSS---B-EE--EETTEEPPPEETT--HHHHHHHHHTSTT-S-EEEEEEEPPGGGSSSEEEEEEE-S-BTTBSPPPPB--GGGBSSTTSPPPBS-EEEEEEEEEEEEE---------EEEEEEEESS--EEEEEEEETTEEEEEEETT--HHHHHHHHHTSTT---EEEEEEE--SSSEEEEEEEEEP--SSPPPPPEEE-TTEESTT-EEEEEEEEEEEEE-SSS---SEE--EETTEEPPPEETT--HHHHHHHHHTSTT-----B-------SSSEEEEEEE-

Mean predicted aligned error: 18.16 Å

Solvent-accessible surface area (backbone atoms only — not comparable to full-atom values): 23316 Å² total; per-residue (Å²): 107,56,75,64,54,56,67,39,94,83,42,93,51,66,51,66,44,80,77,42,79,58,101,86,49,77,39,72,47,79,44,64,70,57,92,73,72,87,78,74,87,75,80,82,90,57,87,90,65,76,43,94,85,75,76,62,86,85,84,87,85,75,80,81,80,78,72,80,79,71,61,98,82,73,64,63,50,75,48,68,54,58,99,87,41,66,28,37,36,37,34,51,46,69,23,44,34,31,36,44,37,50,33,26,43,85,71,88,38,57,46,78,47,28,15,29,34,47,25,55,94,84,41,68,36,61,71,38,51,68,78,56,52,34,68,55,54,35,55,32,51,55,68,36,94,82,40,90,41,67,48,48,46,66,44,79,36,58,81,77,25,31,31,64,44,28,34,43,38,37,53,51,86,73,34,101,88,47,71,29,72,70,65,40,67,49,72,67,27,52,33,25,75,95,22,48,51,61,37,48,39,39,80,74,46,77,47,67,44,21,45,32,78,42,66,58,62,78,69,73,69,81,40,32,35,31,45,36,39,36,12,72,35,78,72,37,52,30,29,26,45,34,43,93,91,36,74,42,81,72,44,51,70,80,55,50,32,67,57,49,34,55,55,53,56,70,34,74,90,45,90,53,70,48,46,45,67,45,82,33,82,88,42,86,29,33,39,28,40,41,40,35,50,58,98,67,95,67,89,74,79,78,64,45,68,48,47,88,55,47,36,43,51,80,49,47,55,50,66,37,51,43,51,73,51,74,53,77,51,98,53,99,70,80,76,62,66,48,65,56,74,58,92,94,36,63,38,67,87,37,50,72,83,53,48,73,68,54,55,47,54,38,53,56,67,31,84,91,47,89,64,66,52,78,61,72,78,83,90,76,69,102,57,72,58,52,80,45,40,31,40,101

Nearest PDB structures (foldseek):
  9d93-assembly1_Mc  TM=2.790E-01  e=3.681E-06  Mycobacterium phage Bxb1
  9d93-assembly1_Me  TM=2.921E-01  e=1.019E-05  Mycobacterium phage Bxb1
  9d93-assembly1_Md  TM=2.347E-01  e=6.639E-06  Mycobacterium phage Bxb1
  6kty-assembly1_A  TM=3.162E-01  e=1.417E-02  Bdellovibrio bacteriovorus HD100
  5h5v-assembly1_B  TM=2.194E-01  e=2.176E-02  Escherichia coli

Radius of gyration: 30.48 Å; Cα contacts (8 Å, |Δi|>4): 761; chains: 1; bounding box: 73×63×87 Å

pLDDT: mean 73.6, std 17.22, range [32.06, 98.0]